Protein AF-A0A1F5WEH4-F1 (afdb_monomer_lite)

pLDDT: mean 87.59, std 12.24, range [42.44, 98.69]

Structure (mmCIF, N/CA/C/O backbone):
data_AF-A0A1F5WEH4-F1
#
_entry.id   AF-A0A1F5WEH4-F1
#
loop_
_atom_site.group_PDB
_atom_site.id
_atom_site.type_symbol
_atom_site.label_atom_id
_atom_site.label_alt_id
_atom_site.label_comp_id
_atom_site.label_asym_id
_atom_site.label_entity_id
_atom_site.label_seq_id
_atom_site.pdbx_PDB_ins_code
_atom_site.Cartn_x
_atom_site.Cartn_y
_atom_site.Cartn_z
_atom_site.occupancy
_atom_site.B_iso_or_equiv
_atom_site.auth_seq_id
_atom_site.auth_comp_id
_atom_site.auth_asym_id
_atom_site.auth_atom_id
_atom_site.pdbx_PDB_model_num
ATOM 1 N N . MET A 1 1 ? 17.016 9.545 -61.119 1.00 47.31 1 MET A N 1
ATOM 2 C CA . MET A 1 1 ? 16.262 8.275 -61.003 1.00 47.31 1 MET A CA 1
ATOM 3 C C . MET A 1 1 ? 16.023 7.878 -59.548 1.00 47.31 1 MET A C 1
ATOM 5 O O . MET A 1 1 ? 14.919 7.445 -59.261 1.00 47.31 1 MET A O 1
ATOM 9 N N . GLU A 1 2 ? 16.960 8.111 -58.619 1.00 42.44 2 GLU A N 1
ATOM 10 C CA . GLU A 1 2 ? 16.775 7.805 -57.181 1.00 42.44 2 GLU A CA 1
ATOM 11 C C . GLU A 1 2 ? 15.554 8.472 -56.521 1.00 42.44 2 GLU A C 1
ATOM 13 O O . GLU A 1 2 ? 14.867 7.829 -55.735 1.00 42.44 2 GLU A O 1
ATOM 18 N N . GLY A 1 3 ? 15.218 9.718 -56.876 1.00 43.09 3 GLY A N 1
ATOM 19 C CA . GLY A 1 3 ? 14.098 10.438 -56.247 1.00 43.09 3 GLY A CA 1
ATOM 20 C C . GLY A 1 3 ? 12.691 9.923 -56.596 1.00 43.09 3 GLY A C 1
ATOM 21 O O . GLY A 1 3 ? 11.757 10.145 -55.832 1.00 43.09 3 GLY A O 1
ATOM 22 N N . VAL A 1 4 ? 12.519 9.226 -57.726 1.00 51.59 4 VAL A N 1
ATOM 23 C CA . VAL A 1 4 ? 11.211 8.669 -58.137 1.00 51.59 4 VAL A CA 1
ATOM 24 C C . VAL A 1 4 ? 10.939 7.352 -57.418 1.00 51.59 4 VAL A C 1
ATOM 26 O O . VAL A 1 4 ? 9.823 7.120 -56.959 1.00 51.59 4 VAL A O 1
ATOM 29 N N . GLU A 1 5 ? 11.969 6.520 -57.267 1.00 52.56 5 GLU A N 1
ATOM 30 C CA . GLU A 1 5 ? 11.861 5.263 -56.527 1.00 52.56 5 GLU A CA 1
ATOM 31 C C . GLU A 1 5 ? 11.698 5.515 -55.024 1.00 52.56 5 GLU A C 1
ATOM 33 O O . GLU A 1 5 ? 10.868 4.884 -54.381 1.00 52.56 5 GLU A O 1
ATOM 38 N N . GLN A 1 6 ? 12.393 6.518 -54.477 1.00 49.28 6 GLN A N 1
ATOM 39 C CA . GLN A 1 6 ? 12.205 6.960 -53.090 1.00 49.28 6 GLN A CA 1
ATOM 40 C C . GLN A 1 6 ? 10.777 7.443 -52.817 1.00 49.28 6 GLN A C 1
ATOM 42 O O . GLN A 1 6 ? 10.195 7.079 -51.799 1.00 49.28 6 GLN A O 1
ATOM 47 N N . ARG A 1 7 ? 10.183 8.221 -53.733 1.00 51.38 7 ARG A N 1
ATOM 48 C CA . ARG A 1 7 ? 8.795 8.679 -53.585 1.00 51.38 7 ARG A CA 1
ATOM 49 C C . ARG A 1 7 ? 7.806 7.508 -53.635 1.00 51.38 7 ARG A C 1
ATOM 51 O O . ARG A 1 7 ? 6.922 7.448 -52.798 1.00 51.38 7 ARG A O 1
ATOM 58 N N . ARG A 1 8 ? 8.016 6.524 -54.516 1.00 62.41 8 ARG A N 1
ATOM 59 C CA . ARG A 1 8 ? 7.194 5.299 -54.569 1.00 62.41 8 ARG A CA 1
ATOM 60 C C . ARG A 1 8 ? 7.323 4.406 -53.335 1.00 62.41 8 ARG A C 1
ATOM 62 O O . ARG A 1 8 ? 6.352 3.747 -52.979 1.00 62.41 8 ARG A O 1
ATOM 69 N N . GLN A 1 9 ? 8.507 4.333 -52.727 1.00 55.38 9 GLN A N 1
ATOM 70 C CA . GLN A 1 9 ? 8.715 3.605 -51.471 1.00 55.38 9 GLN A CA 1
ATOM 71 C C . GLN A 1 9 ? 8.010 4.314 -50.305 1.00 55.38 9 GLN A C 1
ATOM 73 O O . GLN A 1 9 ? 7.350 3.652 -49.512 1.00 55.38 9 GLN A O 1
ATOM 78 N N . LEU A 1 10 ? 8.075 5.650 -50.251 1.00 51.72 10 LEU A N 1
ATOM 79 C CA . LEU A 1 10 ? 7.367 6.448 -49.249 1.00 51.72 10 LEU A CA 1
ATOM 80 C C . LEU A 1 10 ? 5.844 6.378 -49.418 1.00 51.72 10 LEU A C 1
ATOM 82 O O . LEU A 1 10 ? 5.145 6.234 -48.426 1.00 51.72 10 LEU A O 1
ATOM 86 N N . ASP A 1 11 ? 5.331 6.438 -50.648 1.00 59.91 11 ASP A N 1
ATOM 87 C CA . ASP A 1 11 ? 3.892 6.326 -50.916 1.00 59.91 11 ASP A CA 1
ATOM 88 C C . ASP A 1 11 ? 3.367 4.935 -50.515 1.00 59.91 11 ASP A C 1
ATOM 90 O O . ASP A 1 11 ? 2.343 4.846 -49.844 1.00 59.91 11 ASP A O 1
ATOM 94 N N . ARG A 1 12 ? 4.113 3.859 -50.823 1.00 63.25 12 ARG A N 1
ATOM 95 C CA . ARG A 1 12 ? 3.795 2.492 -50.367 1.00 63.25 12 ARG A CA 1
ATOM 96 C C . ARG A 1 12 ? 3.849 2.354 -48.849 1.00 63.25 12 ARG A C 1
ATOM 98 O O . ARG A 1 12 ? 2.959 1.743 -48.272 1.00 63.25 12 ARG A O 1
ATOM 105 N N . PHE A 1 13 ? 4.853 2.946 -48.201 1.00 57.50 13 PHE A N 1
ATOM 106 C CA . PHE A 1 13 ? 4.915 2.991 -46.744 1.00 57.50 13 PHE A CA 1
ATOM 107 C C . PHE A 1 13 ? 3.739 3.763 -46.159 1.00 57.50 13 PHE A C 1
ATOM 109 O O . PHE A 1 13 ? 3.135 3.268 -45.229 1.00 57.50 13 PHE A O 1
ATOM 116 N N . LEU A 1 14 ? 3.385 4.938 -46.686 1.00 57.16 14 LEU A N 1
ATOM 117 C CA . LEU A 1 14 ? 2.268 5.743 -46.184 1.00 57.16 14 LEU A CA 1
ATOM 118 C C . LEU A 1 14 ? 0.916 5.051 -46.404 1.00 57.16 14 LEU A C 1
ATOM 120 O O . LEU A 1 14 ? 0.014 5.198 -45.584 1.00 57.16 14 LEU A O 1
ATOM 124 N N . GLU A 1 15 ? 0.765 4.294 -47.488 1.00 65.50 15 GLU A N 1
ATOM 125 C CA . GLU A 1 15 ? -0.425 3.488 -47.760 1.00 65.50 15 GLU A CA 1
ATOM 126 C C . GLU A 1 15 ? -0.522 2.292 -46.803 1.00 65.50 15 GLU A C 1
ATOM 128 O O . GLU A 1 15 ? -1.535 2.155 -46.113 1.00 65.50 15 GLU A O 1
ATOM 133 N N . ALA A 1 16 ? 0.558 1.514 -46.660 1.00 58.88 16 ALA A N 1
ATOM 134 C CA . ALA A 1 16 ? 0.661 0.439 -45.673 1.00 58.88 16 ALA A CA 1
ATOM 135 C C . ALA A 1 16 ? 0.523 0.969 -44.235 1.00 58.88 16 ALA A C 1
ATOM 137 O O . ALA A 1 16 ? -0.136 0.349 -43.413 1.00 58.88 16 ALA A O 1
ATOM 138 N N . TRP A 1 17 ? 1.065 2.153 -43.943 1.00 56.59 17 TRP A N 1
ATOM 139 C CA . TRP A 1 17 ? 0.969 2.878 -42.674 1.00 56.59 17 TRP A CA 1
ATOM 140 C C . TRP A 1 17 ? -0.457 3.296 -42.377 1.00 56.59 17 TRP A C 1
ATOM 142 O O . TRP A 1 17 ? -0.918 3.095 -41.267 1.00 56.59 17 TRP A O 1
ATOM 152 N N . ASN A 1 18 ? -1.181 3.869 -43.337 1.00 62.28 18 ASN A N 1
ATOM 153 C CA . ASN A 1 18 ? -2.567 4.272 -43.120 1.00 62.28 18 ASN A CA 1
ATOM 154 C C . ASN A 1 18 ? -3.476 3.054 -42.933 1.00 62.28 18 ASN A C 1
ATOM 156 O O . ASN A 1 18 ? -4.394 3.109 -42.119 1.00 62.28 18 ASN A O 1
ATOM 160 N N . GLN A 1 19 ? -3.206 1.950 -43.633 1.00 60.94 19 GLN A N 1
ATOM 161 C CA . GLN A 1 19 ? -3.913 0.684 -43.433 1.00 60.94 19 GLN A CA 1
ATOM 162 C C . GLN A 1 19 ? -3.569 0.057 -42.074 1.00 60.94 19 GLN A C 1
ATOM 164 O O . GLN A 1 19 ? -4.474 -0.283 -41.313 1.00 60.94 19 GLN A O 1
ATOM 169 N N . ALA A 1 20 ? -2.283 -0.003 -41.722 1.00 54.38 20 ALA A N 1
ATOM 170 C CA . ALA A 1 20 ? -1.801 -0.503 -40.443 1.00 54.38 20 ALA A CA 1
ATOM 171 C C . ALA A 1 20 ? -2.306 0.355 -39.284 1.00 54.38 20 ALA A C 1
ATOM 173 O O . ALA A 1 20 ? -2.887 -0.198 -38.371 1.00 54.38 20 ALA A O 1
ATOM 174 N N . ASN A 1 21 ? -2.199 1.686 -39.318 1.00 54.94 21 ASN A N 1
ATOM 175 C CA . ASN A 1 21 ? -2.745 2.571 -38.282 1.00 54.94 21 ASN A CA 1
ATOM 176 C C . ASN A 1 21 ? -4.263 2.487 -38.170 1.00 54.94 21 ASN A C 1
ATOM 178 O O . ASN A 1 21 ? -4.797 2.582 -37.068 1.00 54.94 21 ASN A O 1
ATOM 182 N N . HIS A 1 22 ? -4.975 2.311 -39.286 1.00 57.47 22 HIS A N 1
ATOM 183 C CA . HIS A 1 22 ? -6.416 2.096 -39.233 1.00 57.47 22 HIS A CA 1
ATOM 184 C C . HIS A 1 22 ? -6.764 0.789 -38.498 1.00 57.47 22 HIS A C 1
ATOM 186 O O . HIS A 1 22 ? -7.754 0.754 -37.772 1.00 57.47 22 HIS A O 1
ATOM 192 N N . LEU A 1 23 ? -5.931 -0.249 -38.622 1.00 49.59 23 LEU A N 1
ATOM 193 C CA . LEU A 1 23 ? -6.097 -1.541 -37.945 1.00 49.59 23 LEU A CA 1
ATOM 194 C C . LEU A 1 23 ? -5.558 -1.549 -36.500 1.00 49.59 23 LEU A C 1
ATOM 196 O O . LEU A 1 23 ? -6.244 -2.018 -35.592 1.00 49.59 23 LEU A O 1
ATOM 200 N N . LEU A 1 24 ? -4.378 -0.968 -36.271 1.00 49.66 24 LEU A N 1
ATOM 201 C CA . LEU A 1 24 ? -3.699 -0.789 -34.980 1.00 49.66 24 LEU A CA 1
ATOM 202 C C . LEU A 1 24 ? -4.482 0.151 -34.057 1.00 49.66 24 LEU A C 1
ATOM 204 O O . LEU A 1 24 ? -4.491 -0.037 -32.845 1.00 49.66 24 LEU A O 1
ATOM 208 N N . GLY A 1 25 ? -5.197 1.127 -34.625 1.00 50.62 25 GLY A N 1
ATOM 209 C CA . GLY A 1 25 ? -6.127 1.984 -33.894 1.00 50.62 25 GLY A CA 1
ATOM 210 C C . GLY A 1 25 ? -7.436 1.298 -33.485 1.00 50.62 25 GLY A C 1
ATOM 211 O O . GLY A 1 25 ? -8.228 1.924 -32.782 1.00 50.62 25 GLY A O 1
ATOM 212 N N . LEU A 1 26 ? -7.698 0.055 -33.920 1.00 45.25 26 LEU A N 1
ATOM 213 C CA . LEU A 1 26 ? -8.990 -0.611 -33.716 1.00 45.25 26 LEU A CA 1
ATOM 214 C C . LEU A 1 26 ? -8.940 -1.912 -32.911 1.00 45.25 26 LEU A C 1
ATOM 216 O O . LEU A 1 26 ? -9.871 -2.109 -32.135 1.00 45.25 26 LEU A O 1
ATOM 220 N N . ASP A 1 27 ? -7.941 -2.788 -33.067 1.00 56.25 27 ASP A N 1
ATOM 221 C CA . ASP A 1 27 ? -7.772 -3.991 -32.225 1.00 56.25 27 ASP A CA 1
ATOM 222 C C . ASP A 1 27 ? -6.514 -4.782 -32.642 1.00 56.25 27 ASP A C 1
ATOM 224 O O . ASP A 1 27 ? -6.490 -5.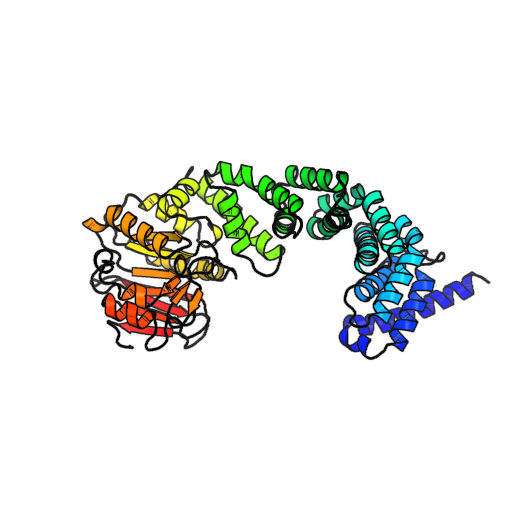358 -33.733 1.00 56.25 27 ASP A O 1
ATOM 228 N N . TYR A 1 28 ? -5.493 -4.897 -31.784 1.00 54.75 28 TYR A N 1
ATOM 229 C CA . TYR A 1 28 ? -4.309 -5.727 -32.072 1.00 54.75 28 TYR A CA 1
ATOM 230 C C . TYR A 1 28 ? -4.674 -7.204 -32.324 1.00 54.75 28 TYR A C 1
ATOM 232 O O . TYR A 1 28 ? -3.993 -7.880 -33.094 1.00 54.75 28 TYR A O 1
ATOM 240 N N . LYS A 1 29 ? -5.799 -7.697 -31.780 1.00 56.09 29 LYS A N 1
ATOM 241 C CA . LYS A 1 29 ? -6.273 -9.071 -32.022 1.00 56.09 29 LYS A CA 1
ATOM 242 C C . LYS A 1 29 ? -6.728 -9.319 -33.458 1.00 56.09 29 LYS A C 1
ATOM 244 O O . LYS A 1 29 ? -6.641 -10.448 -33.919 1.00 56.09 29 LYS A O 1
ATOM 249 N N . LYS A 1 30 ? -7.184 -8.294 -34.185 1.00 58.81 30 LYS A N 1
ATOM 250 C CA . LYS A 1 30 ? -7.604 -8.439 -35.594 1.00 58.81 30 LYS A CA 1
ATOM 251 C C . LYS A 1 30 ? -6.421 -8.540 -36.551 1.00 58.81 30 LYS A C 1
ATOM 253 O O . LYS A 1 30 ? -6.558 -9.085 -37.640 1.00 58.81 30 LYS A O 1
ATOM 258 N N . ILE A 1 31 ? -5.255 -8.048 -36.138 1.00 60.00 31 ILE A N 1
ATOM 259 C CA . ILE A 1 31 ? -4.015 -8.174 -36.907 1.00 60.00 31 ILE A CA 1
ATOM 260 C C . ILE A 1 31 ? -3.528 -9.633 -36.887 1.00 60.00 31 ILE A C 1
ATOM 262 O O . ILE A 1 31 ? -3.005 -10.097 -37.895 1.00 60.00 31 ILE A O 1
ATOM 266 N N . ASN A 1 32 ? -3.778 -10.388 -35.803 1.00 58.06 32 ASN A N 1
ATOM 267 C CA . ASN A 1 32 ? -3.500 -11.839 -35.721 1.00 58.06 32 ASN A CA 1
ATOM 268 C C . ASN A 1 32 ? -4.238 -12.659 -36.790 1.00 58.06 32 ASN A C 1
ATOM 270 O O . ASN A 1 32 ? -3.827 -13.769 -37.116 1.00 58.06 32 ASN A O 1
ATOM 274 N N . GLU A 1 33 ? -5.321 -12.121 -37.347 1.00 66.19 33 GLU A N 1
ATOM 275 C CA . GLU A 1 33 ? -6.118 -12.780 -38.381 1.00 66.19 33 GLU A CA 1
ATOM 276 C C . GLU A 1 33 ? -5.602 -12.472 -39.805 1.00 66.19 33 GLU A C 1
ATOM 278 O O . GLU A 1 33 ? -6.163 -12.979 -40.775 1.00 66.19 33 GLU A O 1
ATOM 283 N N . GLN A 1 34 ? -4.543 -11.655 -39.952 1.00 73.94 34 GLN A N 1
ATOM 284 C CA . GLN A 1 34 ? -4.029 -11.164 -41.243 1.00 73.94 34 GLN A CA 1
ATOM 285 C C . GLN A 1 34 ? -2.485 -11.221 -41.344 1.00 73.94 34 GLN A C 1
ATOM 287 O O . GLN A 1 34 ? -1.827 -10.184 -41.455 1.00 73.94 34 GLN A O 1
ATOM 292 N N . PRO A 1 35 ? -1.874 -12.420 -41.348 1.00 73.06 35 PRO A N 1
ATOM 293 C CA . PRO A 1 35 ? -0.414 -12.581 -41.361 1.00 73.06 35 PRO A CA 1
ATOM 294 C C . PRO A 1 35 ? 0.268 -12.015 -42.618 1.00 73.06 35 PRO A C 1
ATOM 296 O O . PRO A 1 35 ? 1.402 -11.549 -42.545 1.00 73.06 35 PRO A O 1
ATOM 299 N N . GLU A 1 36 ? -0.421 -12.011 -43.763 1.00 75.06 36 GLU A N 1
ATOM 300 C CA . GLU A 1 36 ? 0.098 -11.444 -45.017 1.00 75.06 36 GLU A CA 1
ATOM 301 C C . GLU A 1 36 ? 0.289 -9.926 -44.910 1.00 75.06 36 GLU A C 1
ATOM 303 O O . GLU A 1 36 ? 1.343 -9.408 -45.270 1.00 75.06 36 GLU A O 1
ATOM 308 N N . LEU A 1 37 ? -0.678 -9.225 -44.311 1.00 73.31 37 LEU A N 1
ATOM 309 C CA . LEU A 1 37 ? -0.584 -7.786 -44.083 1.00 73.31 37 LEU A CA 1
ATOM 310 C C . LEU A 1 37 ? 0.558 -7.442 -43.119 1.00 73.31 37 LEU A C 1
ATOM 312 O O . LEU A 1 37 ? 1.264 -6.457 -43.315 1.00 73.31 37 LEU A O 1
ATOM 316 N N . VAL A 1 38 ? 0.765 -8.255 -42.081 1.00 74.19 38 VAL A N 1
ATOM 317 C CA . VAL A 1 38 ? 1.884 -8.069 -41.146 1.00 74.19 38 VAL A CA 1
ATOM 318 C C . VAL A 1 38 ? 3.223 -8.198 -41.867 1.00 74.19 38 VAL A C 1
ATOM 320 O O . VAL A 1 38 ? 4.108 -7.371 -41.654 1.00 74.19 38 VAL A O 1
ATOM 323 N N . ALA A 1 39 ? 3.367 -9.190 -42.748 1.00 76.69 39 ALA A N 1
ATOM 324 C CA . ALA A 1 39 ? 4.571 -9.347 -43.557 1.00 76.69 39 ALA A CA 1
ATOM 325 C C . ALA A 1 39 ? 4.802 -8.135 -44.479 1.00 76.69 39 ALA A C 1
ATOM 327 O O . ALA A 1 39 ? 5.919 -7.619 -44.529 1.00 76.69 39 ALA A O 1
ATOM 328 N N . GLU A 1 40 ? 3.753 -7.626 -45.136 1.00 73.88 40 GLU A N 1
ATOM 329 C CA . GLU A 1 40 ? 3.830 -6.418 -45.972 1.00 73.88 40 GLU A CA 1
ATOM 330 C C . GLU A 1 40 ? 4.235 -5.173 -45.167 1.00 73.88 40 GLU A C 1
ATOM 332 O O . GLU A 1 40 ? 5.069 -4.381 -45.612 1.00 73.88 40 GLU A O 1
ATOM 337 N N . VAL A 1 41 ? 3.689 -5.007 -43.958 1.00 74.44 41 VAL A N 1
ATOM 338 C CA . VAL A 1 41 ? 4.034 -3.901 -43.054 1.00 74.44 41 VAL A CA 1
ATOM 339 C C . VAL A 1 41 ? 5.491 -3.994 -42.605 1.00 74.44 41 VAL A C 1
ATOM 341 O O . VAL A 1 41 ? 6.200 -2.989 -42.643 1.00 74.44 41 VAL A O 1
ATOM 344 N N . LEU A 1 42 ? 5.966 -5.182 -42.223 1.00 76.50 42 LEU A N 1
ATOM 345 C CA . LEU A 1 42 ? 7.359 -5.392 -41.824 1.00 76.50 42 LEU A CA 1
ATOM 346 C C . LEU A 1 42 ? 8.328 -5.135 -42.987 1.00 76.50 42 LEU A C 1
ATOM 348 O O . LEU A 1 42 ? 9.335 -4.453 -42.795 1.00 76.50 42 LEU A O 1
ATOM 352 N N . GLU A 1 43 ? 8.004 -5.589 -44.202 1.00 76.56 43 GLU A N 1
ATOM 353 C CA . GLU A 1 43 ? 8.794 -5.296 -45.404 1.00 76.56 43 GLU A CA 1
ATOM 354 C C . GLU A 1 43 ? 8.808 -3.787 -45.716 1.00 76.56 43 GLU A C 1
ATOM 356 O O . GLU A 1 43 ? 9.858 -3.207 -46.021 1.00 76.56 43 GLU A O 1
ATOM 361 N N . ALA A 1 44 ? 7.659 -3.111 -45.609 1.00 69.50 44 ALA A N 1
ATOM 362 C CA . ALA A 1 44 ? 7.561 -1.668 -45.812 1.00 69.50 44 ALA A CA 1
ATOM 363 C C . ALA A 1 44 ? 8.392 -0.894 -44.778 1.00 69.50 44 ALA A C 1
ATOM 365 O O . ALA A 1 44 ? 9.140 0.014 -45.146 1.00 69.50 44 ALA A O 1
ATOM 366 N N . ILE A 1 45 ? 8.316 -1.279 -43.503 1.00 73.56 45 ILE A N 1
ATOM 367 C CA . ILE A 1 45 ? 9.092 -0.670 -42.422 1.00 73.56 45 ILE A CA 1
ATOM 368 C C . ILE A 1 45 ? 10.589 -0.911 -42.613 1.00 73.56 45 ILE A C 1
ATOM 370 O O . ILE A 1 45 ? 11.369 0.027 -42.468 1.00 73.56 45 ILE A O 1
ATOM 374 N N . GLN A 1 46 ? 11.008 -2.121 -42.989 1.00 71.19 46 GLN A N 1
ATOM 375 C CA . GLN A 1 46 ? 12.417 -2.424 -43.244 1.00 71.19 46 GLN A CA 1
ATOM 376 C C . GLN A 1 46 ? 13.001 -1.515 -44.337 1.00 71.19 46 GLN A C 1
ATOM 378 O O . GLN A 1 46 ? 14.129 -1.032 -44.222 1.00 71.19 46 GLN A O 1
ATOM 383 N N . ASN A 1 47 ? 12.216 -1.230 -45.378 1.00 64.88 47 ASN A N 1
ATOM 384 C CA . ASN A 1 47 ? 12.595 -0.289 -46.431 1.00 64.88 47 ASN A CA 1
ATOM 385 C C . ASN A 1 47 ? 12.646 1.173 -45.953 1.00 64.88 47 ASN A C 1
ATOM 387 O O . ASN A 1 47 ? 13.357 1.981 -46.560 1.00 64.88 47 ASN A O 1
ATOM 391 N N . VAL A 1 48 ? 11.908 1.512 -44.892 1.00 62.66 48 VAL A N 1
ATOM 392 C CA . VAL A 1 48 ? 11.896 2.843 -44.278 1.00 62.66 48 VAL A CA 1
ATOM 393 C C . VAL A 1 48 ? 13.039 3.023 -43.286 1.00 62.66 48 VAL A C 1
ATOM 395 O O . VAL A 1 48 ? 13.813 3.949 -43.491 1.00 62.66 48 VAL A O 1
ATOM 398 N N . ILE A 1 49 ? 13.216 2.152 -42.284 1.00 65.38 49 ILE A N 1
ATOM 399 C CA . ILE A 1 49 ? 14.270 2.314 -41.256 1.00 65.38 49 ILE A CA 1
ATOM 400 C C . ILE A 1 49 ? 15.694 2.219 -41.840 1.00 65.38 49 ILE A C 1
ATOM 402 O O . ILE A 1 49 ? 16.632 2.786 -41.285 1.00 65.38 49 ILE A O 1
ATOM 406 N N . GLY A 1 50 ? 15.856 1.604 -43.016 1.00 62.12 50 GLY A N 1
ATOM 407 C CA . GLY A 1 50 ? 17.127 1.566 -43.738 1.00 62.12 50 GLY A CA 1
ATOM 408 C C . GLY A 1 50 ? 17.703 2.951 -44.128 1.00 62.12 50 GLY A C 1
ATOM 409 O O . GLY A 1 50 ? 17.177 4.001 -43.761 1.00 62.12 50 GLY A O 1
ATOM 410 N N . PRO A 1 51 ? 18.776 3.005 -44.946 1.00 52.25 51 PRO A N 1
ATOM 411 C CA . PRO A 1 51 ? 19.599 4.208 -45.198 1.00 52.25 51 PRO A CA 1
ATOM 412 C C . PRO A 1 51 ? 18.902 5.390 -45.916 1.00 52.25 51 PRO A C 1
ATOM 414 O O . PRO A 1 51 ? 19.567 6.290 -46.430 1.00 52.25 51 PRO A O 1
ATOM 417 N N . LYS A 1 52 ? 17.569 5.393 -46.018 1.00 51.31 52 LYS A N 1
ATOM 418 C CA . LYS A 1 52 ? 16.767 6.351 -46.788 1.00 51.31 52 LYS A CA 1
ATOM 419 C C . LYS A 1 52 ? 15.829 7.229 -45.952 1.00 51.31 52 LYS A C 1
ATOM 421 O O . LYS A 1 52 ? 15.136 8.061 -46.544 1.00 51.31 52 LYS A O 1
ATOM 426 N N . LEU A 1 53 ? 15.808 7.121 -44.623 1.00 56.06 53 LEU A N 1
ATOM 427 C CA . LEU A 1 53 ? 15.032 8.047 -43.791 1.00 56.06 53 LEU A CA 1
ATOM 428 C C . LEU A 1 53 ? 15.647 9.447 -43.764 1.00 56.06 53 LEU A C 1
ATOM 430 O O . LEU A 1 53 ? 16.826 9.628 -43.479 1.00 56.06 53 LEU A O 1
ATOM 434 N N . LYS A 1 54 ? 14.812 10.451 -44.051 1.00 52.94 54 LYS A N 1
ATOM 435 C CA . LYS A 1 54 ? 15.154 11.878 -43.924 1.00 52.94 54 LYS A CA 1
ATOM 436 C C . LYS A 1 54 ? 14.254 12.640 -42.947 1.00 52.94 54 LYS A C 1
ATOM 438 O O . LYS A 1 54 ? 14.486 13.826 -42.744 1.00 52.94 54 LYS A O 1
ATOM 443 N N . SER A 1 55 ? 13.217 12.011 -42.383 1.00 67.94 55 SER A N 1
ATOM 444 C CA . SER A 1 55 ? 12.273 12.684 -41.481 1.00 67.94 55 SER A CA 1
ATOM 445 C C . SER A 1 55 ? 12.064 11.906 -40.187 1.00 67.94 55 SER A C 1
ATOM 447 O O . SER A 1 55 ? 11.600 10.767 -40.226 1.00 67.94 55 SER A O 1
ATOM 449 N N . GLU A 1 56 ? 12.312 12.574 -39.061 1.00 69.44 56 GLU A N 1
ATOM 450 C CA . GLU A 1 56 ? 12.139 12.068 -37.690 1.00 69.44 56 GLU A CA 1
ATOM 451 C C . GLU A 1 56 ? 10.753 11.457 -37.447 1.00 69.44 56 GLU A C 1
ATOM 453 O O . GLU A 1 56 ? 10.630 10.433 -36.782 1.00 69.44 56 GLU A O 1
ATOM 458 N N . LYS A 1 57 ? 9.705 12.035 -38.049 1.00 71.56 57 LYS A N 1
ATOM 459 C CA . LYS A 1 57 ? 8.334 11.527 -37.933 1.00 71.56 57 LYS A CA 1
ATOM 460 C C . LYS A 1 57 ? 8.194 10.088 -38.441 1.00 71.56 57 LYS A C 1
ATOM 462 O O . LYS A 1 57 ? 7.691 9.243 -37.720 1.00 71.56 57 LYS A O 1
ATOM 467 N N . SER A 1 58 ? 8.660 9.800 -39.657 1.00 70.50 58 SER A N 1
ATOM 468 C CA . SER A 1 58 ? 8.549 8.458 -40.251 1.00 70.50 58 SER A CA 1
ATOM 469 C C . SER A 1 58 ? 9.409 7.418 -39.531 1.00 70.50 58 SER A C 1
ATOM 471 O O . SER A 1 58 ? 9.050 6.246 -39.510 1.00 70.50 58 SER A O 1
ATOM 473 N N . PHE A 1 59 ? 10.524 7.845 -38.933 1.00 77.38 59 PHE A N 1
ATOM 474 C CA . PHE A 1 59 ? 11.340 6.988 -38.076 1.00 77.38 59 PHE A CA 1
ATOM 475 C C . PHE A 1 59 ? 10.587 6.617 -36.791 1.00 77.38 59 PHE A C 1
ATOM 477 O O . PHE A 1 59 ? 10.484 5.442 -36.448 1.00 77.38 59 PHE A O 1
ATOM 484 N N . MET A 1 60 ? 9.989 7.610 -36.130 1.00 77.12 60 MET A N 1
ATOM 485 C CA . MET A 1 60 ? 9.179 7.401 -34.929 1.00 77.12 60 MET A CA 1
ATOM 486 C C . MET A 1 60 ? 7.978 6.505 -35.170 1.00 77.12 60 MET A C 1
ATOM 488 O O . MET A 1 60 ? 7.764 5.542 -34.440 1.00 77.12 60 MET A O 1
ATOM 492 N N . ASP A 1 61 ? 7.229 6.814 -36.221 1.00 75.94 61 ASP A N 1
ATOM 493 C CA . ASP A 1 61 ? 6.091 6.044 -36.696 1.00 75.94 61 ASP A CA 1
ATOM 494 C C . ASP A 1 61 ? 6.474 4.557 -36.854 1.00 75.94 61 ASP A C 1
ATOM 496 O O . ASP A 1 61 ? 5.807 3.669 -36.323 1.00 75.94 61 ASP A O 1
ATOM 500 N N . ALA A 1 62 ? 7.619 4.274 -37.483 1.00 78.75 62 ALA A N 1
ATOM 501 C CA . ALA A 1 62 ? 8.107 2.912 -37.661 1.00 78.75 62 ALA A CA 1
ATOM 502 C C . ALA A 1 62 ? 8.418 2.189 -36.333 1.00 78.75 62 ALA A C 1
ATOM 504 O O . ALA A 1 62 ? 8.017 1.035 -36.161 1.00 78.75 62 ALA A O 1
ATOM 505 N N . LEU A 1 63 ? 9.073 2.853 -35.373 1.00 84.75 63 LEU A N 1
ATOM 506 C CA . LEU A 1 63 ? 9.353 2.258 -34.058 1.00 84.75 63 LEU A CA 1
ATOM 507 C C . LEU A 1 63 ? 8.082 2.022 -33.232 1.00 84.75 63 LEU A C 1
ATOM 509 O O . LEU A 1 63 ? 7.973 0.990 -32.570 1.00 84.75 63 LEU A O 1
ATOM 513 N N . PHE A 1 64 ? 7.095 2.920 -33.318 1.00 81.75 64 PHE A N 1
ATOM 514 C CA . PHE A 1 64 ? 5.793 2.741 -32.668 1.00 81.75 64 PHE A CA 1
ATOM 515 C C . PHE A 1 64 ? 5.035 1.503 -33.157 1.00 81.75 64 PHE A C 1
ATOM 517 O O . PHE A 1 64 ? 4.184 1.005 -32.425 1.00 81.75 64 PHE A O 1
ATOM 524 N N . ILE A 1 65 ? 5.338 0.994 -34.355 1.00 78.62 65 ILE A N 1
ATOM 525 C CA . ILE A 1 65 ? 4.780 -0.266 -34.862 1.00 78.62 65 ILE A CA 1
ATOM 526 C C . ILE A 1 65 ? 5.659 -1.456 -34.481 1.00 78.62 65 ILE A C 1
ATOM 528 O O . ILE A 1 65 ? 5.150 -2.461 -33.986 1.00 78.62 65 ILE A O 1
ATOM 532 N N . LEU A 1 66 ? 6.971 -1.365 -34.716 1.00 84.19 66 LEU A N 1
ATOM 533 C CA . LEU A 1 66 ? 7.870 -2.500 -34.498 1.00 84.19 66 LEU A CA 1
ATOM 534 C C . LEU A 1 66 ? 7.931 -2.924 -33.036 1.00 84.19 66 LEU A C 1
ATOM 536 O O . LEU A 1 66 ? 7.933 -4.119 -32.758 1.00 84.19 66 LEU A O 1
ATOM 540 N N . ASN A 1 67 ? 7.963 -1.964 -32.111 1.00 86.88 67 ASN A N 1
ATOM 541 C CA . ASN A 1 67 ? 8.108 -2.270 -30.694 1.00 86.88 67 ASN A CA 1
ATOM 542 C C . ASN A 1 67 ? 6.933 -3.114 -30.159 1.00 86.88 67 ASN A C 1
ATOM 544 O O . ASN A 1 67 ? 7.195 -4.179 -29.600 1.00 86.88 67 ASN A O 1
ATOM 548 N N . PRO A 1 68 ? 5.655 -2.747 -30.387 1.00 81.12 68 PRO A N 1
ATOM 549 C CA . PRO A 1 68 ? 4.533 -3.609 -30.024 1.00 81.12 68 PRO A CA 1
ATOM 550 C C . PRO A 1 68 ? 4.525 -4.973 -30.723 1.00 81.12 68 PRO A C 1
ATOM 552 O O . PRO A 1 68 ? 4.172 -5.963 -30.085 1.00 81.12 68 PRO A O 1
ATOM 555 N N . LEU A 1 69 ? 4.911 -5.048 -32.006 1.00 80.81 69 LEU A N 1
ATOM 556 C CA . LEU A 1 69 ? 4.977 -6.324 -32.737 1.00 80.81 69 LEU A CA 1
ATOM 557 C C . LEU A 1 69 ? 6.051 -7.267 -32.177 1.00 80.81 69 LEU A C 1
ATOM 559 O O . LEU A 1 69 ? 5.867 -8.481 -32.206 1.00 80.81 69 LEU A O 1
ATOM 563 N N . ALA A 1 70 ? 7.151 -6.716 -31.663 1.00 84.00 70 ALA A N 1
ATOM 564 C CA . ALA A 1 70 ? 8.216 -7.487 -31.033 1.00 84.00 70 ALA A CA 1
ATOM 565 C C . ALA A 1 70 ? 7.872 -7.934 -29.598 1.00 84.00 70 ALA A C 1
ATOM 567 O O . ALA A 1 70 ? 8.409 -8.943 -29.153 1.00 84.00 70 ALA A O 1
ATOM 568 N N . GLU A 1 71 ? 6.995 -7.216 -28.884 1.00 80.19 71 GLU A N 1
ATOM 569 C CA . GLU A 1 71 ? 6.719 -7.434 -27.451 1.00 80.19 71 GLU A CA 1
ATOM 570 C C . GLU A 1 71 ? 5.390 -8.157 -27.157 1.00 80.19 71 GLU A C 1
ATOM 572 O O . GLU A 1 71 ? 5.354 -9.056 -26.318 1.00 80.19 71 GLU A O 1
ATOM 577 N N . TYR A 1 72 ? 4.291 -7.781 -27.823 1.00 65.94 72 TYR A N 1
ATOM 578 C CA . TYR A 1 72 ? 2.918 -8.132 -27.411 1.00 65.94 72 TYR A CA 1
ATOM 579 C C . TYR A 1 72 ? 2.187 -9.094 -28.359 1.00 65.94 72 TYR A C 1
ATOM 581 O O . TYR A 1 72 ? 0.970 -9.259 -28.248 1.00 65.94 72 TYR A O 1
ATOM 589 N N . TYR A 1 73 ? 2.883 -9.700 -29.322 1.00 65.19 73 TYR A N 1
ATOM 590 C CA . TYR A 1 73 ? 2.238 -10.441 -30.404 1.00 65.19 73 TYR A CA 1
ATOM 591 C C . TYR A 1 73 ? 2.277 -11.963 -30.187 1.00 65.19 73 TYR A C 1
ATOM 593 O O . TYR A 1 73 ? 3.341 -12.544 -30.020 1.00 65.19 73 TYR A O 1
ATOM 601 N N . ASP A 1 74 ? 1.118 -12.633 -30.240 1.00 67.19 74 ASP A N 1
ATOM 602 C CA . ASP A 1 74 ? 0.986 -14.074 -29.938 1.00 67.19 74 ASP A CA 1
ATOM 603 C C . ASP A 1 74 ? 1.654 -15.003 -30.977 1.00 67.19 74 ASP A C 1
ATOM 605 O O . ASP A 1 74 ? 1.792 -16.202 -30.731 1.00 67.19 74 ASP A O 1
ATOM 609 N N . SER A 1 75 ? 2.046 -14.482 -32.148 1.00 76.69 75 SER A N 1
ATOM 610 C CA . SER A 1 75 ? 2.753 -15.241 -33.191 1.00 76.69 75 SER A CA 1
ATOM 611 C C . SER A 1 75 ? 4.273 -15.137 -33.014 1.00 76.69 75 SER A C 1
ATOM 613 O O . SER A 1 75 ? 4.835 -14.064 -33.268 1.00 76.69 75 SER A O 1
ATOM 615 N N . PRO A 1 76 ? 4.969 -16.243 -32.679 1.00 80.44 76 PRO A N 1
ATOM 616 C CA . PRO A 1 76 ? 6.426 -16.255 -32.570 1.00 80.44 76 PRO A CA 1
ATOM 617 C C . PRO A 1 76 ? 7.125 -15.802 -33.857 1.00 80.44 76 PRO A C 1
ATOM 619 O O . PRO A 1 76 ? 8.132 -15.105 -33.790 1.00 80.44 76 PRO A O 1
ATOM 622 N N . ASP A 1 77 ? 6.573 -16.140 -35.026 1.00 81.19 77 ASP A N 1
ATOM 623 C CA . ASP A 1 77 ? 7.167 -15.786 -36.320 1.00 81.19 77 ASP A CA 1
ATOM 624 C C . ASP A 1 77 ? 7.148 -14.270 -36.558 1.00 81.19 77 ASP A C 1
ATOM 626 O O . ASP A 1 77 ? 8.119 -13.698 -37.054 1.00 81.19 77 ASP A O 1
ATOM 630 N N . THR A 1 78 ? 6.065 -13.597 -36.159 1.00 79.56 78 THR A N 1
ATOM 631 C CA . THR A 1 78 ? 5.948 -12.136 -36.254 1.00 79.56 78 THR A CA 1
ATOM 632 C C . THR A 1 78 ? 6.892 -11.442 -35.283 1.00 79.56 78 THR A C 1
ATOM 634 O O . THR A 1 78 ? 7.557 -10.487 -35.679 1.00 79.56 78 THR A O 1
ATOM 637 N N . MET A 1 79 ? 6.989 -11.933 -34.044 1.00 83.50 79 MET A N 1
ATOM 638 C CA . MET A 1 79 ? 7.936 -11.392 -33.065 1.00 83.50 79 MET A CA 1
ATOM 639 C C . MET A 1 79 ? 9.375 -11.518 -33.568 1.00 83.50 79 MET A C 1
ATOM 641 O O . MET A 1 79 ? 10.130 -10.551 -33.525 1.00 83.50 79 MET A O 1
ATOM 645 N N . VAL A 1 80 ? 9.750 -12.693 -34.087 1.00 85.75 80 VAL A N 1
ATOM 646 C CA . VAL A 1 80 ? 11.084 -12.936 -34.652 1.00 85.75 80 VAL A CA 1
ATOM 647 C C . VAL A 1 80 ? 11.346 -12.006 -35.834 1.00 85.75 80 VAL A C 1
ATOM 649 O O . VAL A 1 80 ? 12.408 -11.391 -35.895 1.00 85.75 80 VAL A O 1
ATOM 652 N N . ALA A 1 81 ? 10.383 -11.847 -36.744 1.00 85.38 81 ALA A N 1
ATOM 653 C CA . ALA A 1 81 ? 10.531 -10.959 -37.891 1.00 85.38 81 ALA A CA 1
ATOM 654 C C . ALA A 1 81 ? 10.649 -9.478 -37.479 1.00 85.38 81 ALA A C 1
ATOM 656 O O . ALA A 1 81 ? 11.487 -8.758 -38.017 1.00 85.38 81 ALA A O 1
ATOM 657 N N . ALA A 1 82 ? 9.864 -9.015 -36.502 1.00 86.31 82 ALA A N 1
ATOM 658 C CA . ALA A 1 82 ? 9.959 -7.650 -35.986 1.00 86.31 82 ALA A CA 1
ATOM 659 C C . ALA A 1 82 ? 11.310 -7.393 -35.295 1.00 86.31 82 ALA A C 1
ATOM 661 O O . ALA A 1 82 ? 11.961 -6.384 -35.570 1.00 86.31 82 ALA A O 1
ATOM 662 N N . THR A 1 83 ? 11.765 -8.328 -34.459 1.00 89.00 83 THR A N 1
ATOM 663 C CA . THR A 1 83 ? 13.084 -8.292 -33.808 1.00 89.00 83 THR A CA 1
ATOM 664 C C . THR A 1 83 ? 14.225 -8.276 -34.829 1.00 89.00 83 THR A C 1
ATOM 666 O O . THR A 1 83 ? 15.145 -7.472 -34.698 1.00 89.00 83 THR A O 1
ATOM 669 N N . ASP A 1 84 ? 14.139 -9.078 -35.893 1.00 88.62 84 ASP A N 1
ATOM 670 C CA . ASP A 1 84 ? 15.118 -9.086 -36.988 1.00 88.62 84 ASP A CA 1
ATOM 671 C C . ASP A 1 84 ? 15.162 -7.735 -37.730 1.00 88.62 84 ASP A C 1
ATOM 673 O O . ASP A 1 84 ? 16.242 -7.226 -38.045 1.00 88.62 84 ASP A O 1
ATOM 677 N N . VAL A 1 85 ? 14.007 -7.093 -37.956 1.00 87.50 85 VAL A N 1
ATOM 678 C CA . VAL A 1 85 ? 13.961 -5.739 -38.533 1.00 87.50 85 VAL A CA 1
ATOM 679 C C . VAL A 1 85 ? 14.616 -4.717 -37.599 1.00 87.50 85 VAL A C 1
ATOM 681 O O . VAL A 1 85 ? 15.393 -3.889 -38.078 1.00 87.50 85 VAL A O 1
ATOM 684 N N . LEU A 1 86 ? 14.356 -4.770 -36.288 1.00 90.44 86 LEU A N 1
ATOM 685 C CA . LEU A 1 86 ? 15.017 -3.895 -35.308 1.00 90.44 86 LEU A CA 1
ATOM 686 C C . LEU A 1 86 ? 16.540 -4.096 -35.320 1.00 90.44 86 LEU A C 1
ATOM 688 O O . LEU A 1 86 ? 17.295 -3.133 -35.444 1.00 90.44 86 LEU A O 1
ATOM 692 N N . SER A 1 87 ? 16.979 -5.352 -35.272 1.00 90.00 87 SER A N 1
ATOM 693 C CA . SER A 1 87 ? 18.383 -5.770 -35.262 1.00 90.00 87 SER A CA 1
ATOM 694 C C . SER A 1 87 ? 19.153 -5.260 -36.484 1.00 90.00 87 SER A C 1
ATOM 696 O O . SER A 1 87 ? 20.177 -4.584 -36.354 1.00 90.00 87 SER A O 1
ATOM 698 N N . LYS A 1 88 ? 18.613 -5.476 -37.691 1.00 88.25 88 LYS A N 1
ATOM 699 C CA . LYS A 1 88 ? 19.220 -5.020 -38.957 1.00 88.25 88 LYS A CA 1
ATOM 700 C C . LYS A 1 88 ? 19.377 -3.507 -39.059 1.00 88.25 88 LYS A C 1
ATOM 702 O O . LYS A 1 88 ? 20.193 -3.034 -39.850 1.00 88.25 88 LYS A O 1
ATOM 707 N N . ASN A 1 89 ? 18.590 -2.757 -38.297 1.00 87.31 89 ASN A N 1
ATOM 708 C CA . ASN A 1 89 ? 18.564 -1.304 -38.339 1.00 87.31 89 ASN A CA 1
ATOM 709 C C . ASN A 1 89 ? 19.153 -0.644 -37.084 1.00 87.31 89 ASN A C 1
ATOM 711 O O . ASN A 1 89 ? 19.075 0.578 -36.954 1.00 87.31 89 ASN A O 1
ATOM 715 N N . LEU A 1 90 ? 19.783 -1.411 -36.189 1.00 87.12 90 LEU A N 1
ATOM 716 C CA . LEU A 1 90 ? 20.256 -0.907 -34.900 1.00 87.12 90 LEU A CA 1
ATOM 717 C C . LEU A 1 90 ? 21.192 0.303 -35.029 1.00 87.12 90 LEU A C 1
ATOM 719 O O . LEU A 1 90 ? 21.016 1.283 -34.317 1.00 87.12 90 LEU A O 1
ATOM 723 N N . GLY A 1 91 ? 22.111 0.297 -36.000 1.00 85.75 91 GLY A N 1
ATOM 724 C CA . GLY A 1 91 ? 23.016 1.432 -36.220 1.00 85.75 91 GLY A CA 1
ATOM 725 C C . GLY A 1 91 ? 22.312 2.724 -36.661 1.00 85.75 91 GLY A C 1
ATOM 726 O O . GLY A 1 91 ? 22.813 3.813 -36.402 1.00 85.75 91 GLY A O 1
ATOM 727 N N . VAL A 1 92 ? 21.142 2.634 -37.307 1.00 84.81 92 VAL A N 1
ATOM 728 C CA . VAL A 1 92 ? 20.306 3.813 -37.606 1.00 84.81 92 VAL A CA 1
ATOM 729 C C . VAL A 1 92 ? 19.534 4.241 -36.361 1.00 84.81 92 VAL A C 1
ATOM 731 O O . VAL A 1 92 ? 19.384 5.437 -36.120 1.00 84.81 92 VAL A O 1
ATOM 734 N N . ILE A 1 93 ? 19.061 3.280 -35.564 1.00 88.12 93 ILE A N 1
ATOM 735 C CA . ILE A 1 93 ? 18.355 3.541 -34.305 1.00 88.12 93 ILE A CA 1
ATOM 736 C C . ILE A 1 93 ? 19.257 4.298 -33.325 1.00 88.12 93 ILE A C 1
ATOM 738 O O . ILE A 1 93 ? 18.842 5.310 -32.762 1.00 88.12 93 ILE A O 1
ATOM 742 N N . GLU A 1 94 ? 20.505 3.858 -33.192 1.00 89.56 94 GLU A N 1
ATOM 743 C CA . GLU A 1 94 ? 21.524 4.467 -32.336 1.00 89.56 94 GLU A CA 1
ATOM 744 C C . GLU A 1 94 ? 21.833 5.917 -32.743 1.00 89.56 94 GLU A C 1
ATOM 746 O O . GLU A 1 94 ? 21.849 6.805 -31.899 1.00 89.56 94 GLU A O 1
ATOM 751 N N . GLN A 1 95 ? 21.944 6.209 -34.046 1.00 88.12 95 GLN A N 1
ATOM 752 C CA . GLN A 1 95 ? 22.154 7.579 -34.552 1.00 88.12 95 GLN A CA 1
ATOM 753 C C . GLN A 1 95 ? 21.041 8.568 -34.174 1.00 88.12 95 GLN A C 1
ATOM 755 O O . GLN A 1 95 ? 21.235 9.781 -34.284 1.00 88.12 95 GLN A O 1
ATOM 760 N N . HIS A 1 96 ? 19.866 8.069 -33.786 1.00 86.81 96 HIS A N 1
ATOM 761 C CA . HIS A 1 96 ? 18.740 8.905 -33.390 1.00 86.81 96 HIS A CA 1
ATOM 762 C C . HIS A 1 96 ? 18.659 9.160 -31.879 1.00 86.81 96 HIS A C 1
ATOM 764 O O . HIS A 1 96 ? 17.871 10.017 -31.463 1.00 86.81 96 HIS A O 1
ATOM 770 N N . VAL A 1 97 ? 19.464 8.463 -31.071 1.00 88.38 97 VAL A N 1
ATOM 771 C CA . VAL A 1 97 ? 19.559 8.706 -29.628 1.00 88.38 97 VAL A CA 1
ATOM 772 C C . VAL A 1 97 ? 20.186 10.082 -29.377 1.00 88.38 97 VAL A C 1
ATOM 774 O O . VAL A 1 97 ? 21.105 10.505 -30.071 1.00 88.38 97 VAL A O 1
ATOM 777 N N . GLY A 1 98 ? 19.642 10.817 -28.407 1.00 82.94 98 GLY A N 1
ATOM 778 C CA . GLY A 1 98 ? 20.101 12.158 -28.031 1.00 82.94 98 GLY A CA 1
ATOM 779 C C . GLY A 1 98 ? 19.421 13.304 -28.791 1.00 82.94 98 GLY A C 1
ATOM 780 O O . GLY A 1 98 ? 19.619 14.465 -28.438 1.00 82.94 98 GLY A O 1
ATOM 781 N N . ASN A 1 99 ? 18.570 13.010 -29.783 1.00 74.12 99 ASN A N 1
ATOM 782 C CA . ASN A 1 99 ? 17.892 14.046 -30.572 1.00 74.12 99 ASN A CA 1
ATOM 783 C C . ASN A 1 99 ? 16.623 14.578 -29.891 1.00 74.12 99 ASN A C 1
ATOM 785 O O . ASN A 1 99 ? 16.460 15.783 -29.704 1.00 74.12 99 ASN A O 1
ATOM 789 N N . ILE A 1 100 ? 15.692 13.682 -29.543 1.00 80.50 100 ILE A N 1
ATOM 790 C CA . ILE A 1 100 ? 14.371 14.023 -28.994 1.00 80.50 100 ILE A CA 1
ATOM 791 C C . ILE A 1 100 ? 13.979 12.958 -27.969 1.00 80.50 100 ILE A C 1
ATOM 793 O O . ILE A 1 100 ? 14.089 11.765 -28.226 1.00 80.50 100 ILE A O 1
ATOM 797 N N . MET A 1 101 ? 13.451 13.378 -26.821 1.00 81.44 101 MET A N 1
ATOM 798 C CA . MET A 1 101 ? 13.130 12.482 -25.702 1.00 81.44 101 MET A CA 1
ATOM 799 C C . MET A 1 101 ? 12.157 11.345 -26.067 1.00 81.44 101 MET A C 1
ATOM 801 O O . MET A 1 101 ? 12.367 10.205 -25.662 1.00 81.44 101 MET A O 1
ATOM 805 N N . ASP A 1 102 ? 11.111 11.628 -26.850 1.00 81.81 102 ASP A N 1
ATOM 806 C CA . ASP A 1 102 ? 10.192 10.583 -27.325 1.00 81.81 102 ASP A CA 1
ATOM 807 C C . ASP A 1 102 ? 10.886 9.576 -28.245 1.00 81.81 102 ASP A C 1
ATOM 809 O O . ASP A 1 102 ? 10.578 8.386 -28.189 1.00 81.81 102 ASP A O 1
ATOM 813 N N . ILE A 1 103 ? 11.845 10.046 -29.048 1.00 85.00 103 ILE A N 1
ATOM 814 C CA . ILE A 1 103 ? 12.665 9.195 -29.909 1.00 85.00 103 ILE A CA 1
ATOM 815 C C . ILE A 1 103 ? 13.553 8.292 -29.059 1.00 85.00 103 ILE A C 1
ATOM 817 O O . ILE A 1 103 ? 13.528 7.079 -29.251 1.00 85.00 103 ILE A O 1
ATOM 821 N N . ASN A 1 104 ? 14.246 8.854 -28.065 1.00 90.75 104 ASN A N 1
ATOM 822 C CA . ASN A 1 104 ? 15.110 8.093 -27.162 1.00 90.75 104 ASN A CA 1
ATOM 823 C C . ASN A 1 104 ? 14.356 6.923 -26.526 1.00 90.75 104 ASN A C 1
ATOM 825 O O . ASN A 1 104 ? 14.812 5.786 -26.599 1.00 90.75 104 ASN A O 1
ATOM 829 N N . ARG A 1 105 ? 13.157 7.172 -25.983 1.00 92.81 105 ARG A N 1
ATOM 830 C CA . ARG A 1 105 ? 12.333 6.111 -25.390 1.00 92.81 105 ARG A CA 1
ATOM 831 C C . ARG A 1 105 ? 12.037 4.985 -26.383 1.00 92.81 105 ARG A C 1
ATOM 833 O O . ARG A 1 105 ? 12.098 3.818 -26.011 1.00 92.81 105 ARG A O 1
ATOM 840 N N . GLN A 1 106 ? 11.690 5.316 -27.627 1.00 91.56 106 GLN A N 1
ATOM 841 C CA . GLN A 1 106 ? 11.398 4.305 -28.647 1.00 91.56 106 GLN A CA 1
ATOM 842 C C . GLN A 1 106 ? 12.651 3.533 -29.078 1.00 91.56 106 GLN A C 1
ATOM 844 O O . GLN A 1 106 ? 12.568 2.320 -29.280 1.00 91.56 106 GLN A O 1
ATOM 849 N N . CYS A 1 107 ? 13.804 4.199 -29.168 1.00 93.25 107 CYS A N 1
ATOM 850 C CA . CYS A 1 107 ? 15.089 3.552 -29.432 1.00 93.25 107 CYS A CA 1
ATOM 851 C C . CYS A 1 107 ? 15.480 2.587 -28.301 1.00 93.25 107 CYS A C 1
ATOM 853 O O . CYS A 1 107 ? 15.884 1.455 -28.562 1.00 93.25 107 CYS A O 1
ATOM 855 N N . PHE A 1 108 ? 15.306 2.989 -27.041 1.00 96.31 108 PHE A N 1
ATOM 856 C CA . PHE A 1 108 ? 15.599 2.131 -25.889 1.00 96.31 108 PHE A CA 1
ATOM 857 C C . PHE A 1 108 ? 14.616 0.968 -25.764 1.00 96.31 108 PHE A C 1
ATOM 859 O O . PHE A 1 108 ? 15.020 -0.145 -25.433 1.00 96.31 108 PHE A O 1
ATOM 866 N N . LEU A 1 109 ? 13.345 1.175 -26.119 1.00 94.69 109 LEU A N 1
ATOM 867 C CA . LEU A 1 109 ? 12.369 0.091 -26.203 1.00 94.69 109 LEU A CA 1
ATOM 868 C C . LEU A 1 109 ? 12.743 -0.931 -27.287 1.00 94.69 109 LEU A C 1
ATOM 870 O O . LEU A 1 109 ? 12.644 -2.133 -27.044 1.00 94.69 109 LEU A O 1
ATOM 874 N N . ALA A 1 110 ? 13.262 -0.478 -28.431 1.00 93.69 110 ALA A N 1
ATOM 875 C CA . ALA A 1 110 ? 13.790 -1.372 -29.458 1.00 93.69 110 ALA A CA 1
ATOM 876 C C . ALA A 1 110 ? 14.950 -2.225 -28.925 1.00 93.69 110 ALA A C 1
ATOM 878 O O . ALA A 1 110 ? 14.929 -3.447 -29.070 1.00 93.69 110 ALA A O 1
ATOM 879 N N . ALA A 1 111 ? 15.920 -1.613 -28.242 1.00 95.81 111 ALA A N 1
ATOM 880 C CA . ALA A 1 111 ? 17.026 -2.341 -27.622 1.00 95.81 111 ALA A CA 1
ATOM 881 C C . ALA A 1 111 ? 16.550 -3.330 -26.539 1.00 95.81 111 ALA A C 1
ATOM 883 O O . ALA A 1 111 ? 17.002 -4.474 -26.494 1.00 95.81 111 ALA A O 1
ATOM 884 N N . ASN A 1 112 ? 15.573 -2.937 -25.720 1.00 94.94 112 ASN A N 1
ATOM 885 C CA . ASN A 1 112 ? 14.944 -3.801 -24.721 1.00 94.94 112 ASN A CA 1
ATOM 886 C C . ASN A 1 112 ? 14.249 -5.028 -25.343 1.00 94.94 112 ASN A C 1
ATOM 888 O O . ASN A 1 112 ? 14.309 -6.130 -24.784 1.00 94.94 112 ASN A O 1
ATOM 892 N N . ASN A 1 113 ? 13.622 -4.857 -26.509 1.00 93.25 113 ASN A N 1
ATOM 893 C CA . ASN A 1 113 ? 13.010 -5.948 -27.265 1.00 93.25 113 ASN A CA 1
ATOM 894 C C . ASN A 1 113 ? 14.062 -6.911 -27.827 1.00 93.25 113 ASN A C 1
ATOM 896 O O . ASN A 1 113 ? 13.901 -8.123 -27.684 1.00 93.25 113 ASN A O 1
ATOM 900 N N . LEU A 1 114 ? 15.182 -6.399 -28.355 1.00 93.94 114 LEU A N 1
ATOM 901 C CA . LEU A 1 114 ? 16.316 -7.238 -28.768 1.00 93.94 114 LEU A CA 1
ATOM 902 C C . LEU A 1 114 ? 16.859 -8.075 -27.599 1.00 93.94 114 LEU A C 1
ATOM 904 O O . LEU A 1 114 ? 17.093 -9.272 -27.752 1.00 93.94 114 LEU A O 1
ATOM 908 N N . ILE A 1 115 ? 16.992 -7.478 -26.410 1.00 93.25 115 ILE A N 1
ATOM 909 C CA . ILE A 1 115 ? 17.430 -8.182 -25.194 1.00 93.25 115 ILE A CA 1
ATOM 910 C C . ILE A 1 115 ? 16.441 -9.282 -24.782 1.00 93.25 115 ILE A C 1
ATOM 912 O O . ILE A 1 115 ? 16.838 -10.370 -24.354 1.00 93.25 115 ILE A O 1
ATOM 916 N N . SER A 1 116 ? 15.144 -9.001 -24.871 1.00 90.00 116 SER A N 1
ATOM 917 C CA . SER A 1 116 ? 14.109 -9.898 -24.352 1.00 90.00 116 SER A CA 1
ATOM 918 C C . SER A 1 116 ? 13.806 -11.057 -25.306 1.00 90.00 116 SER A C 1
ATOM 920 O O . SER A 1 116 ? 13.614 -12.184 -24.850 1.00 90.00 116 SER A O 1
ATOM 922 N N . PHE A 1 117 ? 13.813 -10.800 -26.617 1.00 89.44 117 PHE A N 1
ATOM 923 C CA . PHE A 1 117 ? 13.276 -11.719 -27.628 1.00 89.44 117 PHE A CA 1
ATOM 924 C C . PHE A 1 117 ? 14.268 -12.085 -28.741 1.00 89.44 117 PHE A C 1
ATOM 926 O O . PHE A 1 117 ? 13.981 -12.978 -29.536 1.00 89.44 117 PHE A O 1
ATOM 933 N N . GLY A 1 118 ? 15.430 -11.433 -28.799 1.00 88.69 118 GLY A N 1
ATOM 934 C CA . GLY A 1 118 ? 16.455 -11.700 -29.803 1.00 88.69 118 GLY A CA 1
ATOM 935 C C . GLY A 1 118 ? 17.307 -12.938 -29.531 1.00 88.69 118 GLY A C 1
ATOM 936 O O . GLY A 1 118 ? 17.321 -13.527 -28.446 1.00 88.69 118 GLY A O 1
ATOM 937 N N . SER A 1 119 ? 18.068 -13.320 -30.550 1.00 90.06 119 SER A N 1
ATOM 938 C CA . SER A 1 119 ? 19.201 -14.243 -30.467 1.00 90.06 119 SER A CA 1
ATOM 939 C C . SER A 1 119 ? 20.315 -13.688 -29.570 1.00 90.06 119 SER A C 1
ATOM 941 O O . SER A 1 119 ? 20.359 -12.498 -29.283 1.00 90.06 119 SER A O 1
ATOM 943 N N . ASN A 1 120 ? 21.278 -14.520 -29.159 1.00 90.94 120 ASN A N 1
ATOM 944 C CA . ASN A 1 120 ? 22.382 -14.065 -28.298 1.00 90.94 120 ASN A CA 1
ATOM 945 C C . ASN A 1 120 ? 23.148 -12.863 -28.880 1.00 90.94 120 ASN A C 1
ATOM 947 O O . ASN A 1 120 ? 23.537 -11.974 -28.136 1.00 90.94 120 ASN A O 1
ATOM 951 N N . VAL A 1 121 ? 23.330 -12.813 -30.203 1.00 91.31 121 VAL A N 1
ATOM 952 C CA . VAL A 1 121 ? 23.997 -11.682 -30.868 1.00 91.31 121 VAL A CA 1
ATOM 953 C C . VAL A 1 121 ? 23.162 -10.404 -30.748 1.00 91.31 121 VAL A C 1
ATOM 955 O O . VAL A 1 121 ? 23.700 -9.336 -30.482 1.00 91.31 121 VAL A O 1
ATOM 958 N N . GLU A 1 122 ? 21.845 -10.515 -30.906 1.00 92.62 122 GLU A N 1
ATOM 959 C CA . GLU A 1 122 ? 20.911 -9.389 -30.798 1.00 92.62 122 GLU A CA 1
ATOM 960 C C . GLU A 1 122 ? 20.778 -8.896 -29.362 1.00 92.62 122 GLU A C 1
ATOM 962 O O . GLU A 1 122 ? 20.704 -7.691 -29.136 1.00 92.62 122 GLU A O 1
ATOM 967 N N . LYS A 1 123 ? 20.821 -9.811 -28.390 1.00 92.88 123 LYS A N 1
ATOM 968 C CA . LYS A 1 123 ? 20.842 -9.466 -26.969 1.00 92.88 123 LYS A CA 1
ATOM 969 C C . LYS A 1 123 ? 22.064 -8.635 -26.611 1.00 92.88 123 LYS A C 1
ATOM 971 O O . LYS A 1 123 ? 21.904 -7.590 -25.990 1.00 92.88 123 LYS A O 1
ATOM 976 N N . GLU A 1 124 ? 23.252 -9.057 -27.043 1.00 92.06 124 GLU A N 1
ATOM 977 C CA . GLU A 1 124 ? 24.483 -8.288 -26.828 1.00 92.06 124 GLU A CA 1
ATOM 978 C C . GLU A 1 124 ? 24.437 -6.930 -27.534 1.00 92.06 124 GLU A C 1
ATOM 980 O O . GLU A 1 124 ? 24.871 -5.929 -26.974 1.00 92.06 124 GLU A O 1
ATOM 985 N N . ALA A 1 125 ? 23.857 -6.861 -28.735 1.00 93.12 125 ALA A N 1
ATOM 986 C CA . ALA A 1 125 ? 23.716 -5.603 -29.460 1.00 93.12 125 ALA A CA 1
ATOM 987 C C . ALA A 1 125 ? 22.745 -4.631 -28.759 1.00 93.12 125 ALA A C 1
ATOM 989 O O . ALA A 1 125 ? 23.057 -3.452 -28.590 1.00 93.12 125 ALA A O 1
ATOM 990 N N . GLY A 1 126 ? 21.590 -5.125 -28.298 1.00 94.81 126 GLY A N 1
ATOM 991 C CA . GLY A 1 126 ? 20.636 -4.340 -27.513 1.00 94.81 126 GLY A CA 1
ATOM 992 C C . GLY A 1 126 ? 21.223 -3.891 -26.174 1.00 94.81 126 GLY A C 1
ATOM 993 O O . GLY A 1 126 ? 21.081 -2.727 -25.804 1.00 94.81 126 GLY A O 1
ATOM 994 N N . LYS A 1 127 ? 21.943 -4.783 -25.481 1.00 94.50 127 LYS A N 1
ATOM 995 C CA . LYS A 1 127 ? 22.688 -4.462 -24.258 1.00 94.50 127 LYS A CA 1
ATOM 996 C C . LYS A 1 127 ? 23.687 -3.337 -24.511 1.00 94.50 127 LYS A C 1
ATOM 998 O O . LYS A 1 127 ? 23.637 -2.330 -23.816 1.00 94.50 127 LYS A O 1
ATOM 1003 N N . HIS A 1 128 ? 24.527 -3.478 -25.534 1.00 94.50 128 HIS A N 1
ATOM 1004 C CA . HIS A 1 128 ? 25.544 -2.490 -25.875 1.00 94.50 128 HIS A CA 1
ATOM 1005 C C . HIS A 1 128 ? 24.950 -1.101 -26.142 1.00 94.50 128 HIS A C 1
ATOM 1007 O O . HIS A 1 128 ? 25.497 -0.112 -25.658 1.00 94.50 128 HIS A O 1
ATOM 1013 N N . LEU A 1 129 ? 23.818 -1.018 -26.854 1.00 95.88 129 LEU A N 1
ATOM 1014 C CA . LEU A 1 129 ? 23.131 0.256 -27.086 1.00 95.88 129 LEU A CA 1
ATOM 1015 C C . LEU A 1 129 ? 22.687 0.893 -25.766 1.00 95.88 129 LEU A C 1
ATOM 1017 O O . LEU A 1 129 ? 22.961 2.068 -25.536 1.00 95.88 129 LEU A O 1
ATOM 1021 N N . LEU A 1 130 ? 22.018 0.132 -24.894 1.00 96.12 130 LEU A N 1
ATOM 1022 C CA . LEU A 1 130 ? 21.554 0.660 -23.610 1.00 96.12 130 LEU A CA 1
ATOM 1023 C C . LEU A 1 130 ? 22.720 1.089 -22.704 1.00 96.12 130 LEU A C 1
ATOM 1025 O O . LEU A 1 130 ? 22.638 2.142 -22.083 1.00 96.12 130 LEU A O 1
ATOM 1029 N N . GLU A 1 131 ? 23.805 0.311 -22.657 1.00 95.12 131 GLU A N 1
ATOM 1030 C CA . GLU A 1 131 ? 25.012 0.633 -21.881 1.00 95.12 131 GLU A CA 1
ATOM 1031 C C . GLU A 1 131 ? 25.728 1.883 -22.401 1.00 95.12 131 GLU A C 1
ATOM 1033 O O . GLU A 1 131 ? 26.192 2.702 -21.616 1.00 95.12 131 GLU A O 1
ATOM 1038 N N . THR A 1 132 ? 25.781 2.061 -23.722 1.00 95.62 132 THR A N 1
ATOM 1039 C CA . THR A 1 132 ? 26.406 3.237 -24.351 1.00 95.62 132 THR A CA 1
ATOM 1040 C C . THR A 1 132 ? 25.635 4.525 -24.057 1.00 95.62 132 THR A C 1
ATOM 1042 O O . THR A 1 132 ? 26.228 5.601 -24.036 1.00 95.62 132 THR A O 1
ATOM 1045 N N . HIS A 1 133 ? 24.330 4.413 -23.798 1.00 96.56 133 HIS A N 1
ATOM 1046 C CA . HIS A 1 133 ? 23.412 5.542 -23.658 1.00 96.56 133 HIS A CA 1
ATOM 1047 C C . HIS A 1 133 ? 22.772 5.660 -22.268 1.00 96.56 133 HIS A C 1
ATOM 1049 O O . HIS A 1 133 ? 21.651 6.157 -22.126 1.00 96.56 133 HIS A O 1
ATOM 1055 N N . ILE A 1 134 ? 23.477 5.213 -21.221 1.00 96.00 134 ILE A N 1
ATOM 1056 C CA . ILE A 1 134 ? 23.014 5.345 -19.829 1.00 96.00 134 ILE A CA 1
ATOM 1057 C C . ILE A 1 134 ? 22.719 6.811 -19.481 1.00 96.00 134 ILE A C 1
ATOM 1059 O O . ILE A 1 134 ? 21.700 7.097 -18.851 1.00 96.00 134 ILE A O 1
ATOM 1063 N N . ASP A 1 135 ? 23.556 7.750 -19.925 1.00 95.06 135 ASP A N 1
ATOM 1064 C CA . ASP A 1 135 ? 23.369 9.174 -19.636 1.00 95.06 135 ASP A CA 1
ATOM 1065 C C . ASP A 1 135 ? 22.096 9.744 -20.284 1.00 95.06 135 ASP A C 1
ATOM 1067 O O . ASP A 1 135 ? 21.365 10.494 -19.637 1.00 95.06 135 ASP A O 1
ATOM 1071 N N . GLU A 1 136 ? 21.755 9.357 -21.518 1.00 95.75 136 GLU A N 1
ATOM 1072 C CA . GLU A 1 136 ? 20.490 9.767 -22.140 1.00 95.75 136 GLU A CA 1
ATOM 1073 C C . GLU A 1 136 ? 19.263 9.114 -21.489 1.00 95.75 136 GLU A C 1
ATOM 1075 O O . GLU A 1 136 ? 18.176 9.703 -21.499 1.00 95.75 136 GLU A O 1
ATOM 1080 N N . ILE A 1 137 ? 19.411 7.912 -20.920 1.00 96.19 137 ILE A N 1
ATOM 1081 C CA . ILE A 1 137 ? 18.358 7.289 -20.110 1.00 96.19 137 ILE A CA 1
ATOM 1082 C C . ILE A 1 137 ? 18.125 8.127 -18.844 1.00 96.19 137 ILE A C 1
ATOM 1084 O O . ILE A 1 137 ? 16.976 8.460 -18.546 1.00 96.19 137 ILE A O 1
ATOM 1088 N N . ILE A 1 138 ? 19.193 8.529 -18.147 1.00 95.38 138 ILE A N 1
ATOM 1089 C CA . ILE A 1 138 ? 19.120 9.369 -16.941 1.00 95.38 138 ILE A CA 1
ATOM 1090 C C . ILE A 1 138 ? 18.560 10.763 -17.246 1.00 95.38 138 ILE A C 1
ATOM 1092 O O . ILE A 1 138 ? 17.651 11.199 -16.544 1.00 95.38 138 ILE A O 1
ATOM 1096 N N . ASP A 1 139 ? 18.982 11.428 -18.326 1.00 94.12 139 ASP A N 1
ATOM 1097 C CA . ASP A 1 139 ? 18.396 12.711 -18.761 1.00 94.12 139 ASP A CA 1
ATOM 1098 C C . ASP A 1 139 ? 16.882 12.576 -19.024 1.00 94.12 139 ASP A C 1
ATOM 1100 O O . ASP A 1 139 ? 16.088 13.442 -18.643 1.00 94.12 139 ASP A O 1
ATOM 1104 N N . GLY A 1 140 ? 16.442 11.449 -19.598 1.00 92.69 140 GLY A N 1
ATOM 1105 C CA . GLY A 1 140 ? 15.020 11.120 -19.724 1.00 92.69 140 GLY A CA 1
ATOM 1106 C C . GLY A 1 140 ? 14.307 11.020 -18.370 1.00 92.69 140 GLY A C 1
ATOM 1107 O O . GLY A 1 140 ? 13.176 11.500 -18.219 1.00 92.69 140 GLY A O 1
ATOM 1108 N N . MET A 1 141 ? 14.974 10.448 -17.364 1.00 94.19 141 MET A N 1
ATOM 1109 C CA . MET A 1 141 ? 14.450 10.368 -16.001 1.00 94.19 141 MET A CA 1
ATOM 1110 C C . MET A 1 141 ? 14.370 11.741 -15.317 1.00 94.19 141 MET A C 1
ATOM 1112 O O . MET A 1 141 ? 13.343 12.062 -14.712 1.00 94.19 141 MET A O 1
ATOM 1116 N N . GLU A 1 142 ? 15.402 12.575 -15.439 1.00 92.88 142 GLU A N 1
ATOM 1117 C CA . GLU A 1 142 ? 15.477 13.923 -14.847 1.00 92.88 142 GLU A CA 1
ATOM 1118 C C . GLU A 1 142 ? 14.431 14.886 -15.427 1.00 92.88 142 GLU A C 1
ATOM 1120 O O . GLU A 1 142 ? 13.925 15.772 -14.737 1.00 92.88 142 GLU A O 1
ATOM 1125 N N . ARG A 1 143 ? 14.003 14.666 -16.675 1.00 90.19 143 ARG A N 1
ATOM 1126 C CA . ARG A 1 143 ? 12.934 15.440 -17.335 1.00 90.19 143 ARG A CA 1
ATOM 1127 C C . ARG A 1 143 ? 11.513 15.045 -16.908 1.00 90.19 143 ARG A C 1
ATOM 1129 O O . ARG A 1 143 ? 10.542 15.413 -17.570 1.00 90.19 143 ARG A O 1
ATOM 1136 N N . GLY A 1 144 ? 11.369 14.308 -15.805 1.00 83.00 144 GLY A N 1
ATOM 1137 C CA . GLY A 1 144 ? 10.078 13.948 -15.211 1.00 83.00 144 GLY A CA 1
ATOM 1138 C C . GLY A 1 144 ? 9.395 12.736 -15.850 1.00 83.00 144 GLY A C 1
ATOM 1139 O O . GLY A 1 144 ? 8.212 12.500 -15.597 1.00 83.00 144 GLY A O 1
ATOM 1140 N N . ARG A 1 145 ? 10.115 11.957 -16.668 1.00 87.56 145 ARG A N 1
ATOM 1141 C CA . ARG A 1 145 ? 9.622 10.708 -17.285 1.00 87.56 145 ARG A CA 1
ATOM 1142 C C . ARG A 1 145 ? 10.308 9.468 -16.732 1.00 87.56 145 ARG A C 1
ATOM 1144 O O . ARG A 1 145 ? 10.356 8.436 -17.385 1.00 87.56 145 ARG A O 1
ATOM 1151 N N . SER A 1 146 ? 10.805 9.554 -15.509 1.00 91.00 146 SER A N 1
ATOM 1152 C CA . SER A 1 146 ? 11.576 8.508 -14.845 1.00 91.00 146 SER A CA 1
ATOM 1153 C C . SER A 1 146 ? 10.985 7.106 -14.928 1.00 91.00 146 SER A C 1
ATOM 1155 O O . SER A 1 146 ? 11.676 6.181 -15.342 1.00 91.00 146 SER A O 1
ATOM 1157 N N . TYR A 1 147 ? 9.686 6.968 -14.669 1.00 85.12 147 TYR A N 1
ATOM 1158 C CA . TYR A 1 147 ? 8.958 5.699 -14.766 1.00 85.12 147 TYR A CA 1
ATOM 1159 C C . TYR A 1 147 ? 9.004 5.039 -16.158 1.00 85.12 147 TYR A C 1
ATOM 1161 O O . TYR A 1 147 ? 8.778 3.840 -16.272 1.00 85.12 147 TYR A O 1
ATOM 1169 N N . GLU A 1 148 ? 9.275 5.801 -17.220 1.00 90.62 148 GLU A N 1
ATOM 1170 C CA . GLU A 1 148 ? 9.378 5.291 -18.591 1.00 90.62 148 GLU A CA 1
ATOM 1171 C C . GLU A 1 148 ? 10.794 4.849 -18.961 1.00 90.62 148 GLU A C 1
ATOM 1173 O O . GLU A 1 148 ? 10.954 4.102 -19.921 1.00 90.62 148 GLU A O 1
ATOM 1178 N N . PHE A 1 149 ? 11.802 5.329 -18.229 1.00 95.19 149 PHE A N 1
ATOM 1179 C CA . PHE A 1 149 ? 13.219 5.142 -18.543 1.00 95.19 149 PHE A CA 1
ATOM 1180 C C . PHE A 1 149 ? 13.928 4.206 -17.556 1.00 95.19 149 PHE A C 1
ATOM 1182 O O . PHE A 1 149 ? 14.786 3.427 -17.966 1.00 95.19 149 PHE A O 1
ATOM 1189 N N . ILE A 1 150 ? 13.518 4.194 -16.283 1.00 95.19 150 ILE A N 1
ATOM 1190 C CA . ILE A 1 150 ? 14.071 3.303 -15.255 1.00 95.19 150 ILE A CA 1
ATOM 1191 C C . ILE A 1 150 ? 14.017 1.797 -15.606 1.00 95.19 150 ILE A C 1
ATOM 1193 O O . ILE A 1 150 ? 14.973 1.101 -15.251 1.00 95.19 150 ILE A O 1
ATOM 1197 N N . PRO A 1 151 ? 13.018 1.267 -16.357 1.00 94.00 151 PRO A N 1
ATOM 1198 C CA . PRO A 1 151 ? 13.024 -0.147 -16.738 1.00 94.00 151 PRO A CA 1
ATOM 1199 C C . PRO A 1 151 ? 14.202 -0.522 -17.644 1.00 94.00 151 PRO A C 1
ATOM 1201 O O . PRO A 1 151 ? 14.644 -1.670 -17.636 1.00 94.00 151 PRO A O 1
ATOM 1204 N N . PHE A 1 152 ? 14.739 0.430 -18.416 1.00 95.38 152 PHE A N 1
ATOM 1205 C CA . PHE A 1 152 ? 15.903 0.175 -19.263 1.00 95.38 152 PHE A CA 1
ATOM 1206 C C . PHE A 1 152 ? 17.158 -0.049 -18.418 1.00 95.38 152 PHE A C 1
ATOM 1208 O O . PHE A 1 152 ? 17.910 -0.976 -18.698 1.00 95.38 152 PHE A O 1
ATOM 1215 N N . LEU A 1 153 ? 17.341 0.717 -17.337 1.00 94.75 153 LEU A N 1
ATOM 1216 C CA . LEU A 1 153 ? 18.462 0.521 -16.411 1.00 94.75 153 LEU A CA 1
ATOM 1217 C C . LEU A 1 153 ? 18.343 -0.808 -15.657 1.00 94.75 153 LEU A C 1
ATOM 1219 O O . LEU A 1 153 ? 19.321 -1.549 -15.572 1.00 94.75 153 LEU A O 1
ATOM 1223 N N . GLU A 1 154 ? 17.139 -1.168 -15.193 1.00 93.75 154 GLU A N 1
ATOM 1224 C CA . GLU A 1 154 ? 16.899 -2.495 -14.605 1.00 93.75 154 GLU A CA 1
ATOM 1225 C C . GLU A 1 154 ? 17.251 -3.609 -15.597 1.00 93.75 154 GLU A C 1
ATOM 1227 O O . GLU A 1 154 ? 17.882 -4.601 -15.222 1.00 93.75 154 GLU A O 1
ATOM 1232 N N . LYS A 1 155 ? 16.887 -3.451 -16.876 1.00 93.69 155 LYS A N 1
ATOM 1233 C CA . LYS A 1 155 ? 17.201 -4.454 -17.894 1.00 93.69 155 LYS A CA 1
ATOM 1234 C C . LYS A 1 155 ? 18.708 -4.648 -18.054 1.00 93.69 155 LYS A C 1
ATOM 1236 O O . LYS A 1 155 ? 19.152 -5.794 -18.077 1.00 93.69 155 LYS A O 1
ATOM 1241 N N . ILE A 1 156 ? 19.488 -3.567 -18.117 1.00 91.62 156 ILE A N 1
ATOM 1242 C CA . ILE A 1 156 ? 20.956 -3.647 -18.191 1.00 91.62 156 ILE A CA 1
ATOM 1243 C C . ILE A 1 156 ? 21.519 -4.361 -16.951 1.00 91.62 156 ILE A C 1
ATOM 1245 O O . ILE A 1 156 ? 22.385 -5.223 -17.070 1.00 91.62 156 ILE A O 1
ATOM 1249 N N . MET A 1 157 ? 21.006 -4.052 -15.759 1.00 90.75 157 MET A N 1
ATOM 1250 C CA . MET A 1 157 ? 21.477 -4.648 -14.502 1.00 90.75 157 MET A CA 1
ATOM 1251 C C . MET A 1 157 ? 21.127 -6.135 -14.359 1.00 90.75 157 MET A C 1
ATOM 1253 O O . MET A 1 157 ? 21.804 -6.856 -13.632 1.00 90.75 157 MET A O 1
ATOM 1257 N N . THR A 1 158 ? 20.066 -6.601 -15.022 1.00 90.38 158 THR A N 1
ATOM 1258 C CA . THR A 1 158 ? 19.523 -7.960 -14.843 1.00 90.38 158 THR A CA 1
ATOM 1259 C C . THR A 1 158 ? 19.834 -8.918 -15.988 1.00 90.38 158 THR A C 1
ATOM 1261 O O . THR A 1 158 ? 19.595 -10.118 -15.844 1.00 90.38 158 THR A O 1
ATOM 1264 N N . ILE A 1 159 ? 20.368 -8.428 -17.113 1.00 88.50 159 ILE A N 1
ATOM 1265 C CA . ILE A 1 159 ? 20.667 -9.265 -18.284 1.00 88.50 159 ILE A CA 1
ATOM 1266 C C . ILE A 1 159 ? 21.767 -10.300 -18.007 1.00 88.50 159 ILE A C 1
ATOM 1268 O O . ILE A 1 159 ? 21.667 -11.432 -18.480 1.00 88.50 159 ILE A O 1
ATOM 1272 N N . ASP A 1 160 ? 22.774 -9.929 -17.213 1.00 84.81 160 ASP A N 1
ATOM 1273 C CA . ASP A 1 160 ? 23.826 -10.813 -16.708 1.00 84.81 160 ASP A CA 1
ATOM 1274 C C . ASP A 1 160 ? 23.872 -10.714 -15.174 1.00 84.81 160 ASP A C 1
ATOM 1276 O O . ASP A 1 160 ? 24.583 -9.872 -14.624 1.00 84.81 160 ASP A O 1
ATOM 1280 N N . PRO A 1 161 ? 23.099 -11.551 -14.458 1.00 77.31 161 PRO A N 1
ATOM 1281 C CA . PRO A 1 161 ? 23.050 -11.510 -13.000 1.00 77.31 161 PRO A CA 1
ATOM 1282 C C . PRO A 1 161 ? 24.378 -11.850 -12.310 1.00 77.31 161 PRO A C 1
ATOM 1284 O O . PRO A 1 161 ? 24.516 -11.567 -11.120 1.00 77.31 161 PRO A O 1
ATOM 1287 N N . GLU A 1 162 ? 25.326 -12.494 -13.003 1.00 83.38 162 GLU A N 1
ATOM 1288 C CA . GLU A 1 162 ? 26.653 -12.788 -12.446 1.00 83.38 162 GLU A CA 1
ATOM 1289 C C . GLU A 1 162 ? 27.574 -11.562 -12.505 1.00 83.38 162 GLU A C 1
ATOM 1291 O O . GLU A 1 162 ? 28.451 -11.414 -11.652 1.00 83.38 162 GLU A O 1
ATOM 1296 N N . HIS A 1 163 ? 27.338 -10.665 -13.468 1.00 83.25 163 HIS A N 1
ATOM 1297 C CA . HIS A 1 163 ? 28.110 -9.443 -13.686 1.00 83.25 163 HIS A CA 1
ATOM 1298 C C . HIS A 1 163 ? 27.169 -8.262 -13.979 1.00 83.25 163 HIS A C 1
ATOM 1300 O O . HIS A 1 163 ? 27.112 -7.782 -15.118 1.00 83.25 163 HIS A O 1
ATOM 1306 N N . PRO A 1 164 ? 26.407 -7.788 -12.973 1.00 84.50 164 PRO A N 1
ATOM 1307 C CA . PRO A 1 164 ? 25.509 -6.659 -13.161 1.00 84.50 164 PRO A CA 1
ATOM 1308 C C . PRO A 1 164 ? 26.298 -5.409 -13.553 1.00 84.50 164 PRO A C 1
ATOM 1310 O O . PRO A 1 164 ? 27.430 -5.196 -13.114 1.00 84.50 164 PRO A O 1
ATOM 1313 N N . ASN A 1 165 ? 25.689 -4.562 -14.378 1.00 91.62 165 ASN A N 1
ATOM 1314 C CA . ASN A 1 165 ? 26.309 -3.312 -14.792 1.00 91.62 165 ASN A CA 1
ATOM 1315 C C . ASN A 1 165 ? 26.374 -2.324 -13.608 1.00 91.62 165 ASN A C 1
ATOM 1317 O O . ASN A 1 165 ? 25.360 -1.753 -13.201 1.00 91.62 165 ASN A O 1
ATOM 1321 N N . GLU A 1 166 ? 27.579 -2.142 -13.059 1.00 91.62 166 GLU A N 1
ATOM 1322 C CA . GLU A 1 166 ? 27.832 -1.283 -11.893 1.00 91.62 166 GLU A CA 1
ATOM 1323 C C . GLU A 1 166 ? 27.513 0.195 -12.165 1.00 91.62 166 GLU A C 1
ATOM 1325 O O . GLU A 1 166 ? 27.075 0.907 -11.263 1.00 91.62 166 GLU A O 1
ATOM 1330 N N . GLU A 1 167 ? 27.700 0.666 -13.400 1.00 94.25 167 GLU A N 1
ATOM 1331 C CA . GLU A 1 167 ? 27.425 2.056 -13.769 1.00 94.25 167 GLU A CA 1
ATOM 1332 C C . GLU A 1 167 ? 25.928 2.371 -13.689 1.00 94.25 167 GLU A C 1
ATOM 1334 O O . GLU A 1 167 ? 25.543 3.358 -13.061 1.00 94.25 167 GLU A O 1
ATOM 1339 N N . ALA A 1 168 ? 25.073 1.503 -14.239 1.00 94.06 168 ALA A N 1
ATOM 1340 C CA . ALA A 1 168 ? 23.621 1.647 -14.142 1.00 94.06 168 ALA A CA 1
ATOM 1341 C C . ALA A 1 168 ? 23.141 1.636 -12.677 1.00 94.06 168 ALA A C 1
ATOM 1343 O O . ALA A 1 168 ? 22.301 2.451 -12.288 1.00 94.06 168 ALA A O 1
ATOM 1344 N N . GLU A 1 169 ? 23.716 0.761 -11.846 1.00 93.38 169 GLU A N 1
ATOM 1345 C CA . GLU A 1 169 ? 23.440 0.700 -10.406 1.00 93.38 169 GLU A CA 1
ATOM 1346 C C . GLU A 1 169 ? 23.816 2.007 -9.686 1.00 93.38 169 GLU A C 1
ATOM 1348 O O . GLU A 1 169 ? 23.006 2.553 -8.927 1.00 93.38 169 GLU A O 1
ATOM 1353 N N . ILE A 1 170 ? 25.010 2.547 -9.951 1.00 94.75 170 ILE A N 1
ATOM 1354 C CA . ILE A 1 170 ? 25.459 3.828 -9.388 1.00 94.75 170 ILE A CA 1
ATOM 1355 C C . ILE A 1 170 ? 24.512 4.954 -9.809 1.00 94.75 170 ILE A C 1
ATOM 1357 O O . ILE A 1 170 ? 24.049 5.707 -8.952 1.00 94.75 170 ILE A O 1
ATOM 1361 N N . LYS A 1 171 ? 24.164 5.032 -11.096 1.00 95.56 171 LYS A N 1
ATOM 1362 C CA . LYS A 1 171 ? 23.322 6.101 -11.650 1.00 95.56 171 LYS A CA 1
ATOM 1363 C C . LYS A 1 171 ? 21.902 6.089 -11.080 1.00 95.56 171 LYS A C 1
ATOM 1365 O O . LYS A 1 171 ? 21.390 7.147 -10.722 1.00 95.56 171 LYS A O 1
ATOM 1370 N N . ILE A 1 172 ? 21.278 4.917 -10.908 1.00 94.88 172 ILE A N 1
ATOM 1371 C CA . ILE A 1 172 ? 19.966 4.813 -10.237 1.00 94.88 172 ILE A CA 1
ATOM 1372 C C . ILE A 1 172 ? 20.068 5.272 -8.780 1.00 94.88 172 ILE A C 1
ATOM 1374 O O . ILE A 1 172 ? 19.223 6.030 -8.302 1.00 94.88 172 ILE A O 1
ATOM 1378 N N . SER A 1 173 ? 21.100 4.823 -8.065 1.00 94.44 173 SER A N 1
ATOM 1379 C CA . SER A 1 173 ? 21.320 5.185 -6.663 1.00 94.44 173 SER A CA 1
ATOM 1380 C C . SER A 1 173 ? 21.522 6.697 -6.482 1.00 94.44 173 SER A C 1
ATOM 1382 O O . SER A 1 173 ? 20.925 7.301 -5.586 1.00 94.44 173 SER A O 1
ATOM 1384 N N . GLU A 1 174 ? 22.312 7.328 -7.355 1.00 95.00 174 GLU A N 1
ATOM 1385 C CA . GLU A 1 174 ? 22.517 8.780 -7.389 1.00 95.00 174 GLU A CA 1
ATOM 1386 C C . GLU A 1 174 ? 21.216 9.523 -7.707 1.00 95.00 174 GLU A C 1
ATOM 1388 O O . GLU A 1 174 ? 20.823 10.402 -6.937 1.00 95.00 174 GLU A O 1
ATOM 1393 N N . TYR A 1 175 ? 20.487 9.098 -8.743 1.00 95.56 175 TYR A N 1
ATOM 1394 C CA . TYR A 1 175 ? 19.197 9.678 -9.114 1.00 95.56 175 TYR A CA 1
ATOM 1395 C C . TYR A 1 175 ? 18.198 9.664 -7.948 1.00 95.56 175 TYR A C 1
ATOM 1397 O O . TYR A 1 175 ? 17.631 10.695 -7.585 1.00 95.56 175 TYR A O 1
ATOM 1405 N N . LEU A 1 176 ? 18.001 8.511 -7.298 1.00 94.62 176 LEU A N 1
ATOM 1406 C CA . LEU A 1 176 ? 17.058 8.389 -6.178 1.00 94.62 176 LEU A CA 1
ATOM 1407 C C . LEU A 1 176 ? 17.467 9.250 -4.977 1.00 94.62 176 LEU A C 1
ATOM 1409 O O . LEU A 1 176 ? 16.607 9.791 -4.277 1.00 94.62 176 LEU A O 1
ATOM 1413 N N . LYS A 1 177 ? 18.774 9.393 -4.738 1.00 93.44 177 LYS A N 1
ATOM 1414 C CA . LYS A 1 177 ? 19.314 10.250 -3.680 1.00 93.44 177 LYS A CA 1
ATOM 1415 C C . LYS A 1 177 ? 19.060 11.729 -3.966 1.00 93.44 177 LYS A C 1
ATOM 1417 O O . LYS A 1 177 ? 18.751 12.478 -3.039 1.00 93.44 177 LYS A O 1
ATOM 1422 N N . GLU A 1 178 ? 19.198 12.153 -5.216 1.00 94.31 178 GLU A N 1
ATOM 1423 C CA . GLU A 1 178 ? 18.932 13.529 -5.632 1.00 9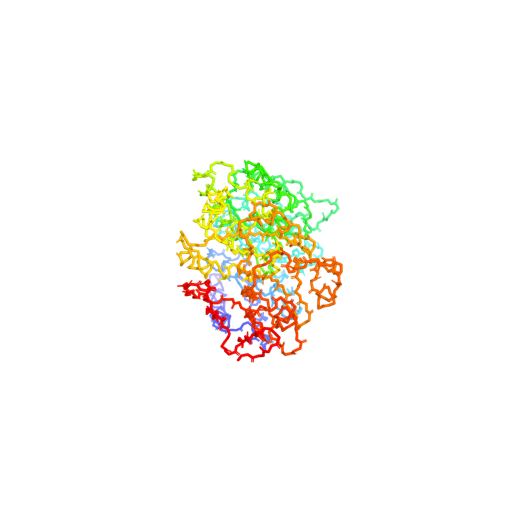4.31 178 GLU A CA 1
ATOM 1424 C C . GLU A 1 178 ? 17.434 13.822 -5.732 1.00 94.31 178 GLU A C 1
ATOM 1426 O O . GLU A 1 178 ? 17.018 14.973 -5.590 1.00 94.31 178 GLU A O 1
ATOM 1431 N N . HIS A 1 179 ? 16.607 12.802 -5.974 1.00 93.81 179 HIS A N 1
ATOM 1432 C CA . HIS A 1 179 ? 15.164 12.931 -6.186 1.00 93.81 179 HIS A CA 1
ATOM 1433 C C . HIS A 1 179 ? 14.352 12.069 -5.195 1.00 93.81 179 HIS A C 1
ATOM 1435 O O . HIS A 1 179 ? 13.511 11.262 -5.601 1.00 93.81 179 HIS A O 1
ATOM 1441 N N . PRO A 1 180 ? 14.477 12.287 -3.869 1.00 91.31 180 PRO A N 1
ATOM 1442 C CA . PRO A 1 180 ? 13.852 11.450 -2.830 1.00 91.31 180 PRO A CA 1
ATOM 1443 C C . PRO A 1 180 ? 12.315 11.579 -2.743 1.00 91.31 180 PRO A C 1
ATOM 1445 O O . PRO A 1 180 ? 11.677 11.054 -1.826 1.00 91.31 180 PRO A O 1
ATOM 1448 N N . ARG A 1 181 ? 11.706 12.344 -3.657 1.00 91.12 181 ARG A N 1
ATOM 1449 C CA . ARG A 1 181 ? 10.255 12.530 -3.806 1.00 91.12 181 ARG A CA 1
ATOM 1450 C C . ARG A 1 181 ? 9.719 11.987 -5.131 1.00 91.12 181 ARG A C 1
ATOM 1452 O O . ARG A 1 181 ? 8.514 12.077 -5.358 1.00 91.12 181 ARG A O 1
ATOM 1459 N N . ASP A 1 182 ? 10.565 11.404 -5.980 1.00 93.00 182 ASP A N 1
ATOM 1460 C CA . ASP A 1 182 ? 10.091 10.666 -7.146 1.00 93.00 182 ASP A CA 1
ATOM 1461 C C . ASP A 1 182 ? 9.577 9.280 -6.730 1.00 93.00 182 ASP A C 1
ATOM 1463 O O . ASP A 1 182 ? 10.241 8.247 -6.848 1.00 93.00 182 ASP A O 1
ATOM 1467 N N . PHE A 1 183 ? 8.349 9.267 -6.215 1.00 93.06 183 PHE A N 1
ATOM 1468 C CA . PHE A 1 183 ? 7.711 8.054 -5.719 1.00 93.06 183 PHE A CA 1
ATOM 1469 C C . PHE A 1 183 ? 7.433 7.021 -6.806 1.00 93.06 183 PHE A C 1
ATOM 1471 O O . PHE A 1 183 ? 7.261 5.855 -6.464 1.00 93.06 183 PHE A O 1
ATOM 1478 N N . ARG A 1 184 ? 7.414 7.403 -8.091 1.00 92.25 184 ARG A N 1
ATOM 1479 C CA . ARG A 1 184 ? 7.262 6.433 -9.183 1.00 92.25 184 ARG A CA 1
ATOM 1480 C C . ARG A 1 184 ? 8.526 5.603 -9.344 1.00 92.25 184 ARG A C 1
ATOM 1482 O O . ARG A 1 184 ? 8.430 4.382 -9.367 1.00 92.25 184 ARG A O 1
ATOM 1489 N N . SER A 1 185 ? 9.691 6.248 -9.369 1.00 93.88 185 SER A N 1
ATOM 1490 C CA . SER A 1 185 ? 10.978 5.544 -9.415 1.00 93.88 185 SER A CA 1
ATOM 1491 C C . SER A 1 185 ? 11.218 4.709 -8.162 1.00 93.88 185 SER A C 1
ATOM 1493 O O . SER A 1 185 ? 11.623 3.556 -8.257 1.00 93.88 185 SER A O 1
ATOM 1495 N N . ILE A 1 186 ? 10.903 5.249 -6.980 1.00 94.75 186 ILE A N 1
ATOM 1496 C CA . ILE A 1 186 ? 11.026 4.499 -5.722 1.00 94.75 186 ILE A CA 1
ATOM 1497 C C . ILE A 1 186 ? 10.106 3.270 -5.733 1.00 94.75 186 ILE A C 1
ATOM 1499 O O . ILE A 1 186 ? 10.548 2.175 -5.393 1.00 94.75 186 ILE A O 1
ATOM 1503 N N . ALA A 1 187 ? 8.842 3.428 -6.142 1.00 93.38 187 ALA A N 1
ATOM 1504 C CA . ALA A 1 187 ? 7.899 2.318 -6.240 1.00 93.38 187 ALA A CA 1
ATOM 1505 C C . ALA A 1 187 ? 8.358 1.250 -7.238 1.00 93.38 187 ALA A C 1
ATOM 1507 O O . ALA A 1 187 ? 8.281 0.064 -6.923 1.00 93.38 187 ALA A O 1
ATOM 1508 N N . PHE A 1 188 ? 8.881 1.668 -8.395 1.00 93.31 188 PHE A N 1
ATOM 1509 C CA . PHE A 1 188 ? 9.466 0.766 -9.383 1.00 93.31 188 PHE A CA 1
ATOM 1510 C C . PHE A 1 188 ? 10.595 -0.069 -8.772 1.00 93.31 188 PHE A C 1
ATOM 1512 O O . PHE A 1 188 ? 10.556 -1.297 -8.810 1.00 93.31 188 PHE A O 1
ATOM 1519 N N . CYS A 1 189 ? 11.542 0.584 -8.096 1.00 93.81 189 CYS A N 1
ATOM 1520 C CA . CYS A 1 189 ? 12.635 -0.097 -7.409 1.00 93.81 189 CYS A CA 1
ATOM 1521 C C . CYS A 1 189 ? 12.143 -1.101 -6.358 1.00 93.81 189 CYS A C 1
ATOM 1523 O O . CYS A 1 189 ? 12.621 -2.229 -6.320 1.00 93.81 189 CYS A O 1
ATOM 1525 N N . LEU A 1 190 ? 11.162 -0.725 -5.531 1.00 92.88 190 LEU A N 1
ATOM 1526 C CA . LEU A 1 190 ? 10.600 -1.597 -4.491 1.00 92.88 190 LEU A CA 1
ATOM 1527 C C . LEU A 1 190 ? 9.876 -2.830 -5.051 1.00 92.88 190 LEU A C 1
ATOM 1529 O O . LEU A 1 190 ? 9.854 -3.873 -4.397 1.00 92.88 190 LEU A O 1
ATOM 1533 N N . MET A 1 191 ? 9.279 -2.716 -6.240 1.00 90.25 191 MET A N 1
ATOM 1534 C CA . MET A 1 191 ? 8.569 -3.813 -6.907 1.00 90.25 191 MET A CA 1
ATOM 1535 C C . MET A 1 191 ? 9.470 -4.670 -7.803 1.00 90.25 191 MET A C 1
ATOM 1537 O O . MET A 1 191 ? 9.055 -5.755 -8.214 1.00 90.25 191 MET A O 1
ATOM 1541 N N . SER A 1 192 ? 10.706 -4.231 -8.054 1.00 90.69 192 SER A N 1
ATOM 1542 C CA . SER A 1 192 ? 11.685 -4.963 -8.855 1.00 90.69 192 SER A CA 1
ATOM 1543 C C . SER A 1 192 ? 11.904 -6.387 -8.340 1.00 90.69 192 SER A C 1
ATOM 1545 O O . SER A 1 192 ? 12.003 -6.656 -7.137 1.00 90.69 192 SER A O 1
ATOM 1547 N N . SER A 1 193 ? 12.062 -7.330 -9.270 1.00 87.75 193 SER A N 1
ATOM 1548 C CA . SER A 1 193 ? 12.489 -8.696 -8.943 1.00 87.75 193 SER A CA 1
ATOM 1549 C C . SER A 1 193 ? 13.979 -8.775 -8.566 1.00 87.75 193 SER A C 1
ATOM 1551 O O . SER A 1 193 ? 14.391 -9.712 -7.869 1.00 87.75 193 SER A O 1
ATOM 1553 N N . TYR A 1 194 ? 14.767 -7.753 -8.909 1.00 90.38 194 TYR A N 1
ATOM 1554 C CA . TYR A 1 194 ? 16.193 -7.657 -8.628 1.00 90.38 194 TYR A CA 1
ATOM 1555 C C . TYR A 1 194 ? 16.455 -7.063 -7.238 1.00 90.38 194 TYR A C 1
ATOM 1557 O O . TYR A 1 194 ? 16.066 -5.939 -6.921 1.00 90.38 194 TYR A O 1
ATOM 1565 N N . LYS A 1 195 ? 17.114 -7.840 -6.366 1.00 91.00 195 LYS A N 1
ATOM 1566 C CA . LYS A 1 195 ? 17.288 -7.474 -4.950 1.00 91.00 195 LYS A CA 1
ATOM 1567 C C . LYS A 1 195 ? 18.027 -6.139 -4.751 1.00 91.00 195 LYS A C 1
ATOM 1569 O O . LYS A 1 195 ? 17.512 -5.343 -3.972 1.00 91.00 195 LYS A O 1
ATOM 1574 N N . PRO A 1 196 ? 19.162 -5.858 -5.417 1.00 91.44 196 PRO A N 1
ATOM 1575 C CA . PRO A 1 196 ? 19.854 -4.580 -5.238 1.00 91.44 196 PRO A CA 1
ATOM 1576 C C . PRO A 1 196 ? 18.970 -3.372 -5.551 1.00 91.44 196 PRO A C 1
ATOM 1578 O O . PRO A 1 196 ? 19.009 -2.383 -4.827 1.00 91.44 196 PRO A O 1
ATOM 1581 N N . MET A 1 197 ? 18.098 -3.474 -6.557 1.00 92.38 197 MET A N 1
ATOM 1582 C CA . MET A 1 197 ? 17.167 -2.397 -6.892 1.00 92.38 197 MET A CA 1
ATOM 1583 C C . MET A 1 197 ? 16.119 -2.183 -5.791 1.00 92.38 197 MET A C 1
ATOM 1585 O O . MET A 1 197 ? 15.879 -1.044 -5.387 1.00 92.38 197 MET A O 1
ATOM 1589 N N . ARG A 1 198 ? 15.570 -3.267 -5.221 1.00 92.19 198 ARG A N 1
ATOM 1590 C CA . ARG A 1 198 ? 14.699 -3.168 -4.035 1.00 92.19 198 ARG A CA 1
ATOM 1591 C C . ARG A 1 198 ? 15.407 -2.503 -2.863 1.00 92.19 198 ARG A C 1
ATOM 1593 O O . ARG A 1 198 ? 14.847 -1.586 -2.269 1.00 92.19 198 ARG A O 1
ATOM 1600 N N . ASP A 1 199 ? 16.644 -2.909 -2.581 1.00 92.56 199 ASP A N 1
ATOM 1601 C CA . ASP A 1 199 ? 17.444 -2.348 -1.489 1.00 92.56 199 ASP A CA 1
ATOM 1602 C C . ASP A 1 199 ? 17.682 -0.834 -1.683 1.00 92.56 199 ASP A C 1
ATOM 1604 O O . ASP A 1 199 ? 17.643 -0.076 -0.713 1.00 92.56 199 ASP A O 1
ATOM 1608 N N . MET A 1 200 ? 17.880 -0.361 -2.922 1.00 93.31 200 MET A N 1
ATOM 1609 C CA . MET A 1 200 ? 17.976 1.077 -3.224 1.00 93.31 200 MET A CA 1
ATOM 1610 C C . MET A 1 200 ? 16.666 1.813 -2.924 1.00 93.31 200 MET A C 1
ATOM 1612 O O . MET A 1 200 ? 16.686 2.867 -2.288 1.00 93.31 200 MET A O 1
ATOM 1616 N N . GLY A 1 201 ? 15.528 1.256 -3.352 1.00 93.25 201 GLY A N 1
ATOM 1617 C CA . GLY A 1 201 ? 14.206 1.817 -3.061 1.00 93.25 201 GLY A CA 1
ATOM 1618 C C . GLY A 1 201 ? 13.924 1.893 -1.557 1.00 93.25 201 GLY A C 1
ATOM 1619 O O . GLY A 1 201 ? 13.484 2.934 -1.064 1.00 93.25 201 GLY A O 1
ATOM 1620 N N . GLU A 1 202 ? 14.241 0.825 -0.818 1.00 93.31 202 GLU A N 1
ATOM 1621 C CA . GLU A 1 202 ? 14.126 0.770 0.643 1.00 93.31 202 GLU A CA 1
ATOM 1622 C C . GLU A 1 202 ? 14.992 1.852 1.295 1.00 93.31 202 GLU A C 1
ATOM 1624 O O . GLU A 1 202 ? 14.477 2.698 2.031 1.00 93.31 202 GLU A O 1
ATOM 1629 N N . LYS A 1 203 ? 16.284 1.898 0.955 1.00 92.56 203 LYS A N 1
ATOM 1630 C CA . LYS A 1 203 ? 17.260 2.842 1.517 1.00 92.56 203 LYS A CA 1
ATOM 1631 C C . LYS A 1 203 ? 16.895 4.308 1.280 1.00 92.56 203 LYS A C 1
ATOM 1633 O O . LYS A 1 203 ? 17.114 5.142 2.159 1.00 92.56 203 LYS A O 1
ATOM 1638 N N . THR A 1 204 ? 16.315 4.636 0.125 1.00 92.88 204 THR A N 1
ATOM 1639 C CA . THR A 1 204 ? 15.833 5.997 -0.168 1.00 92.88 204 THR A CA 1
ATOM 1640 C C . THR A 1 204 ? 14.733 6.431 0.800 1.00 92.88 204 THR A C 1
ATOM 1642 O O . THR A 1 204 ? 14.680 7.594 1.206 1.00 92.88 204 THR A O 1
ATOM 1645 N N . LEU A 1 205 ? 13.875 5.501 1.226 1.00 93.31 205 LEU A N 1
ATOM 1646 C CA . LEU A 1 205 ? 12.820 5.774 2.198 1.00 93.31 205 LEU A CA 1
ATOM 1647 C C . LEU A 1 205 ? 13.306 5.691 3.651 1.00 93.31 205 LEU A C 1
ATOM 1649 O O . LEU A 1 205 ? 12.725 6.348 4.516 1.00 93.31 205 LEU A O 1
ATOM 1653 N N . GLU A 1 206 ? 14.361 4.921 3.933 1.00 91.19 206 GLU A N 1
ATOM 1654 C CA . GLU A 1 206 ? 14.803 4.612 5.297 1.00 91.19 206 GLU A CA 1
ATOM 1655 C C . GLU A 1 206 ? 15.014 5.840 6.173 1.00 91.19 206 GLU A C 1
ATOM 1657 O O . GLU A 1 206 ? 14.441 5.923 7.262 1.00 91.19 206 GLU A O 1
ATOM 1662 N N . ASN A 1 207 ? 15.798 6.804 5.690 1.00 84.69 207 ASN A N 1
ATOM 1663 C CA . ASN A 1 207 ? 16.129 7.998 6.465 1.00 84.69 207 ASN A CA 1
ATOM 1664 C C . ASN A 1 207 ? 14.874 8.817 6.783 1.00 84.69 207 ASN A C 1
ATOM 1666 O O . ASN A 1 207 ? 14.656 9.190 7.934 1.00 84.69 207 ASN A O 1
ATOM 1670 N N . ARG A 1 208 ? 13.999 9.005 5.791 1.00 88.94 208 ARG A N 1
ATOM 1671 C CA . ARG A 1 208 ? 12.771 9.790 5.945 1.00 88.94 208 ARG A CA 1
ATOM 1672 C C . ARG A 1 208 ? 11.774 9.119 6.884 1.00 88.94 208 ARG A C 1
ATOM 1674 O O . ARG A 1 208 ? 11.142 9.784 7.690 1.00 88.94 208 ARG A O 1
ATOM 1681 N N . ILE A 1 209 ? 11.646 7.794 6.832 1.00 94.19 209 ILE A N 1
ATOM 1682 C CA . ILE A 1 209 ? 10.782 7.057 7.766 1.00 94.19 209 ILE A CA 1
ATOM 1683 C C . ILE A 1 209 ? 11.359 7.105 9.189 1.00 94.19 209 ILE A C 1
ATOM 1685 O O . ILE A 1 209 ? 10.615 7.266 10.162 1.00 94.19 209 ILE A O 1
ATOM 1689 N N . ALA A 1 210 ? 12.682 6.978 9.317 1.00 92.38 210 ALA A N 1
ATOM 1690 C CA . ALA A 1 210 ? 13.370 7.004 10.602 1.00 92.38 210 ALA A CA 1
ATOM 1691 C C . ALA A 1 210 ? 13.266 8.369 11.303 1.00 92.38 210 ALA A C 1
ATOM 1693 O O . ALA A 1 210 ? 13.170 8.398 12.532 1.00 92.38 210 ALA A O 1
ATOM 1694 N N . GLU A 1 211 ? 13.216 9.477 10.553 1.00 93.12 211 GLU A N 1
ATOM 1695 C CA . GLU A 1 211 ? 12.975 10.830 11.086 1.00 93.12 211 GLU A CA 1
ATOM 1696 C C . GLU A 1 211 ? 11.680 10.909 11.912 1.00 93.12 211 GLU A C 1
ATOM 1698 O O . GLU A 1 211 ? 11.647 11.569 12.951 1.00 93.12 211 GLU A O 1
ATOM 1703 N N . TYR A 1 212 ? 10.649 10.147 11.533 1.00 95.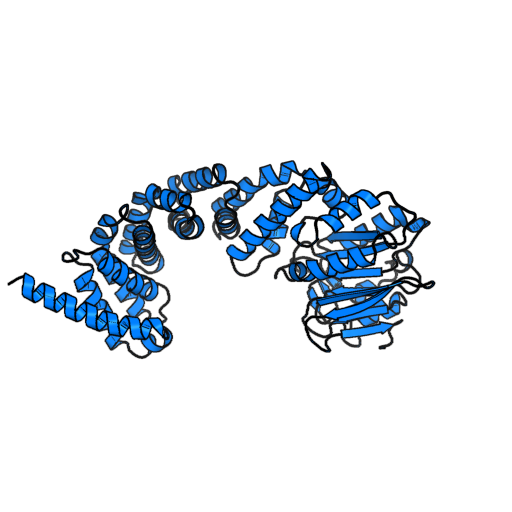81 212 TYR A N 1
ATOM 1704 C CA . TYR A 1 212 ? 9.372 10.068 12.254 1.00 95.81 212 TYR A CA 1
ATOM 1705 C C . TYR A 1 212 ? 9.363 9.042 13.399 1.00 95.81 212 TYR A C 1
ATOM 1707 O O . TYR A 1 212 ? 8.328 8.781 14.017 1.00 95.81 212 TYR A O 1
ATOM 1715 N N . GLY A 1 213 ? 10.505 8.414 13.698 1.00 95.25 213 GLY A N 1
ATOM 1716 C CA . GLY A 1 213 ? 10.628 7.385 14.733 1.00 95.25 213 GLY A CA 1
ATOM 1717 C C . GLY A 1 213 ? 9.876 6.088 14.415 1.00 95.25 213 GLY A C 1
ATOM 1718 O O . GLY A 1 213 ? 9.525 5.342 15.338 1.00 95.25 213 GLY A O 1
ATOM 1719 N N . LEU A 1 214 ? 9.614 5.829 13.133 1.00 96.75 214 LEU A N 1
ATOM 1720 C CA . LEU A 1 214 ? 8.978 4.615 12.632 1.00 96.75 214 LEU A CA 1
ATOM 1721 C C . LEU A 1 214 ? 10.034 3.580 12.203 1.00 96.75 214 LEU A C 1
ATOM 1723 O O . LEU A 1 214 ? 11.134 3.961 11.813 1.00 96.75 214 LEU A O 1
ATOM 1727 N N . PRO A 1 215 ? 9.734 2.269 12.269 1.00 95.19 215 PRO A N 1
ATOM 1728 C CA . PRO A 1 215 ? 10.640 1.210 11.816 1.00 95.19 215 PRO A CA 1
ATOM 1729 C C . PRO A 1 215 ? 10.666 1.108 10.277 1.00 95.19 215 PRO A C 1
ATOM 1731 O O . PRO A 1 215 ? 9.713 0.566 9.715 1.00 95.19 215 PRO A O 1
ATOM 1734 N N . PRO A 1 216 ? 11.744 1.521 9.582 1.00 92.38 216 PRO A N 1
ATOM 1735 C CA . PRO A 1 216 ? 11.716 1.666 8.126 1.00 92.38 216 PRO A CA 1
ATOM 1736 C C . PRO A 1 216 ? 11.305 0.413 7.360 1.00 92.38 216 PRO A C 1
ATOM 1738 O O . PRO A 1 216 ? 10.313 0.438 6.637 1.00 92.38 216 PRO A O 1
ATOM 1741 N N . THR A 1 217 ? 11.988 -0.707 7.607 1.00 90.94 217 THR A N 1
ATOM 1742 C CA . THR A 1 217 ? 11.715 -1.985 6.936 1.00 90.94 217 THR A CA 1
ATOM 1743 C C . THR A 1 217 ? 10.258 -2.416 7.103 1.00 90.94 217 THR A C 1
ATOM 1745 O O . THR A 1 217 ? 9.599 -2.762 6.134 1.00 90.94 217 THR A O 1
ATOM 1748 N N . LYS A 1 218 ? 9.703 -2.323 8.320 1.00 91.56 218 LYS A N 1
ATOM 1749 C CA . LYS A 1 218 ? 8.309 -2.726 8.576 1.00 91.56 218 LYS A CA 1
ATOM 1750 C C . LYS A 1 218 ? 7.295 -1.794 7.921 1.00 91.56 218 LYS A C 1
ATOM 1752 O O . LYS A 1 218 ? 6.217 -2.251 7.555 1.00 91.56 218 LYS A O 1
ATOM 1757 N N . SER A 1 219 ? 7.606 -0.502 7.836 1.00 92.94 219 SER A N 1
ATOM 1758 C CA . SER A 1 219 ? 6.752 0.472 7.157 1.00 92.94 219 SER A CA 1
ATOM 1759 C C . SER A 1 219 ? 6.700 0.178 5.661 1.00 92.94 219 SER A C 1
ATOM 1761 O O . SER A 1 219 ? 5.613 0.013 5.118 1.00 92.94 219 SER A O 1
ATOM 1763 N N . VAL A 1 220 ? 7.863 0.014 5.021 1.00 91.00 220 VAL A N 1
ATOM 1764 C CA . VAL A 1 220 ? 7.944 -0.308 3.590 1.00 91.00 220 VAL A CA 1
ATOM 1765 C C . VAL A 1 220 ? 7.274 -1.648 3.294 1.00 91.00 220 VAL A C 1
ATOM 1767 O O . VAL A 1 220 ? 6.436 -1.714 2.399 1.00 91.00 220 VAL A O 1
ATOM 1770 N N . GLU A 1 221 ? 7.548 -2.687 4.092 1.00 88.94 221 GLU A N 1
ATOM 1771 C CA . GLU A 1 221 ? 6.871 -3.984 3.975 1.00 88.94 221 GLU A CA 1
ATOM 1772 C C . GLU A 1 221 ? 5.345 -3.835 4.034 1.00 88.94 221 GLU A C 1
ATOM 1774 O O . GLU A 1 221 ? 4.650 -4.443 3.225 1.00 88.94 221 GLU A O 1
ATOM 1779 N N . ALA A 1 222 ? 4.807 -3.024 4.954 1.00 88.88 222 ALA A N 1
ATOM 1780 C CA . ALA A 1 222 ? 3.365 -2.806 5.080 1.00 88.88 222 ALA A CA 1
ATOM 1781 C C . ALA A 1 222 ? 2.761 -2.106 3.852 1.00 88.88 222 ALA A C 1
ATOM 1783 O O . ALA A 1 222 ? 1.678 -2.486 3.401 1.00 88.88 222 ALA A O 1
ATOM 1784 N N . TRP A 1 223 ? 3.455 -1.111 3.300 1.00 90.44 223 TRP A N 1
ATOM 1785 C CA . TRP A 1 223 ? 2.983 -0.341 2.148 1.00 90.44 223 TRP A CA 1
ATOM 1786 C C . TRP A 1 223 ? 3.069 -1.142 0.851 1.00 90.44 223 TRP A C 1
ATOM 1788 O O . TRP A 1 223 ? 2.094 -1.186 0.110 1.00 90.44 223 TRP A O 1
ATOM 1798 N N . VAL A 1 224 ? 4.176 -1.857 0.619 1.00 88.38 224 VAL A N 1
ATOM 1799 C CA . VAL A 1 224 ? 4.335 -2.784 -0.518 1.00 88.38 224 VAL A CA 1
ATOM 1800 C C . VAL A 1 224 ? 3.305 -3.908 -0.436 1.00 88.38 224 VAL A C 1
ATOM 1802 O O . VAL A 1 224 ? 2.658 -4.249 -1.421 1.00 88.38 224 VAL A O 1
ATOM 1805 N N . ALA A 1 225 ? 3.078 -4.446 0.761 1.00 85.44 225 ALA A N 1
ATOM 1806 C CA . ALA A 1 225 ? 2.060 -5.459 0.996 1.00 85.44 225 ALA A CA 1
ATOM 1807 C C . ALA A 1 225 ? 0.622 -4.945 0.816 1.00 85.44 225 ALA A C 1
ATOM 1809 O O . ALA A 1 225 ? -0.295 -5.766 0.852 1.00 85.44 225 ALA A O 1
ATOM 1810 N N . SER A 1 226 ? 0.428 -3.629 0.653 1.00 83.50 226 SER A N 1
ATOM 1811 C CA . SER A 1 226 ? -0.874 -2.996 0.427 1.00 83.50 226 SER A CA 1
ATOM 1812 C C . SER A 1 226 ? -1.222 -2.787 -1.057 1.00 83.50 226 SER A C 1
ATOM 1814 O O . SER A 1 226 ? -2.227 -2.161 -1.390 1.00 83.50 226 SER A O 1
ATOM 1816 N N . THR A 1 227 ? -0.398 -3.317 -1.966 1.00 80.88 227 THR A N 1
ATOM 1817 C CA . THR A 1 227 ? -0.524 -3.170 -3.421 1.00 80.88 227 THR A CA 1
ATOM 1818 C C . THR A 1 227 ? -0.348 -4.518 -4.114 1.00 80.88 227 THR A C 1
ATOM 1820 O O . THR A 1 227 ? 0.406 -5.383 -3.669 1.00 80.88 227 THR A O 1
ATOM 1823 N N . LYS A 1 228 ? -1.116 -4.727 -5.191 1.00 63.72 228 LYS A N 1
ATOM 1824 C CA . LYS A 1 228 ? -1.225 -6.026 -5.869 1.00 63.72 228 LYS A CA 1
ATOM 1825 C C . LYS A 1 228 ? -0.947 -5.990 -7.365 1.00 63.72 228 LYS A C 1
ATOM 1827 O O . LYS A 1 228 ? -0.884 -7.066 -7.954 1.00 63.72 228 LYS A O 1
ATOM 1832 N N . LYS A 1 229 ? -0.912 -4.812 -8.002 1.00 61.31 229 LYS A N 1
ATOM 1833 C CA . LYS A 1 229 ? -1.075 -4.754 -9.463 1.00 61.31 229 LYS A CA 1
ATOM 1834 C C . LYS A 1 229 ? -0.120 -3.830 -10.205 1.00 61.31 229 LYS A C 1
ATOM 1836 O O . LYS A 1 229 ? 0.325 -4.261 -11.260 1.00 61.31 229 LYS A O 1
ATOM 1841 N N . PHE A 1 230 ? 0.220 -2.644 -9.694 1.00 70.44 230 PHE A N 1
ATOM 1842 C CA . PHE A 1 230 ? 1.046 -1.695 -10.453 1.00 70.44 230 PHE A CA 1
ATOM 1843 C C . PHE A 1 230 ? 1.922 -0.806 -9.560 1.00 70.44 230 PHE A C 1
ATOM 1845 O O . PHE A 1 230 ? 1.512 -0.394 -8.474 1.00 70.44 230 PHE A O 1
ATOM 1852 N N . GLU A 1 231 ? 3.099 -0.434 -10.064 1.00 74.38 231 GLU A N 1
ATOM 1853 C CA . GLU A 1 231 ? 4.028 0.520 -9.445 1.00 74.38 231 GLU A CA 1
ATOM 1854 C C . GLU A 1 231 ? 3.364 1.881 -9.229 1.00 74.38 231 GLU A C 1
ATOM 1856 O O . GLU A 1 231 ? 3.634 2.559 -8.240 1.00 74.38 231 GLU A O 1
ATOM 1861 N N . ALA A 1 232 ? 2.448 2.270 -10.121 1.00 76.25 232 ALA A N 1
ATOM 1862 C CA . ALA A 1 232 ? 1.671 3.498 -9.991 1.00 76.25 232 ALA A CA 1
ATOM 1863 C C . ALA A 1 232 ? 0.813 3.513 -8.713 1.00 76.25 232 ALA A C 1
ATOM 1865 O O . ALA A 1 232 ? 0.758 4.541 -8.037 1.00 76.25 232 ALA A O 1
ATOM 1866 N N . ASP A 1 233 ? 0.212 2.376 -8.345 1.00 84.44 233 ASP A N 1
ATOM 1867 C CA . ASP A 1 233 ? -0.591 2.261 -7.123 1.00 84.44 233 ASP A CA 1
ATOM 1868 C C . ASP A 1 233 ? 0.302 2.424 -5.886 1.00 84.44 233 ASP A C 1
ATOM 1870 O O . ASP A 1 233 ? -0.022 3.187 -4.973 1.00 84.44 233 ASP A O 1
ATOM 1874 N N . LEU A 1 234 ? 1.470 1.765 -5.879 1.00 89.00 234 LEU A N 1
ATOM 1875 C CA . LEU A 1 234 ? 2.448 1.910 -4.800 1.00 89.00 234 LEU A CA 1
ATOM 1876 C C . LEU A 1 234 ? 2.965 3.351 -4.705 1.00 89.00 234 LEU A C 1
ATOM 1878 O O . LEU A 1 234 ? 3.038 3.898 -3.608 1.00 89.00 234 LEU A O 1
ATOM 1882 N N . ALA A 1 235 ? 3.275 3.997 -5.829 1.00 89.25 235 ALA A N 1
ATOM 1883 C CA . ALA A 1 235 ? 3.730 5.384 -5.855 1.00 89.25 235 ALA A CA 1
ATOM 1884 C C . ALA A 1 235 ? 2.694 6.333 -5.231 1.00 89.25 235 ALA A C 1
ATOM 1886 O O . ALA A 1 235 ? 3.053 7.212 -4.444 1.00 89.25 235 ALA A O 1
ATOM 1887 N N . THR A 1 236 ? 1.406 6.132 -5.530 1.00 89.94 236 THR A N 1
ATOM 1888 C CA . THR A 1 236 ? 0.306 6.881 -4.910 1.00 89.94 236 THR A CA 1
ATOM 1889 C C . THR A 1 236 ? 0.204 6.609 -3.408 1.00 89.94 236 THR A C 1
ATOM 1891 O O . THR A 1 236 ? 0.056 7.556 -2.635 1.00 89.94 236 THR A O 1
ATOM 1894 N N . ILE A 1 237 ? 0.333 5.352 -2.972 1.00 90.31 237 ILE A N 1
ATOM 1895 C CA . ILE A 1 237 ? 0.346 4.989 -1.545 1.00 90.31 237 ILE A CA 1
ATOM 1896 C C . ILE A 1 237 ? 1.513 5.672 -0.819 1.00 90.31 237 ILE A C 1
ATOM 1898 O O . ILE A 1 237 ? 1.302 6.265 0.240 1.00 90.31 237 ILE A O 1
ATOM 1902 N N . LEU A 1 238 ? 2.723 5.630 -1.386 1.00 92.38 238 LEU A N 1
ATOM 1903 C CA . LEU A 1 238 ? 3.918 6.259 -0.817 1.00 92.38 238 LEU A CA 1
ATOM 1904 C C . LEU A 1 238 ? 3.753 7.776 -0.700 1.00 92.38 238 LEU A C 1
ATOM 1906 O O . LEU A 1 238 ? 3.991 8.332 0.374 1.00 92.38 238 LEU A O 1
ATOM 1910 N N . TYR A 1 239 ? 3.305 8.431 -1.778 1.00 93.69 239 TYR A N 1
ATOM 1911 C CA . TYR A 1 239 ? 3.044 9.869 -1.789 1.00 93.69 239 TYR A CA 1
ATOM 1912 C C . TYR A 1 239 ? 2.043 10.256 -0.699 1.00 93.69 239 TYR A C 1
ATOM 1914 O O . TYR A 1 239 ? 2.356 11.095 0.145 1.00 93.69 239 TYR A O 1
ATOM 1922 N N . ASN A 1 240 ? 0.871 9.614 -0.676 1.00 93.44 240 ASN A N 1
ATOM 1923 C CA . ASN A 1 240 ? -0.182 9.965 0.270 1.00 93.44 240 ASN A CA 1
ATOM 1924 C C . ASN A 1 240 ? 0.232 9.668 1.715 1.00 93.44 240 ASN A C 1
ATOM 1926 O O . ASN A 1 240 ? -0.004 10.484 2.599 1.00 93.44 240 ASN A O 1
ATOM 1930 N N . THR A 1 241 ? 0.899 8.538 1.963 1.00 94.00 241 THR A N 1
ATOM 1931 C CA . THR A 1 241 ? 1.340 8.171 3.315 1.00 94.00 241 THR A CA 1
ATOM 1932 C C . THR A 1 241 ? 2.352 9.166 3.862 1.00 94.00 241 THR A C 1
ATOM 1934 O O . THR A 1 241 ? 2.215 9.613 5.000 1.00 94.00 241 THR A O 1
ATOM 1937 N N . LEU A 1 242 ? 3.349 9.552 3.059 1.00 94.19 242 LEU A N 1
ATOM 1938 C CA . LEU A 1 242 ? 4.344 10.539 3.475 1.00 94.19 242 LEU A CA 1
ATOM 1939 C C . LEU A 1 242 ? 3.747 11.942 3.593 1.00 94.19 242 LEU A C 1
ATOM 1941 O O . LEU A 1 242 ? 4.106 12.662 4.518 1.00 94.19 242 LEU A O 1
ATOM 1945 N N . PHE A 1 243 ? 2.807 12.312 2.722 1.00 95.06 243 PHE A N 1
ATOM 1946 C CA . PHE A 1 243 ? 2.077 13.575 2.832 1.00 95.06 243 PHE A CA 1
ATOM 1947 C C . PHE A 1 243 ? 1.263 13.646 4.133 1.00 95.06 243 PHE A C 1
ATOM 1949 O O . PHE A 1 243 ? 1.338 14.635 4.862 1.00 95.06 243 PHE A O 1
ATOM 1956 N N . THR A 1 244 ? 0.533 12.580 4.476 1.00 96.06 244 THR A N 1
ATOM 1957 C CA . THR A 1 244 ? -0.197 12.495 5.747 1.00 96.06 244 THR A CA 1
ATOM 1958 C C . THR A 1 244 ? 0.752 12.532 6.941 1.00 96.06 244 THR A C 1
ATOM 1960 O O . THR A 1 244 ? 0.471 13.249 7.897 1.00 96.06 244 THR A O 1
ATOM 1963 N N . LEU A 1 245 ? 1.873 11.802 6.889 1.00 96.19 245 LEU A N 1
ATOM 1964 C CA . LEU A 1 245 ? 2.898 11.809 7.938 1.00 96.19 245 LEU A CA 1
ATOM 1965 C C . LEU A 1 245 ? 3.460 13.210 8.185 1.00 96.19 245 LEU A C 1
ATOM 1967 O O . LEU A 1 245 ? 3.488 13.650 9.332 1.00 96.19 245 LEU A O 1
ATOM 1971 N N . GLU A 1 246 ? 3.858 13.915 7.124 1.00 95.56 246 GLU A N 1
ATOM 1972 C CA . GLU A 1 246 ? 4.338 15.297 7.207 1.00 95.56 246 GLU A CA 1
ATOM 1973 C C . GLU A 1 246 ? 3.286 16.205 7.854 1.00 95.56 246 GLU A C 1
ATOM 1975 O O . GLU A 1 246 ? 3.599 16.920 8.805 1.00 95.56 246 GLU A O 1
ATOM 1980 N N . GLY A 1 247 ? 2.030 16.119 7.404 1.00 97.50 247 GLY A N 1
ATOM 1981 C CA . GLY A 1 247 ? 0.949 16.957 7.920 1.00 97.50 247 GLY A CA 1
ATOM 1982 C C . GLY A 1 247 ? 0.634 16.719 9.401 1.00 97.50 247 GLY A C 1
ATOM 1983 O O . GLY A 1 247 ? 0.445 17.676 10.155 1.00 97.50 247 GLY A O 1
ATOM 1984 N N . ILE A 1 248 ? 0.597 15.461 9.857 1.00 98.25 248 ILE A N 1
ATOM 1985 C CA . ILE A 1 248 ? 0.337 15.182 11.278 1.00 98.25 248 ILE A CA 1
ATOM 1986 C C . ILE A 1 248 ? 1.530 15.563 12.160 1.00 98.25 248 ILE A C 1
ATOM 1988 O O . ILE A 1 248 ? 1.321 16.064 13.263 1.00 98.25 248 ILE A O 1
ATOM 1992 N N . GLU A 1 249 ? 2.763 15.366 11.689 1.00 98.12 249 GLU A N 1
ATOM 1993 C CA . GLU A 1 249 ? 3.980 15.718 12.429 1.00 98.12 249 GLU A CA 1
ATOM 1994 C C . GLU A 1 249 ? 4.163 17.233 12.546 1.00 98.12 249 GLU A C 1
ATOM 1996 O O . GLU A 1 249 ? 4.553 17.716 13.609 1.00 98.12 249 GLU A O 1
ATOM 2001 N N . GLU A 1 250 ? 3.794 17.999 11.515 1.00 97.88 250 GLU A N 1
ATOM 2002 C CA . GLU A 1 250 ? 3.726 19.462 11.595 1.00 97.88 250 GLU A CA 1
ATOM 2003 C C . GLU A 1 250 ? 2.702 19.916 12.649 1.00 97.88 250 GLU A C 1
ATOM 2005 O O . GLU A 1 250 ? 2.980 20.804 13.458 1.00 97.88 250 GLU A O 1
ATOM 2010 N N . ALA A 1 251 ? 1.529 19.277 12.692 1.00 98.19 251 ALA A N 1
ATOM 2011 C CA . ALA A 1 251 ? 0.479 19.621 13.647 1.00 98.19 251 ALA A CA 1
ATOM 2012 C C . ALA A 1 251 ? 0.812 19.206 15.093 1.00 98.19 251 ALA A C 1
ATOM 2014 O O . ALA A 1 251 ? 0.445 19.911 16.043 1.00 98.19 251 ALA A O 1
ATOM 2015 N N . ARG A 1 252 ? 1.451 18.045 15.282 1.00 98.38 252 ARG A N 1
ATOM 2016 C CA . ARG A 1 252 ? 1.796 17.442 16.580 1.00 98.38 252 ARG A CA 1
ATOM 2017 C C . ARG A 1 252 ? 3.142 16.701 16.480 1.00 98.38 252 ARG A C 1
ATOM 2019 O O . ARG A 1 252 ? 3.152 15.501 16.215 1.00 98.38 252 ARG A O 1
ATOM 2026 N N . PRO A 1 253 ? 4.277 17.361 16.763 1.00 98.12 253 PRO A N 1
ATOM 2027 C CA . PRO A 1 253 ? 5.586 16.716 16.671 1.00 98.12 253 PRO A CA 1
ATOM 2028 C C . PRO A 1 253 ? 5.705 15.447 17.534 1.00 98.12 253 PRO A C 1
ATOM 2030 O O . PRO A 1 253 ? 5.407 15.453 18.732 1.00 98.12 253 PRO A O 1
ATOM 2033 N N . GLY A 1 254 ? 6.168 14.353 16.930 1.00 98.12 254 GLY A N 1
ATOM 2034 C CA . GLY A 1 254 ? 6.315 13.028 17.538 1.00 98.12 254 GLY A CA 1
ATOM 2035 C C . GLY A 1 254 ? 5.049 12.163 17.527 1.00 98.12 254 GLY A C 1
ATOM 2036 O O . GLY A 1 254 ? 5.051 11.074 18.123 1.00 98.12 254 GLY A O 1
ATOM 2037 N N . ILE A 1 255 ? 3.969 12.616 16.884 1.00 98.62 255 ILE A N 1
ATOM 2038 C CA . ILE A 1 255 ? 2.703 11.883 16.799 1.00 98.62 255 ILE A CA 1
ATOM 2039 C C . ILE A 1 255 ? 2.838 10.551 16.058 1.00 98.62 255 ILE A C 1
ATOM 2041 O O . ILE A 1 255 ? 2.251 9.565 16.503 1.00 98.62 255 ILE A O 1
ATOM 2045 N N . ALA A 1 256 ? 3.630 10.460 14.988 1.00 98.50 256 ALA A N 1
ATOM 2046 C CA . ALA A 1 256 ? 3.766 9.235 14.205 1.00 98.50 256 ALA A CA 1
ATOM 2047 C C . ALA A 1 256 ? 4.397 8.125 15.053 1.00 98.50 256 ALA A C 1
ATOM 2049 O O . ALA A 1 256 ? 3.829 7.037 15.204 1.00 98.50 256 ALA A O 1
ATOM 2050 N N . ARG A 1 257 ? 5.517 8.432 15.724 1.00 98.50 257 ARG A N 1
ATOM 2051 C CA . ARG A 1 257 ? 6.154 7.524 16.688 1.00 98.50 257 ARG A CA 1
ATOM 2052 C C . ARG A 1 257 ? 5.190 7.108 17.794 1.00 98.50 257 ARG A C 1
ATOM 2054 O O . ARG A 1 257 ? 5.184 5.940 18.205 1.00 98.50 257 ARG A O 1
ATOM 2061 N N . PHE A 1 258 ? 4.405 8.052 18.311 1.00 98.69 258 PHE A N 1
ATOM 2062 C CA . PHE A 1 258 ? 3.415 7.768 19.342 1.00 98.69 258 PHE A CA 1
ATOM 2063 C C . PHE A 1 258 ? 2.351 6.794 18.835 1.00 98.69 258 PHE A C 1
ATOM 2065 O O . PHE A 1 258 ? 2.131 5.765 19.476 1.00 98.69 258 PHE A O 1
ATOM 2072 N N . LEU A 1 259 ? 1.731 7.073 17.688 1.00 98.56 259 LEU A N 1
ATOM 2073 C CA . LEU A 1 259 ? 0.677 6.251 17.099 1.00 98.56 259 LEU A CA 1
ATOM 2074 C C . LEU A 1 259 ? 1.184 4.842 16.781 1.00 98.56 259 LEU A C 1
ATOM 2076 O O . LEU A 1 259 ? 0.537 3.862 17.150 1.00 98.56 259 LEU A O 1
ATOM 2080 N N . TYR A 1 260 ? 2.398 4.710 16.250 1.00 97.94 260 TYR A N 1
ATOM 2081 C CA . TYR A 1 260 ? 3.031 3.407 16.072 1.00 97.94 260 TYR A CA 1
ATOM 2082 C C . TYR A 1 260 ? 3.268 2.681 17.409 1.00 97.94 260 TYR A C 1
ATOM 2084 O O . TYR A 1 260 ? 2.855 1.538 17.599 1.00 97.94 260 TYR A O 1
ATOM 2092 N N . THR A 1 261 ? 3.880 3.337 18.395 1.00 97.00 261 THR A N 1
ATOM 2093 C CA . THR A 1 261 ? 4.217 2.697 19.683 1.00 97.00 261 THR A CA 1
ATOM 2094 C C . THR A 1 261 ? 2.966 2.336 20.492 1.00 97.00 261 THR A C 1
ATOM 2096 O O . THR A 1 261 ? 2.925 1.358 21.255 1.00 97.00 261 THR A O 1
ATOM 2099 N N . LYS A 1 262 ? 1.921 3.158 20.386 1.00 97.31 262 LYS A N 1
ATOM 2100 C CA . LYS A 1 262 ? 0.688 2.996 21.147 1.00 97.31 262 LYS A CA 1
ATOM 2101 C C . LYS A 1 262 ? -0.293 2.054 20.463 1.00 97.31 262 LYS A C 1
ATOM 2103 O O . LYS A 1 262 ? -0.869 1.221 21.164 1.00 97.31 262 LYS A O 1
ATOM 2108 N N . PHE A 1 263 ? -0.383 2.109 19.145 1.00 97.88 263 PHE A N 1
ATOM 2109 C CA . PHE A 1 263 ? -1.454 1.478 18.386 1.00 97.88 263 PHE A CA 1
ATOM 2110 C C . PHE A 1 263 ? -0.977 0.615 17.215 1.00 97.88 263 PHE A C 1
ATOM 2112 O O . PHE A 1 263 ? -1.784 -0.086 16.618 1.00 97.88 263 PHE A O 1
ATOM 2119 N N . GLY A 1 264 ? 0.320 0.606 16.912 1.00 96.44 264 GLY A N 1
ATOM 2120 C CA . GLY A 1 264 ? 0.900 -0.226 15.858 1.00 96.44 264 GLY A CA 1
ATOM 2121 C C . GLY A 1 264 ? 0.701 0.303 14.440 1.00 96.44 264 GLY A C 1
ATOM 2122 O O . GLY A 1 264 ? 1.071 -0.422 13.514 1.00 96.44 264 GLY A O 1
ATOM 2123 N N . ILE A 1 265 ? 0.153 1.519 14.299 1.00 97.00 265 ILE A N 1
ATOM 2124 C CA . ILE A 1 265 ? -0.183 2.164 13.022 1.00 97.00 265 ILE A CA 1
ATOM 2125 C C . ILE A 1 265 ? 1.091 2.411 12.212 1.00 97.00 265 ILE A C 1
ATOM 2127 O O . ILE A 1 265 ? 2.026 3.040 12.712 1.00 97.00 265 ILE A O 1
ATOM 2131 N N . LEU A 1 266 ? 1.112 1.901 10.981 1.00 94.81 266 LEU A N 1
ATOM 2132 C CA . LEU A 1 266 ? 2.139 2.177 9.970 1.00 94.81 266 LEU A CA 1
ATOM 2133 C C . LEU A 1 266 ? 1.540 2.734 8.677 1.00 94.81 266 LEU A C 1
ATOM 2135 O O . LEU A 1 266 ? 2.246 3.414 7.934 1.00 94.81 266 LEU A O 1
ATOM 2139 N N . ASP A 1 267 ? 0.264 2.465 8.402 1.00 92.88 267 ASP A N 1
ATOM 2140 C CA . ASP A 1 267 ? -0.408 2.944 7.197 1.00 92.88 267 ASP A CA 1
ATOM 2141 C C . ASP A 1 267 ? -1.262 4.184 7.488 1.00 92.88 267 ASP A C 1
ATOM 2143 O O . ASP A 1 267 ? -2.468 4.129 7.736 1.00 92.88 267 ASP A O 1
ATOM 2147 N N . PHE A 1 268 ? -0.601 5.340 7.495 1.00 95.00 268 PHE A N 1
ATOM 2148 C CA . PHE A 1 268 ? -1.229 6.612 7.846 1.00 95.00 268 PHE A CA 1
ATOM 2149 C C . PHE A 1 268 ? -2.242 7.083 6.795 1.00 95.00 268 PHE A C 1
ATOM 2151 O O . PHE A 1 268 ? -3.177 7.798 7.143 1.00 95.00 268 PHE A O 1
ATOM 2158 N N . ASN A 1 269 ? -2.117 6.633 5.542 1.00 92.75 269 ASN A N 1
ATOM 2159 C CA . ASN A 1 269 ? -3.023 7.008 4.458 1.00 92.75 269 ASN A CA 1
ATOM 2160 C C . ASN A 1 269 ? -4.422 6.366 4.583 1.00 92.75 269 ASN A C 1
ATOM 2162 O O . ASN A 1 269 ? -5.371 6.814 3.951 1.00 92.75 269 ASN A O 1
ATOM 2166 N N . ARG A 1 270 ? -4.613 5.336 5.416 1.00 93.50 270 ARG A N 1
ATOM 2167 C CA . ARG A 1 270 ? -5.947 4.724 5.612 1.00 93.50 270 ARG A CA 1
ATOM 2168 C C . ARG A 1 270 ? -6.912 5.578 6.427 1.00 93.50 270 ARG A C 1
ATOM 2170 O O . ARG A 1 270 ? -8.111 5.305 6.448 1.00 93.50 270 ARG A O 1
ATOM 2177 N N . TYR A 1 271 ? -6.400 6.593 7.110 1.00 96.44 271 TYR A N 1
ATOM 2178 C CA . TYR A 1 271 ? -7.158 7.402 8.055 1.00 96.44 271 TYR A CA 1
ATOM 2179 C C . TYR A 1 271 ? -7.005 8.876 7.698 1.00 96.44 271 TYR A C 1
ATOM 2181 O O . TYR A 1 271 ? -6.008 9.275 7.099 1.00 96.44 271 TYR A O 1
ATOM 2189 N N . SER A 1 272 ? -7.992 9.698 8.052 1.00 96.12 272 SER A N 1
ATOM 2190 C CA . SER A 1 272 ? -7.843 11.139 7.854 1.00 96.12 272 SER A CA 1
ATOM 2191 C C . SER A 1 272 ? -6.853 11.716 8.883 1.00 96.12 272 SER A C 1
ATOM 2193 O O . SER A 1 272 ? -6.816 11.233 10.026 1.00 96.12 272 SER A O 1
ATOM 2195 N N . PRO A 1 273 ? -6.062 12.748 8.528 1.00 97.62 273 PRO A N 1
ATOM 2196 C CA . PRO A 1 273 ? -5.145 13.402 9.463 1.00 97.62 273 PRO A CA 1
ATOM 2197 C C . PRO A 1 273 ? -5.835 13.858 10.755 1.00 97.62 273 PRO A C 1
ATOM 2199 O O . PRO A 1 273 ? -5.298 13.684 11.847 1.00 97.62 273 PRO A O 1
ATOM 2202 N N . GLU A 1 274 ? -7.061 14.375 10.653 1.00 97.50 274 GLU A N 1
ATOM 2203 C CA . GLU A 1 274 ? -7.842 14.886 11.784 1.00 97.50 274 GLU A CA 1
ATOM 2204 C C . GLU A 1 274 ? -8.190 13.774 12.772 1.00 97.50 274 GLU A C 1
ATOM 2206 O O . GLU A 1 274 ? -8.100 13.974 13.981 1.00 97.50 274 GLU A O 1
ATOM 2211 N N . LEU A 1 275 ? -8.557 12.588 12.277 1.00 97.94 275 LEU A N 1
ATOM 2212 C CA . LEU A 1 275 ? -8.850 11.427 13.114 1.00 97.94 275 LEU A CA 1
ATOM 2213 C C . LEU A 1 275 ? -7.592 10.939 13.854 1.00 97.94 275 LEU A C 1
ATOM 2215 O O . LEU A 1 275 ? -7.661 10.628 15.045 1.00 97.94 275 LEU A O 1
ATOM 2219 N N . LEU A 1 276 ? -6.435 10.932 13.188 1.00 98.56 276 LEU A N 1
ATOM 2220 C CA . LEU A 1 276 ? -5.155 10.554 13.798 1.00 98.56 276 LEU A CA 1
ATOM 2221 C C . LEU A 1 276 ? -4.706 11.555 14.874 1.00 98.56 276 LEU A C 1
ATOM 2223 O O . LEU A 1 276 ? -4.343 11.148 15.981 1.00 98.56 276 LEU A O 1
ATOM 2227 N N . ILE A 1 277 ? -4.785 12.856 14.575 1.00 98.56 277 ILE A N 1
ATOM 2228 C CA . ILE A 1 277 ? -4.481 13.943 15.520 1.00 98.56 277 ILE A CA 1
ATOM 2229 C C . ILE A 1 277 ? -5.427 13.885 16.717 1.00 98.56 277 ILE A C 1
ATOM 2231 O O . ILE A 1 277 ? -4.983 13.939 17.862 1.00 98.56 277 ILE A O 1
ATOM 2235 N N . ARG A 1 278 ? -6.724 13.689 16.474 1.00 97.88 278 ARG A N 1
ATOM 2236 C CA . ARG A 1 278 ? -7.726 13.559 17.531 1.00 97.88 278 ARG A CA 1
ATOM 2237 C C . ARG A 1 278 ? -7.434 12.379 18.455 1.00 97.88 278 ARG A C 1
ATOM 2239 O O . ARG A 1 278 ? -7.477 12.536 19.670 1.00 97.88 278 ARG A O 1
ATOM 2246 N N . GLN A 1 279 ? -7.101 11.209 17.910 1.00 98.19 279 GLN A N 1
ATOM 2247 C CA . GLN A 1 279 ? -6.731 10.045 18.720 1.00 98.19 279 GLN A CA 1
ATOM 2248 C C . GLN A 1 279 ? -5.506 10.312 19.606 1.00 98.19 279 GLN A C 1
ATOM 2250 O O . GLN A 1 279 ? -5.449 9.814 20.734 1.00 98.19 279 GLN A O 1
ATOM 2255 N N . TYR A 1 280 ? -4.529 11.066 19.100 1.00 98.56 280 TYR A N 1
ATOM 2256 C CA . TYR A 1 280 ? -3.364 11.492 19.872 1.00 98.56 280 TYR A CA 1
ATOM 2257 C C . TYR A 1 280 ? -3.758 12.450 21.003 1.00 98.56 280 TYR A C 1
ATOM 2259 O O . TYR A 1 280 ? -3.469 12.163 22.166 1.00 98.56 280 TYR A O 1
ATOM 2267 N N . ASP A 1 281 ? -4.474 13.528 20.677 1.00 98.06 281 ASP A N 1
ATOM 2268 C CA . ASP A 1 281 ? -4.877 14.570 21.630 1.00 98.06 281 ASP A CA 1
ATOM 2269 C C . ASP A 1 281 ? -5.797 14.014 22.734 1.00 98.06 281 ASP A C 1
ATOM 2271 O O . ASP A 1 281 ? -5.688 14.383 23.904 1.00 98.06 281 ASP A O 1
ATOM 2275 N N . GLU A 1 282 ? -6.679 13.073 22.391 1.00 97.19 282 GLU A N 1
ATOM 2276 C CA . GLU A 1 282 ? -7.626 12.461 23.325 1.00 97.19 282 GLU A CA 1
ATOM 2277 C C . GLU A 1 282 ? -7.055 11.256 24.089 1.00 97.19 282 GLU A C 1
ATOM 2279 O O . GLU A 1 282 ? -7.777 10.661 24.890 1.00 97.19 282 GLU A O 1
ATOM 2284 N N . TYR A 1 283 ? -5.800 10.844 23.871 1.00 97.62 283 TYR A N 1
ATOM 2285 C CA . TYR A 1 283 ? -5.287 9.582 24.424 1.00 97.62 283 TYR A CA 1
ATOM 2286 C C . TYR A 1 283 ? -5.407 9.486 25.955 1.00 97.62 283 TYR A C 1
ATOM 2288 O O . TYR A 1 283 ? -5.740 8.422 26.483 1.00 97.62 283 TYR A O 1
ATOM 2296 N N . GLU A 1 284 ? -5.156 10.579 26.675 1.00 96.94 284 GLU A N 1
ATOM 2297 C CA . GLU A 1 284 ? -5.265 10.605 28.141 1.00 96.94 284 GLU A CA 1
ATOM 2298 C C . GLU A 1 284 ? -6.684 10.905 28.644 1.00 96.94 284 GLU A C 1
ATOM 2300 O O . GLU A 1 284 ? -6.933 10.810 29.846 1.00 96.94 284 GLU A O 1
ATOM 2305 N N . ASN A 1 285 ? -7.631 11.218 27.754 1.00 95.38 285 ASN A N 1
ATOM 2306 C CA . ASN A 1 285 ? -9.023 11.414 28.135 1.00 95.38 285 ASN A CA 1
ATOM 2307 C C . ASN A 1 285 ? -9.672 10.059 28.455 1.00 95.38 285 ASN A C 1
ATOM 2309 O O . ASN A 1 285 ? -9.814 9.200 27.581 1.00 95.38 285 ASN A O 1
ATOM 2313 N N . LYS A 1 286 ? -10.045 9.878 29.724 1.00 96.06 286 LYS A N 1
ATOM 2314 C CA . LYS A 1 286 ? -10.696 8.670 30.251 1.00 96.06 286 LYS A CA 1
ATOM 2315 C C . LYS A 1 286 ? -12.179 8.868 30.557 1.00 96.06 286 LYS A C 1
ATOM 2317 O O . LYS A 1 286 ? -12.804 7.911 30.991 1.00 96.06 286 LYS A O 1
ATOM 2322 N N . GLU A 1 287 ? -12.703 10.072 30.342 1.00 95.88 287 GLU A N 1
ATOM 2323 C CA . GLU A 1 287 ? -14.095 10.439 30.636 1.00 95.88 287 GLU A CA 1
ATOM 2324 C C . GLU A 1 287 ? -15.040 10.126 29.472 1.00 95.88 287 GLU A C 1
ATOM 2326 O O . GLU A 1 287 ? -16.254 10.101 29.647 1.00 95.88 287 GLU A O 1
ATOM 2331 N N . LEU A 1 288 ? -14.497 9.942 28.263 1.00 95.62 288 LEU A N 1
ATOM 2332 C CA . LEU A 1 288 ? -15.295 9.578 27.100 1.00 95.62 288 LEU A CA 1
ATOM 2333 C C . LEU A 1 288 ? -15.429 8.053 27.001 1.00 95.62 288 LEU A C 1
ATOM 2335 O O . LEU A 1 288 ? -14.406 7.354 27.062 1.00 95.62 288 LEU A O 1
ATOM 2339 N N . PRO A 1 289 ? -16.642 7.529 26.737 1.00 96.38 289 PRO A N 1
ATOM 2340 C CA . PRO A 1 289 ? -16.783 6.168 26.246 1.00 96.38 289 PRO A CA 1
ATOM 2341 C C . PRO A 1 289 ? -16.054 6.032 24.907 1.00 96.38 289 PRO A C 1
ATOM 2343 O O . PRO A 1 289 ? -15.788 7.020 24.212 1.00 96.38 289 PRO A O 1
ATOM 2346 N N . TYR A 1 290 ? -15.675 4.809 24.539 1.00 98.00 290 TYR A N 1
ATOM 2347 C CA . TYR A 1 290 ? -14.823 4.615 23.372 1.00 98.00 290 TYR A CA 1
ATOM 2348 C C . TYR A 1 290 ? -15.149 3.363 22.577 1.00 98.00 290 TYR A C 1
ATOM 2350 O O . TYR A 1 290 ? -15.584 2.338 23.104 1.00 98.00 290 TYR A O 1
ATOM 2358 N N . GLY A 1 291 ? -14.858 3.453 21.283 1.00 98.12 291 GLY A N 1
ATOM 2359 C CA . GLY A 1 291 ? -14.820 2.313 20.388 1.00 98.12 291 GLY A CA 1
ATOM 2360 C C . GLY A 1 291 ? -13.428 2.051 19.836 1.00 98.12 291 GLY A C 1
ATOM 2361 O O . GLY A 1 291 ? -12.513 2.878 19.930 1.00 98.12 291 GLY A O 1
ATOM 2362 N N . VAL A 1 292 ? -13.268 0.867 19.254 1.00 98.38 292 VAL A N 1
ATOM 2363 C CA . VAL A 1 292 ? -11.997 0.394 18.701 1.00 98.38 292 VAL A CA 1
ATOM 2364 C C . VAL A 1 292 ? -12.132 0.126 17.214 1.00 98.38 292 VAL A C 1
ATOM 2366 O O . VAL A 1 292 ? -13.065 -0.534 16.784 1.00 98.38 292 VAL A O 1
ATOM 2369 N N . ILE A 1 293 ? -11.167 0.579 16.425 1.00 98.25 293 ILE A N 1
ATOM 2370 C CA . ILE A 1 293 ? -11.028 0.171 15.026 1.00 98.25 293 ILE A CA 1
ATOM 2371 C C . ILE A 1 293 ? -9.758 -0.664 14.941 1.00 98.25 293 ILE A C 1
ATOM 2373 O O . ILE A 1 293 ? -8.696 -0.213 15.362 1.00 98.25 293 ILE A O 1
ATOM 2377 N N . PHE A 1 294 ? -9.856 -1.890 14.440 1.00 97.25 294 PHE A N 1
ATOM 2378 C CA . PHE A 1 294 ? -8.703 -2.761 14.254 1.00 97.25 294 PHE A CA 1
ATOM 2379 C C . PHE A 1 294 ? -8.601 -3.198 12.803 1.00 97.25 294 PHE A C 1
ATOM 2381 O O . PHE A 1 294 ? -9.449 -3.956 12.333 1.00 97.25 294 PHE A O 1
ATOM 2388 N N . TYR A 1 295 ? -7.549 -2.752 12.120 1.00 95.50 295 TYR A N 1
ATOM 2389 C CA . TYR A 1 295 ? -7.251 -3.132 10.741 1.00 95.50 295 TYR A CA 1
ATOM 2390 C C . TYR A 1 295 ? -5.970 -3.966 10.648 1.00 95.50 295 TYR A C 1
ATOM 2392 O O . TYR A 1 295 ? -5.067 -3.844 11.484 1.00 95.50 295 TYR A O 1
ATOM 2400 N N . PRO A 1 296 ? -5.870 -4.851 9.643 1.00 92.50 296 PRO A N 1
ATOM 2401 C CA . PRO A 1 296 ? -4.648 -5.594 9.414 1.00 92.50 296 PRO A CA 1
ATOM 2402 C C . PRO A 1 296 ? -3.581 -4.646 8.875 1.00 92.50 296 PRO A C 1
ATOM 2404 O O . PRO A 1 296 ? -3.869 -3.816 8.024 1.00 92.50 296 PRO A O 1
ATOM 2407 N N . ARG A 1 297 ? -2.331 -4.772 9.316 1.00 88.75 297 ARG A N 1
ATOM 2408 C CA . ARG A 1 297 ? -1.244 -3.927 8.800 1.00 88.75 297 ARG A CA 1
ATOM 2409 C C . ARG A 1 297 ? -1.018 -4.144 7.303 1.00 88.75 297 ARG A C 1
ATOM 2411 O O . ARG A 1 297 ? -0.890 -3.188 6.552 1.00 88.75 297 ARG A O 1
ATOM 2418 N N . ALA A 1 298 ? -0.994 -5.401 6.878 1.00 80.44 298 ALA A N 1
ATOM 2419 C CA . ALA A 1 298 ? -0.879 -5.754 5.472 1.00 80.44 298 ALA A CA 1
ATOM 2420 C C . ALA A 1 298 ? -2.275 -5.963 4.869 1.00 80.44 298 ALA A C 1
ATOM 2422 O O . ALA A 1 298 ? -3.104 -6.646 5.474 1.00 80.44 298 ALA A O 1
ATOM 2423 N N . ASP A 1 299 ? -2.513 -5.351 3.713 1.00 81.75 299 ASP A N 1
ATOM 2424 C CA . ASP A 1 299 ? -3.801 -5.324 3.020 1.00 81.75 299 ASP A CA 1
ATOM 2425 C C . ASP A 1 299 ? -3.589 -5.634 1.544 1.00 81.75 299 ASP A C 1
ATOM 2427 O O . ASP A 1 299 ? -3.478 -4.737 0.720 1.00 81.75 299 ASP A O 1
ATOM 2431 N N . HIS A 1 300 ? -3.493 -6.914 1.201 1.00 74.44 300 HIS A N 1
ATOM 2432 C CA . HIS A 1 300 ? -2.970 -7.342 -0.095 1.00 74.44 300 HIS A CA 1
ATOM 2433 C C . HIS A 1 300 ? -3.597 -6.678 -1.335 1.00 74.44 300 HIS A C 1
ATOM 2435 O O . HIS A 1 300 ? -3.033 -6.805 -2.412 1.00 74.44 300 HIS A O 1
ATOM 2441 N N . ASN A 1 301 ? -4.790 -6.085 -1.258 1.00 74.56 301 ASN A N 1
ATOM 2442 C CA . ASN A 1 301 ? -5.475 -5.421 -2.370 1.00 74.56 301 ASN A CA 1
ATOM 2443 C C . ASN A 1 301 ? -5.756 -3.931 -2.125 1.00 74.56 301 ASN A C 1
ATOM 2445 O O . ASN A 1 301 ? -6.458 -3.333 -2.940 1.00 74.56 301 ASN A O 1
ATOM 2449 N N . GLY A 1 302 ? -5.260 -3.348 -1.034 1.00 81.56 302 GLY A N 1
ATOM 2450 C CA . GLY A 1 302 ? -5.537 -1.959 -0.673 1.00 81.56 302 GLY A CA 1
ATOM 2451 C C . GLY A 1 302 ? -7.025 -1.690 -0.412 1.00 81.56 302 GLY A C 1
ATOM 2452 O O . GLY A 1 302 ? -7.486 -0.557 -0.578 1.00 81.56 302 GLY A O 1
ATOM 2453 N N . ALA A 1 303 ? -7.808 -2.717 -0.056 1.00 83.44 303 ALA A N 1
ATOM 2454 C CA . ALA A 1 303 ? -9.247 -2.596 0.158 1.00 83.44 303 ALA A CA 1
ATOM 2455 C C . ALA A 1 303 ? -9.596 -1.559 1.233 1.00 83.44 303 ALA A C 1
ATOM 2457 O O . ALA A 1 303 ? -10.617 -0.879 1.119 1.00 83.44 303 ALA A O 1
ATOM 2458 N N . PHE A 1 304 ? -8.757 -1.399 2.259 1.00 87.62 304 PHE A N 1
ATOM 2459 C CA . PHE A 1 304 ? -9.068 -0.522 3.382 1.00 87.62 304 PHE A CA 1
ATOM 2460 C C . PHE A 1 304 ? -8.865 0.966 3.076 1.00 87.62 304 PHE A C 1
ATOM 2462 O O . PHE A 1 304 ? -9.464 1.786 3.773 1.00 87.62 304 PHE A O 1
ATOM 2469 N N . TYR A 1 305 ? -8.135 1.340 2.014 1.00 88.12 305 TYR A N 1
ATOM 2470 C CA . TYR A 1 305 ? -8.042 2.746 1.584 1.00 88.12 305 TYR A CA 1
ATOM 2471 C C . TYR A 1 305 ? -9.408 3.320 1.184 1.00 88.12 305 TYR A C 1
ATOM 2473 O O . TYR A 1 305 ? -9.671 4.500 1.395 1.00 88.12 305 TYR A O 1
ATOM 2481 N N . GLN A 1 306 ? -10.318 2.480 0.679 1.00 86.81 306 GLN A N 1
ATOM 2482 C CA . GLN A 1 306 ? -11.668 2.896 0.280 1.00 86.81 306 GLN A CA 1
ATOM 2483 C C . GLN A 1 306 ? -12.551 3.294 1.473 1.00 86.81 306 GLN A C 1
ATOM 2485 O O . GLN A 1 306 ? -13.529 4.016 1.298 1.00 86.81 306 GLN A O 1
ATOM 2490 N N . ASN A 1 307 ? -12.204 2.861 2.690 1.00 91.12 307 ASN A N 1
ATOM 2491 C CA . ASN A 1 307 ? -12.992 3.145 3.891 1.00 91.12 307 ASN A CA 1
ATOM 2492 C C . ASN A 1 307 ? -12.641 4.497 4.530 1.00 91.12 307 ASN A C 1
ATOM 2494 O O . ASN A 1 307 ? -13.333 4.914 5.459 1.00 91.12 307 ASN A O 1
ATOM 2498 N N . GLN A 1 308 ? -11.586 5.183 4.068 1.00 93.94 308 GLN A N 1
ATOM 2499 C CA . GLN A 1 308 ? -11.082 6.411 4.694 1.00 93.94 308 GLN A CA 1
ATOM 2500 C C . GLN A 1 308 ? -12.190 7.461 4.875 1.00 93.94 308 GLN A C 1
ATOM 2502 O O . GLN A 1 308 ? -12.321 8.034 5.958 1.00 93.94 308 GLN A O 1
ATOM 2507 N N . GLN A 1 309 ? -13.026 7.668 3.850 1.00 94.88 309 GLN A N 1
ATOM 2508 C CA . GLN A 1 309 ? -14.142 8.613 3.916 1.00 94.88 309 GLN A CA 1
ATOM 2509 C C . GLN A 1 309 ? -15.166 8.211 4.985 1.00 94.88 309 GLN A C 1
ATOM 2511 O O . GLN A 1 309 ? -15.486 9.020 5.852 1.00 94.88 309 GLN A O 1
ATOM 2516 N N . ALA A 1 310 ? -15.627 6.956 4.980 1.00 96.31 310 ALA A N 1
ATOM 2517 C CA . ALA A 1 310 ? -16.604 6.469 5.954 1.00 96.31 310 ALA A CA 1
ATOM 2518 C C . ALA A 1 310 ? -16.079 6.566 7.398 1.00 96.31 310 ALA A C 1
ATOM 2520 O O . ALA A 1 310 ? -16.828 6.906 8.313 1.00 96.31 310 ALA A O 1
ATOM 2521 N N . LEU A 1 311 ? -14.781 6.317 7.614 1.00 97.00 311 LEU A N 1
ATOM 2522 C CA . LEU A 1 311 ? -14.147 6.479 8.924 1.00 97.00 311 LEU A CA 1
ATOM 2523 C C . LEU A 1 311 ? -13.996 7.950 9.335 1.00 97.00 311 LEU A C 1
ATOM 2525 O O . LEU A 1 311 ? -14.147 8.272 10.515 1.00 97.00 311 LEU A O 1
ATOM 2529 N N . SER A 1 312 ? -13.715 8.845 8.386 1.00 96.56 312 SER A N 1
ATOM 2530 C CA . SER A 1 312 ? -13.658 10.288 8.643 1.00 96.56 312 SER A CA 1
ATOM 2531 C C . SER A 1 312 ? -15.035 10.831 9.037 1.00 96.56 312 SER A C 1
ATOM 2533 O O . SER A 1 312 ? -15.167 11.492 10.068 1.00 96.56 312 SER A O 1
ATOM 2535 N N . GLU A 1 313 ? -16.080 10.465 8.291 1.00 97.50 313 GLU A N 1
ATOM 2536 C CA . GLU A 1 313 ? -17.470 10.825 8.593 1.00 97.50 313 GLU A CA 1
ATOM 2537 C C . GLU A 1 313 ? -17.919 10.259 9.946 1.00 97.50 313 GLU A C 1
ATOM 2539 O O . GLU A 1 313 ? -18.556 10.963 10.731 1.00 97.50 313 GLU A O 1
ATOM 2544 N N . LEU A 1 314 ? -17.553 9.013 10.265 1.00 97.69 314 LEU A N 1
ATOM 2545 C CA . LEU A 1 314 ? -17.803 8.424 11.581 1.00 97.69 314 LEU A CA 1
ATOM 2546 C C . LEU A 1 314 ? -17.122 9.226 12.701 1.00 97.69 314 LEU A C 1
ATOM 2548 O O . LEU A 1 314 ? -17.741 9.515 13.724 1.00 97.69 314 LEU A O 1
ATOM 2552 N N . SER A 1 315 ? -15.853 9.605 12.518 1.00 97.19 315 SER A N 1
ATOM 2553 C CA . SER A 1 315 ? -15.119 10.417 13.495 1.00 97.19 315 SER A CA 1
ATOM 2554 C C . SER A 1 315 ? -15.828 11.736 13.786 1.00 97.19 315 SER A C 1
ATOM 2556 O O . SER A 1 315 ? -15.971 12.106 14.952 1.00 97.19 315 SER A O 1
ATOM 2558 N N . GLN A 1 316 ? -16.312 12.417 12.745 1.00 97.00 316 GLN A N 1
ATOM 2559 C CA . GLN A 1 316 ? -17.044 13.676 12.883 1.00 97.00 316 GLN A CA 1
ATOM 2560 C C . GLN A 1 316 ? -18.359 13.486 13.648 1.00 97.00 316 GLN A C 1
ATOM 2562 O O . GLN A 1 316 ? -18.636 14.241 14.578 1.00 97.00 316 GLN A O 1
ATOM 2567 N N . GLN A 1 317 ? -19.135 12.448 13.322 1.00 97.38 317 GLN A N 1
ATOM 2568 C CA . GLN A 1 317 ? -20.398 12.151 14.009 1.00 97.38 317 GLN A CA 1
ATOM 2569 C C . GLN A 1 317 ? -20.205 11.860 15.507 1.00 97.38 317 GLN A C 1
ATOM 2571 O O . GLN A 1 317 ? -21.026 12.253 16.334 1.00 97.38 317 GLN A O 1
ATOM 2576 N N . LEU A 1 318 ? -19.093 11.214 15.871 1.00 96.81 318 LEU A N 1
ATOM 2577 C CA . LEU A 1 318 ? -18.769 10.853 17.254 1.00 96.81 318 LEU A CA 1
ATOM 2578 C C . LEU A 1 318 ? -17.990 11.936 18.019 1.00 96.81 318 LEU A C 1
ATOM 2580 O O . LEU A 1 318 ? -17.595 11.720 19.171 1.00 96.81 318 LEU A O 1
ATOM 2584 N N . GLN A 1 319 ? -17.717 13.087 17.401 1.00 95.06 319 GLN A N 1
ATOM 2585 C CA . GLN A 1 319 ? -16.860 14.114 17.984 1.00 95.06 319 GLN A CA 1
ATOM 2586 C C . GLN A 1 319 ? -17.390 14.630 19.326 1.00 95.06 319 GLN A C 1
ATOM 2588 O O . GLN A 1 319 ? -18.545 15.023 19.453 1.00 95.06 319 GLN A O 1
ATOM 2593 N N . GLY A 1 320 ? -16.522 14.611 20.345 1.00 93.69 320 GLY A N 1
ATOM 2594 C CA . GLY A 1 320 ? -16.838 15.064 21.704 1.00 93.69 320 GLY A CA 1
ATOM 2595 C C . GLY A 1 320 ? -17.764 14.143 22.507 1.00 93.69 320 GLY A C 1
ATOM 2596 O O . GLY A 1 320 ? -18.012 14.432 23.672 1.00 93.69 320 GLY A O 1
ATOM 2597 N N . GLN A 1 321 ? -18.252 13.048 21.915 1.00 96.25 321 GLN A N 1
ATOM 2598 C CA . GLN A 1 321 ? -19.194 12.117 22.549 1.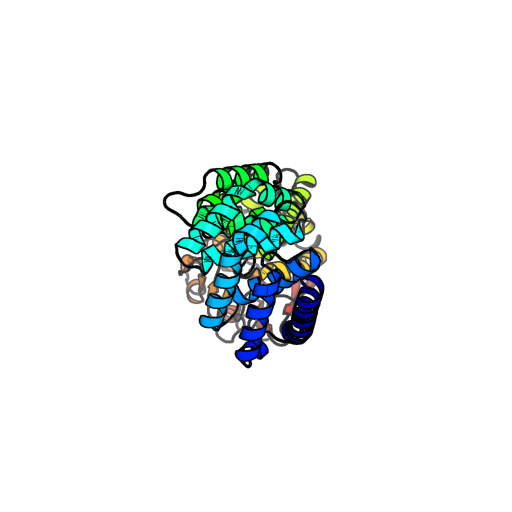00 96.25 321 GLN A CA 1
ATOM 2599 C C . GLN A 1 321 ? -18.571 10.738 22.768 1.00 96.25 321 GLN A C 1
ATOM 2601 O O . GLN A 1 321 ? -18.701 10.170 23.846 1.00 96.25 321 GLN A O 1
ATOM 2606 N N . PHE A 1 322 ? -17.843 10.231 21.769 1.00 97.50 322 PHE A N 1
ATOM 2607 C CA . PHE A 1 322 ? -17.087 8.985 21.867 1.00 97.50 322 PHE A CA 1
ATOM 2608 C C . PHE A 1 322 ? -15.661 9.180 21.368 1.00 97.50 322 PHE A C 1
ATOM 2610 O O . PHE A 1 322 ? -15.412 9.819 20.342 1.00 97.50 322 PHE A O 1
ATOM 2617 N N . ALA A 1 323 ? -14.721 8.569 22.074 1.00 97.56 323 ALA A N 1
ATOM 2618 C CA . ALA A 1 323 ? -13.354 8.401 21.624 1.00 97.56 323 ALA A CA 1
ATOM 2619 C C . ALA A 1 323 ? -13.259 7.251 20.602 1.00 97.56 323 ALA A C 1
ATOM 2621 O O . ALA A 1 323 ? -13.847 6.185 20.783 1.00 97.56 323 ALA A O 1
ATOM 2622 N N . ILE A 1 324 ? -12.458 7.431 19.550 1.00 98.19 324 ILE A N 1
ATOM 2623 C CA . ILE A 1 324 ? -12.103 6.353 18.612 1.00 98.19 324 ILE A CA 1
ATOM 2624 C C . ILE A 1 324 ? -10.649 5.947 18.861 1.00 98.19 324 ILE A C 1
ATOM 2626 O O . ILE A 1 324 ? -9.772 6.803 19.007 1.00 98.19 324 ILE A O 1
ATOM 2630 N N . ARG A 1 325 ? -10.394 4.636 18.956 1.00 98.31 325 ARG A N 1
ATOM 2631 C CA . ARG A 1 325 ? -9.054 4.056 19.126 1.00 98.31 325 ARG A CA 1
ATOM 2632 C C . ARG A 1 325 ? -8.757 3.072 18.000 1.00 98.31 325 ARG A C 1
ATOM 2634 O O . ARG A 1 325 ? -9.138 1.908 18.048 1.00 98.31 325 ARG A O 1
ATOM 2641 N N . ILE A 1 326 ? -8.062 3.564 16.991 1.00 98.25 326 ILE A N 1
ATOM 2642 C CA . ILE A 1 326 ? -7.555 2.824 15.844 1.00 98.25 326 ILE A CA 1
ATOM 2643 C C . ILE A 1 326 ? -6.272 2.117 16.245 1.00 98.25 326 ILE A C 1
ATOM 2645 O O . ILE A 1 326 ? -5.394 2.739 16.845 1.00 98.25 326 ILE A O 1
ATOM 2649 N N . GLY A 1 327 ? -6.142 0.847 15.882 1.00 97.75 327 GLY A N 1
ATOM 2650 C CA . GLY A 1 327 ? -4.882 0.127 15.923 1.00 97.75 327 GLY A CA 1
ATOM 2651 C C . GLY A 1 327 ? -4.714 -0.830 14.755 1.00 97.75 327 GLY A C 1
ATOM 2652 O O . GLY A 1 327 ? -5.680 -1.264 14.130 1.00 97.75 327 GLY A O 1
ATOM 2653 N N . GLU A 1 328 ? -3.458 -1.169 14.491 1.00 96.69 328 GLU A N 1
ATOM 2654 C CA . GLU A 1 328 ? -3.067 -2.075 13.418 1.00 96.69 328 GLU A CA 1
ATOM 2655 C C . GLU A 1 328 ? -2.260 -3.249 13.959 1.00 96.69 328 GLU A C 1
ATOM 2657 O O . GLU A 1 328 ? -1.447 -3.121 14.882 1.00 96.69 328 GLU A O 1
ATOM 2662 N N . GLY A 1 329 ? -2.458 -4.417 13.356 1.00 94.50 329 GLY A N 1
ATOM 2663 C CA . GLY A 1 329 ? -1.717 -5.621 13.709 1.00 94.50 329 GLY A CA 1
ATOM 2664 C C . GLY A 1 329 ? -1.691 -6.640 12.584 1.00 94.50 329 GLY A C 1
ATOM 2665 O O . GLY A 1 329 ? -2.362 -6.492 11.571 1.00 94.50 329 GLY A O 1
ATOM 2666 N N . GLU A 1 330 ? -0.891 -7.685 12.749 1.00 91.62 330 GLU A N 1
ATOM 2667 C CA . GLU A 1 330 ? -0.789 -8.749 11.746 1.00 91.62 330 GLU A CA 1
ATOM 2668 C C . GLU A 1 330 ? -1.457 -10.032 12.221 1.00 91.62 330 GLU A C 1
ATOM 2670 O O . GLU A 1 330 ? -1.712 -10.899 11.410 1.00 91.62 330 GLU A O 1
ATOM 2675 N N . SER A 1 331 ? -1.729 -10.199 13.515 1.00 92.50 331 SER A N 1
ATOM 2676 C CA . SER A 1 331 ? -2.148 -11.489 14.068 1.00 92.50 331 SER A CA 1
ATOM 2677 C C . SER A 1 331 ? -3.287 -11.384 15.076 1.00 92.50 331 SER A C 1
ATOM 2679 O O . SER A 1 331 ? -3.481 -10.339 15.703 1.00 92.50 331 SER A O 1
ATOM 2681 N N . LYS A 1 332 ? -3.967 -12.512 15.343 1.00 91.06 332 LYS A N 1
ATOM 2682 C CA . LYS A 1 332 ? -4.977 -12.598 16.417 1.00 91.06 332 LYS A CA 1
ATOM 2683 C C . LYS A 1 332 ? -4.406 -12.256 17.802 1.00 91.06 332 LYS A C 1
ATOM 2685 O O . LYS A 1 332 ? -5.120 -11.819 18.698 1.00 91.06 332 LYS A O 1
ATOM 2690 N N . LEU A 1 333 ? -3.091 -12.388 17.985 1.00 91.19 333 LEU A N 1
ATOM 2691 C CA . LEU A 1 333 ? -2.418 -11.964 19.214 1.00 91.19 333 LEU A CA 1
ATOM 2692 C C . LEU A 1 333 ? -2.266 -10.442 19.314 1.00 91.19 333 LEU A C 1
ATOM 2694 O O . LEU A 1 333 ? -2.231 -9.914 20.425 1.00 91.19 333 LEU A O 1
ATOM 2698 N N . ASP A 1 334 ? -2.163 -9.733 18.192 1.00 93.69 334 ASP A N 1
ATOM 2699 C CA . ASP A 1 334 ? -1.982 -8.280 18.192 1.00 93.69 334 ASP A CA 1
ATOM 2700 C C . ASP A 1 334 ? -3.273 -7.561 18.574 1.00 93.69 334 ASP A C 1
ATOM 2702 O O . ASP A 1 334 ? -3.226 -6.666 19.418 1.00 93.69 334 ASP A O 1
ATOM 2706 N N . ILE A 1 335 ? -4.426 -8.027 18.080 1.00 91.75 335 ILE A N 1
ATOM 2707 C CA . ILE A 1 335 ? -5.725 -7.520 18.541 1.00 91.75 335 ILE A CA 1
ATOM 2708 C C . ILE A 1 335 ? -5.904 -7.769 20.044 1.00 91.75 335 ILE A C 1
ATOM 2710 O O . ILE A 1 335 ? -6.224 -6.843 20.783 1.00 91.75 335 ILE A O 1
ATOM 2714 N N . VAL A 1 336 ? -5.576 -8.962 20.556 1.00 91.38 336 VAL A N 1
ATOM 2715 C CA . VAL A 1 336 ? -5.649 -9.241 22.004 1.00 91.38 336 VAL A CA 1
ATOM 2716 C C . VAL A 1 336 ? -4.725 -8.317 22.807 1.00 91.38 336 VAL A C 1
ATOM 2718 O O . VAL A 1 336 ? -5.106 -7.828 23.873 1.00 91.38 336 VAL A O 1
ATOM 2721 N N . ARG A 1 337 ? -3.508 -8.040 22.319 1.00 93.25 337 ARG A N 1
ATOM 2722 C CA . ARG A 1 337 ? -2.585 -7.092 22.969 1.00 93.25 337 ARG A CA 1
ATOM 2723 C C . ARG A 1 337 ? -3.142 -5.672 22.977 1.00 93.25 337 ARG A C 1
ATOM 2725 O O . ARG A 1 337 ? -3.032 -5.008 24.010 1.00 93.25 337 ARG A O 1
ATOM 2732 N N . LEU A 1 338 ? -3.740 -5.226 21.872 1.00 95.31 338 LEU A N 1
ATOM 2733 C CA . LEU A 1 338 ? -4.392 -3.923 21.782 1.00 95.31 338 LEU A CA 1
ATOM 2734 C C . LEU A 1 338 ? -5.547 -3.830 22.784 1.00 95.31 338 LEU A C 1
ATOM 2736 O O . LEU A 1 338 ? -5.532 -2.943 23.634 1.00 95.31 338 LEU A O 1
ATOM 2740 N N . LEU A 1 339 ? -6.477 -4.789 22.773 1.00 94.50 339 LEU A N 1
ATOM 2741 C CA . LEU A 1 339 ? -7.617 -4.829 23.696 1.00 94.50 339 LEU A CA 1
ATOM 2742 C C . LEU A 1 339 ? -7.162 -4.808 25.162 1.00 94.50 339 LEU A C 1
ATOM 2744 O O . LEU A 1 339 ? -7.657 -4.017 25.963 1.00 94.50 339 LEU A O 1
ATOM 2748 N N . ARG A 1 340 ? -6.143 -5.602 25.522 1.00 93.94 340 ARG A N 1
ATOM 2749 C CA . ARG A 1 340 ? -5.562 -5.590 26.876 1.00 93.94 340 ARG A CA 1
ATOM 2750 C C . ARG A 1 340 ? -4.974 -4.234 27.256 1.00 93.94 340 ARG A C 1
ATOM 2752 O O . ARG A 1 340 ? -5.109 -3.815 28.405 1.00 93.94 340 ARG A O 1
ATOM 2759 N N . LYS A 1 341 ? -4.294 -3.568 26.323 1.00 95.50 341 LYS A N 1
ATOM 2760 C CA . LYS A 1 341 ? -3.695 -2.248 26.542 1.00 95.50 341 LYS A CA 1
ATOM 2761 C C . LYS A 1 341 ? -4.767 -1.184 26.757 1.00 95.50 341 LYS A C 1
ATOM 2763 O O . LYS A 1 341 ? -4.654 -0.416 27.707 1.00 95.50 341 LYS A O 1
ATOM 2768 N N . LEU A 1 342 ? -5.809 -1.184 25.929 1.00 96.69 342 LEU A N 1
ATOM 2769 C CA . LEU A 1 342 ? -6.933 -0.255 26.039 1.00 96.69 342 LEU A CA 1
ATOM 2770 C C . LEU A 1 342 ? -7.726 -0.491 27.323 1.00 96.69 342 LEU A C 1
ATOM 2772 O O . LEU A 1 342 ? -7.968 0.450 28.068 1.00 96.69 342 LEU A O 1
ATOM 2776 N N . ASN A 1 343 ? -8.005 -1.746 27.675 1.00 95.56 343 ASN A N 1
ATOM 2777 C CA . ASN A 1 343 ? -8.660 -2.071 28.939 1.00 95.56 343 ASN A CA 1
ATOM 2778 C C . ASN A 1 343 ? -7.817 -1.667 30.160 1.00 95.56 343 ASN A C 1
ATOM 2780 O O . ASN A 1 343 ? -8.364 -1.251 31.173 1.00 95.56 343 ASN A O 1
ATOM 2784 N N . LYS A 1 344 ? -6.483 -1.729 30.081 1.00 95.31 344 LYS A N 1
ATOM 2785 C CA . LYS A 1 344 ? -5.623 -1.189 31.145 1.00 95.31 344 LYS A CA 1
ATOM 2786 C C . LYS A 1 344 ? -5.696 0.344 31.234 1.00 95.31 344 LYS A C 1
ATOM 2788 O O . LYS A 1 344 ? -5.591 0.880 32.332 1.00 95.31 344 LYS A O 1
ATOM 2793 N N . GLN A 1 345 ? -5.824 1.037 30.102 1.00 96.75 345 GLN A N 1
ATOM 2794 C CA . GLN A 1 345 ? -5.833 2.502 30.038 1.00 96.75 345 GLN A CA 1
ATOM 2795 C C . GLN A 1 345 ? -7.195 3.104 30.427 1.00 96.75 345 GLN A C 1
ATOM 2797 O O . GLN A 1 345 ? -7.226 4.065 31.198 1.00 96.75 345 GLN A O 1
ATOM 2802 N N . TYR A 1 346 ? -8.290 2.531 29.919 1.00 97.12 346 TYR A N 1
ATOM 2803 C CA . TYR A 1 346 ? -9.654 3.077 29.992 1.00 97.12 346 TYR A CA 1
ATOM 2804 C C . TYR A 1 346 ? -10.644 2.165 30.731 1.00 97.12 346 TYR A C 1
ATOM 2806 O O . TYR A 1 346 ? -11.627 2.651 31.277 1.00 97.12 346 TYR A O 1
ATOM 2814 N N . GLY A 1 347 ? -10.359 0.859 30.814 1.00 95.56 347 GLY A N 1
ATOM 2815 C CA . GLY A 1 347 ? -11.289 -0.202 31.235 1.00 95.56 347 GLY A CA 1
ATOM 2816 C C . GLY A 1 347 ? -11.841 -0.134 32.659 1.00 95.56 347 GLY A C 1
ATOM 2817 O O . GLY A 1 347 ? -12.664 -0.981 33.007 1.00 95.56 347 GLY A O 1
ATOM 2818 N N . ASN A 1 348 ? -11.372 0.809 33.481 1.00 94.50 348 ASN A N 1
ATOM 2819 C CA . ASN A 1 348 ? -11.935 1.096 34.803 1.00 94.50 348 ASN A CA 1
ATOM 2820 C C . ASN A 1 348 ? -13.095 2.101 34.740 1.00 94.50 348 ASN A C 1
ATOM 2822 O O . ASN A 1 348 ? -13.954 2.056 35.611 1.00 94.50 348 ASN A O 1
ATOM 2826 N N . ALA A 1 349 ? -13.087 3.005 33.756 1.00 95.94 349 ALA A N 1
ATOM 2827 C CA . ALA A 1 349 ? -14.123 4.018 33.557 1.00 95.94 349 ALA A CA 1
ATOM 2828 C C . ALA A 1 349 ? -15.126 3.565 32.489 1.00 95.94 349 ALA A C 1
ATOM 2830 O O . ALA A 1 349 ? -16.325 3.545 32.739 1.00 95.94 349 ALA A O 1
ATOM 2831 N N . HIS A 1 350 ? -14.618 3.113 31.341 1.00 96.25 350 HIS A N 1
ATOM 2832 C CA . HIS A 1 350 ? -15.429 2.671 30.210 1.00 96.25 350 HIS A CA 1
ATOM 2833 C C . HIS A 1 350 ? -14.898 1.354 29.657 1.00 96.25 350 HIS A C 1
ATOM 2835 O O . HIS A 1 350 ? -13.682 1.143 29.587 1.00 96.25 350 HIS A O 1
ATOM 2841 N N . LYS A 1 351 ? -15.796 0.461 29.242 1.00 96.50 351 LYS A N 1
ATOM 2842 C CA . LYS A 1 351 ? -15.421 -0.683 28.403 1.00 96.50 351 LYS A CA 1
ATOM 2843 C C . LYS A 1 351 ? -15.601 -0.297 26.931 1.00 96.50 351 LYS A C 1
ATOM 2845 O O . LYS A 1 351 ? -15.947 0.834 26.619 1.00 96.50 351 LYS A O 1
ATOM 2850 N N . ILE A 1 352 ? -15.265 -1.201 26.016 1.00 97.38 352 ILE A N 1
ATOM 2851 C CA . ILE A 1 352 ? -15.403 -0.940 24.580 1.00 97.38 352 ILE A CA 1
ATOM 2852 C C . ILE A 1 352 ? -16.890 -0.986 24.212 1.00 97.38 352 ILE A C 1
ATOM 2854 O O . ILE A 1 352 ? -17.489 -2.062 24.264 1.00 97.38 352 ILE A O 1
ATOM 2858 N N . SER A 1 353 ? -17.458 0.154 23.816 1.00 97.25 353 SER A N 1
ATOM 2859 C CA . SER A 1 353 ? -18.869 0.275 23.414 1.00 97.25 353 SER A CA 1
ATOM 2860 C C . SER A 1 353 ? -19.115 -0.281 22.010 1.00 97.25 353 SER A C 1
ATOM 2862 O O . SER A 1 353 ? -20.146 -0.891 21.728 1.00 97.25 353 SER A O 1
ATOM 2864 N N . PHE A 1 354 ? -18.147 -0.100 21.107 1.00 98.19 354 PHE A N 1
ATOM 2865 C CA . PHE A 1 354 ? -18.225 -0.625 19.747 1.00 98.19 354 PHE A CA 1
ATOM 2866 C C . PHE A 1 354 ? -16.859 -1.011 19.180 1.00 98.19 354 PHE A C 1
ATOM 2868 O O . PHE A 1 354 ? -15.826 -0.483 19.597 1.00 98.19 354 PHE A O 1
ATOM 2875 N N . ALA A 1 355 ? -16.842 -1.913 18.200 1.00 98.06 355 ALA A N 1
ATOM 2876 C CA . ALA A 1 355 ? -15.631 -2.239 17.460 1.00 98.06 355 ALA A CA 1
ATOM 2877 C C . ALA A 1 355 ? -15.863 -2.361 15.952 1.00 98.06 355 ALA A C 1
ATOM 2879 O O . ALA A 1 355 ? -16.850 -2.939 15.515 1.00 98.06 355 ALA A O 1
ATOM 2880 N N . ILE A 1 356 ? -14.915 -1.869 15.159 1.00 98.06 356 ILE A N 1
ATOM 2881 C CA . ILE A 1 356 ? -14.846 -2.075 13.712 1.00 98.06 356 ILE A CA 1
ATOM 2882 C C . ILE A 1 356 ? -13.632 -2.954 13.434 1.00 98.06 356 ILE A C 1
ATOM 2884 O O . ILE A 1 356 ? -12.507 -2.565 13.744 1.00 98.06 356 ILE A O 1
ATOM 2888 N N . ILE A 1 357 ? -13.842 -4.145 12.879 1.00 96.62 357 ILE A N 1
ATOM 2889 C CA . ILE A 1 357 ? -12.774 -5.132 12.676 1.00 96.62 357 ILE A CA 1
ATOM 2890 C C . ILE A 1 357 ? -12.624 -5.402 11.184 1.00 96.62 357 ILE A C 1
ATOM 2892 O O . ILE A 1 357 ? -13.546 -5.910 10.548 1.00 96.62 357 ILE A O 1
ATOM 2896 N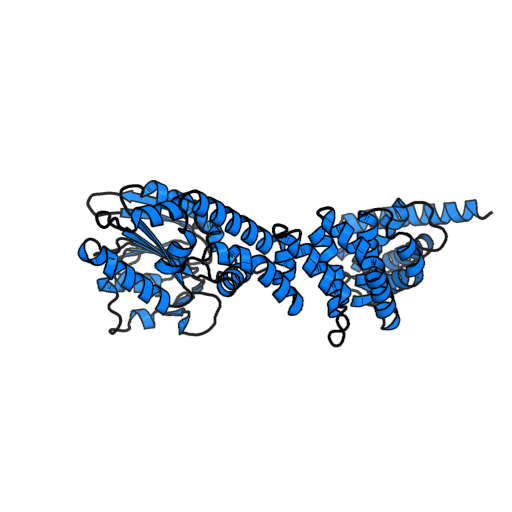 N . GLY A 1 358 ? -11.460 -5.060 10.635 1.00 94.38 358 GLY A N 1
ATOM 2897 C CA . GLY A 1 358 ? -11.092 -5.332 9.250 1.00 94.38 358 GLY A CA 1
ATOM 2898 C C . GLY A 1 358 ? -10.219 -6.571 9.100 1.00 94.38 358 GLY A C 1
ATOM 2899 O O . GLY A 1 358 ? -9.437 -6.906 9.989 1.00 94.38 358 GLY A O 1
ATOM 2900 N N . GLY A 1 359 ? -10.336 -7.238 7.957 1.00 92.50 359 GLY A N 1
ATOM 2901 C CA . GLY A 1 359 ? -9.495 -8.375 7.580 1.00 92.50 359 GLY A CA 1
ATOM 2902 C C . GLY A 1 359 ? -10.053 -9.118 6.371 1.00 92.50 359 GLY A C 1
ATOM 2903 O O . GLY A 1 359 ? -11.209 -8.916 5.997 1.00 92.50 359 GLY A O 1
ATOM 2904 N N . HIS A 1 360 ? -9.273 -10.008 5.763 1.00 89.88 360 HIS A N 1
ATOM 2905 C CA . HIS A 1 360 ? -9.802 -10.859 4.693 1.00 89.88 360 HIS A CA 1
ATOM 2906 C C . HIS A 1 360 ? -10.686 -11.936 5.303 1.00 89.88 360 HIS A C 1
ATOM 2908 O O . HIS A 1 360 ? -10.233 -12.730 6.124 1.00 89.88 360 HIS A O 1
ATOM 2914 N N . GLY A 1 361 ? -11.961 -11.915 4.945 1.00 89.69 361 GLY A N 1
ATOM 2915 C CA . GLY A 1 361 ? -12.954 -12.764 5.575 1.00 89.69 361 GLY A CA 1
ATOM 2916 C C . GLY A 1 361 ? -13.226 -14.026 4.781 1.00 89.69 361 GLY A C 1
ATOM 2917 O O . GLY A 1 361 ? -13.176 -14.048 3.551 1.00 89.69 361 GLY A O 1
ATOM 2918 N N . THR A 1 362 ? -13.546 -15.076 5.517 1.00 91.19 362 THR A N 1
ATOM 2919 C CA . THR A 1 362 ? -14.322 -16.208 5.025 1.00 91.19 362 THR A CA 1
ATOM 2920 C C . THR A 1 362 ? -15.579 -16.317 5.884 1.00 91.19 362 THR A C 1
ATOM 2922 O O . THR A 1 362 ? -15.779 -15.537 6.818 1.00 91.19 362 THR A O 1
ATOM 2925 N N . LYS A 1 363 ? -16.418 -17.321 5.613 1.00 93.81 363 LYS A N 1
ATOM 2926 C CA . LYS A 1 363 ? -17.555 -17.634 6.483 1.00 93.81 363 LYS A CA 1
ATOM 2927 C C . LYS A 1 363 ? -17.138 -17.803 7.952 1.00 93.81 363 LYS A C 1
ATOM 2929 O O . LYS A 1 363 ? -17.824 -17.303 8.843 1.00 93.81 363 LYS A O 1
ATOM 2934 N N . ASP A 1 364 ? -16.018 -18.484 8.187 1.00 94.94 364 ASP A N 1
ATOM 2935 C CA . ASP A 1 364 ? -15.652 -19.015 9.504 1.00 94.94 364 ASP A CA 1
ATOM 2936 C C . ASP A 1 364 ? -14.379 -18.376 10.085 1.00 94.94 364 ASP A C 1
ATOM 2938 O O . ASP A 1 364 ? -13.932 -18.747 11.173 1.00 94.94 364 ASP A O 1
ATOM 2942 N N . SER A 1 365 ? -13.777 -17.412 9.381 1.00 94.56 365 SER A N 1
ATOM 2943 C CA . SER A 1 365 ? -12.553 -16.758 9.839 1.00 94.56 365 SER A CA 1
ATOM 2944 C C . SER A 1 365 ? -12.378 -15.324 9.350 1.00 94.56 365 SER A C 1
ATOM 2946 O O . SER A 1 365 ? -12.927 -14.918 8.327 1.00 94.56 365 SER A O 1
ATOM 2948 N N . ILE A 1 366 ? -11.559 -14.570 10.083 1.00 94.19 366 ILE A N 1
ATOM 2949 C CA . ILE A 1 366 ? -11.017 -13.274 9.665 1.00 94.19 366 ILE A CA 1
ATOM 2950 C C . ILE A 1 366 ? -9.494 -13.388 9.657 1.00 94.19 366 ILE A C 1
ATOM 2952 O O . ILE A 1 366 ? -8.874 -13.603 10.701 1.00 94.19 366 ILE A O 1
ATOM 2956 N N . GLN A 1 367 ? -8.881 -13.242 8.488 1.00 91.56 367 GLN A N 1
ATOM 2957 C CA . GLN A 1 367 ? -7.436 -13.192 8.329 1.00 91.56 367 GLN A CA 1
ATOM 2958 C C . GLN A 1 367 ? -6.913 -11.770 8.533 1.00 91.56 367 GLN A C 1
ATOM 2960 O O . GLN A 1 367 ? -7.359 -10.812 7.899 1.00 91.56 367 GLN A O 1
ATOM 2965 N N . PHE A 1 368 ? -5.907 -11.670 9.392 1.00 89.50 368 PHE A N 1
ATOM 2966 C CA . PHE A 1 368 ? -5.102 -10.487 9.618 1.00 89.50 368 PHE A CA 1
ATOM 2967 C C . PHE A 1 368 ? -3.751 -10.629 8.903 1.00 89.50 368 PHE A C 1
ATOM 2969 O O . PHE A 1 368 ? -3.089 -11.662 8.979 1.00 89.50 368 PHE A O 1
ATOM 2976 N N . GLY A 1 369 ? -3.329 -9.571 8.213 1.00 79.62 369 GLY A N 1
ATOM 2977 C CA . GLY A 1 369 ? -2.065 -9.525 7.483 1.00 79.62 369 GLY A CA 1
ATOM 2978 C C . GLY A 1 369 ? -1.980 -10.480 6.280 1.00 79.62 369 GLY A C 1
ATOM 2979 O O . GLY A 1 369 ? -2.946 -11.136 5.902 1.00 79.62 369 GLY A O 1
ATOM 2980 N N . ASN A 1 370 ? -0.782 -10.575 5.691 1.00 75.81 370 ASN A N 1
ATOM 2981 C CA . ASN A 1 370 ? -0.546 -11.307 4.434 1.00 75.81 370 ASN A CA 1
ATOM 2982 C C . ASN A 1 370 ? 0.138 -12.672 4.625 1.00 75.81 370 ASN A C 1
ATOM 2984 O O . ASN A 1 370 ? 0.467 -13.349 3.653 1.00 75.81 370 ASN A O 1
ATOM 2988 N N . LYS A 1 371 ? 0.387 -13.090 5.872 1.00 79.94 371 LYS A N 1
ATOM 2989 C CA . LYS A 1 371 ? 1.037 -14.373 6.171 1.00 79.94 371 LYS A CA 1
ATOM 2990 C C . LYS A 1 371 ? -0.005 -15.478 6.310 1.00 79.94 371 LYS A C 1
ATOM 2992 O O . LYS A 1 371 ? -1.074 -15.275 6.882 1.00 79.94 371 LYS A O 1
ATOM 2997 N N . ALA A 1 372 ? 0.328 -16.656 5.791 1.00 78.62 372 ALA A N 1
ATOM 2998 C CA . ALA A 1 372 ? -0.470 -17.858 5.983 1.00 78.62 372 ALA A CA 1
ATOM 2999 C C . ALA A 1 372 ? -0.259 -18.445 7.390 1.00 78.62 372 ALA A C 1
ATOM 3001 O O . ALA A 1 372 ? 0.788 -18.256 8.015 1.00 78.62 372 ALA A O 1
ATOM 3002 N N . GLY A 1 373 ? -1.247 -19.206 7.860 1.00 84.81 373 GLY A N 1
ATOM 3003 C CA . GLY A 1 373 ? -1.187 -19.963 9.109 1.00 84.81 373 GLY A CA 1
ATOM 3004 C C . GLY A 1 373 ? -2.109 -19.432 10.207 1.00 84.81 373 GLY A C 1
ATOM 3005 O O . GLY A 1 373 ? -2.454 -18.254 10.244 1.00 84.81 373 GLY A O 1
ATOM 3006 N N . ASP A 1 374 ? -2.458 -20.326 11.133 1.00 88.06 374 ASP A N 1
ATOM 3007 C CA . ASP A 1 374 ? -3.456 -20.116 12.195 1.00 88.06 374 ASP A CA 1
ATOM 3008 C C . ASP A 1 374 ? -3.204 -18.863 13.052 1.00 88.06 374 ASP A C 1
ATOM 3010 O O . ASP A 1 374 ? -4.122 -18.144 13.429 1.00 88.06 374 ASP A O 1
ATOM 3014 N N . ARG A 1 375 ? -1.939 -18.521 13.316 1.00 90.44 375 ARG A N 1
ATOM 3015 C CA . ARG A 1 375 ? -1.586 -17.316 14.086 1.00 90.44 375 ARG A CA 1
ATOM 3016 C C . ARG A 1 375 ? -2.154 -16.024 13.478 1.00 90.44 375 ARG A C 1
ATOM 3018 O O . ARG A 1 375 ? -2.373 -15.051 14.203 1.00 90.44 375 ARG A O 1
ATOM 3025 N N . TYR A 1 376 ? -2.327 -15.994 12.167 1.00 92.25 376 TYR A N 1
ATOM 3026 C CA . TYR A 1 376 ? -2.736 -14.822 11.402 1.00 92.25 376 TYR A CA 1
ATOM 3027 C C . TYR A 1 376 ? -4.240 -14.819 11.120 1.00 92.25 376 TYR A C 1
ATOM 3029 O O . TYR A 1 376 ? -4.729 -13.920 10.455 1.00 92.25 376 TYR A O 1
ATOM 3037 N N . GLN A 1 377 ? -4.991 -15.794 11.633 1.00 92.50 377 GLN A N 1
ATOM 3038 C CA . GLN A 1 377 ? -6.425 -15.919 11.400 1.00 92.50 377 GLN A CA 1
ATOM 3039 C C . GLN A 1 377 ? -7.160 -16.053 12.729 1.00 92.50 377 GLN A C 1
ATOM 3041 O O . GLN A 1 377 ? -6.728 -16.776 13.622 1.00 92.50 377 GLN A O 1
ATOM 3046 N N . LEU A 1 378 ? -8.255 -15.316 12.871 1.00 93.00 378 LEU A N 1
ATOM 3047 C CA . LEU A 1 378 ? -9.224 -15.519 13.936 1.00 93.00 378 LEU A CA 1
ATOM 3048 C C . LEU A 1 378 ? -10.293 -16.473 13.421 1.00 93.00 378 LEU A C 1
ATOM 3050 O O . LEU A 1 378 ? -11.059 -16.093 12.538 1.00 93.00 378 LEU A O 1
ATOM 3054 N N . HIS A 1 379 ? -10.340 -17.676 13.976 1.00 94.19 379 HIS A N 1
ATOM 3055 C CA . HIS A 1 379 ? -11.336 -18.686 13.639 1.00 94.19 379 HIS A CA 1
ATOM 3056 C C . HIS A 1 379 ? -12.486 -18.711 14.656 1.00 94.19 379 HIS A C 1
ATOM 3058 O O . HIS A 1 379 ? -12.344 -18.242 15.789 1.00 94.19 379 HIS A O 1
ATOM 3064 N N . ILE A 1 380 ? -13.625 -19.299 14.282 1.00 93.25 380 ILE A N 1
ATOM 3065 C CA . ILE A 1 380 ? -14.745 -19.557 15.204 1.00 93.25 380 ILE A CA 1
ATOM 3066 C C . ILE A 1 380 ? -14.284 -20.343 16.442 1.00 93.25 380 ILE A C 1
ATOM 3068 O O . ILE A 1 380 ? -14.685 -20.028 17.563 1.00 93.25 380 ILE A O 1
ATOM 3072 N N . GLU A 1 381 ? -13.393 -21.320 16.281 1.00 91.19 381 GLU A N 1
ATOM 3073 C CA . GLU A 1 381 ? -12.890 -22.151 17.379 1.00 91.19 381 GLU A CA 1
ATOM 3074 C C . GLU A 1 381 ? -12.102 -21.326 18.409 1.00 91.19 381 GLU A C 1
ATOM 3076 O O . GLU A 1 381 ? -12.211 -21.563 19.615 1.00 91.19 381 GLU A O 1
ATOM 3081 N N . ASP A 1 382 ? -11.378 -20.291 17.964 1.00 90.19 382 ASP A N 1
ATOM 3082 C CA . ASP A 1 382 ? -10.708 -19.348 18.868 1.00 90.19 382 ASP A CA 1
ATOM 3083 C C . ASP A 1 382 ? -11.730 -18.587 19.726 1.00 90.19 382 ASP A C 1
ATOM 3085 O O . ASP A 1 382 ? -11.462 -18.222 20.879 1.00 90.19 382 ASP A O 1
ATOM 3089 N N . LEU A 1 383 ? -12.925 -18.338 19.179 1.00 86.75 383 LEU A N 1
ATOM 3090 C CA . LEU A 1 383 ? -14.018 -17.677 19.882 1.00 86.75 383 LEU A CA 1
ATOM 3091 C C . LEU A 1 383 ? -14.650 -18.566 20.956 1.00 86.75 383 LEU A C 1
ATOM 3093 O O . LEU A 1 383 ? -15.099 -18.052 21.983 1.00 86.75 383 LEU A O 1
ATOM 3097 N N . GLN A 1 384 ? -14.572 -19.879 20.793 1.00 84.25 384 GLN A N 1
ATOM 3098 C CA . GLN A 1 384 ? -15.107 -20.854 21.738 1.00 84.25 384 GLN A CA 1
ATOM 3099 C C . GLN A 1 384 ? -14.113 -21.249 22.836 1.00 84.25 384 GLN A C 1
ATOM 3101 O O . GLN A 1 384 ? -14.520 -21.854 23.827 1.00 84.25 384 GLN A O 1
ATOM 3106 N N . ASP A 1 385 ? -12.831 -20.879 22.712 1.00 83.62 385 ASP A N 1
ATOM 3107 C CA . ASP A 1 385 ? -11.823 -21.192 23.727 1.00 83.62 385 ASP A CA 1
ATOM 3108 C C . ASP A 1 385 ? -12.158 -20.519 25.080 1.00 83.62 385 ASP A C 1
ATOM 3110 O O . ASP A 1 385 ? -12.104 -19.281 25.187 1.00 83.62 385 ASP A O 1
ATOM 3114 N N . PRO A 1 386 ? -12.452 -21.307 26.138 1.00 75.19 386 PRO A N 1
ATOM 3115 C CA . PRO A 1 386 ? -12.848 -20.790 27.448 1.00 75.19 386 PRO A CA 1
ATOM 3116 C C . PRO A 1 386 ? -11.714 -20.052 28.172 1.00 75.19 386 PRO A C 1
ATOM 3118 O O . PRO A 1 386 ? -11.957 -19.354 29.155 1.00 75.19 386 PRO A O 1
ATOM 3121 N N . ARG A 1 387 ? -10.464 -20.181 27.709 1.00 76.31 387 ARG A N 1
ATOM 3122 C CA . ARG A 1 387 ? -9.300 -19.494 28.291 1.00 76.31 387 ARG A CA 1
ATOM 3123 C C . ARG A 1 387 ? -9.224 -18.022 27.890 1.00 76.31 387 ARG A C 1
ATOM 3125 O O . ARG A 1 387 ? -8.470 -17.264 28.501 1.00 76.31 387 ARG A O 1
ATOM 3132 N N . VAL A 1 388 ? -9.974 -17.598 26.872 1.00 70.88 388 VAL A N 1
ATOM 3133 C CA . VAL A 1 388 ? -9.949 -16.218 26.376 1.00 70.88 388 VAL A CA 1
ATOM 3134 C C . VAL A 1 388 ? -11.124 -15.445 26.977 1.00 70.88 388 VAL A C 1
ATOM 3136 O O . VAL A 1 388 ? -12.260 -15.582 26.530 1.00 70.88 388 VAL A O 1
ATOM 3139 N N . ASN A 1 389 ? -10.857 -14.601 27.980 1.00 72.44 389 ASN A N 1
ATOM 3140 C CA . ASN A 1 389 ? -11.880 -13.760 28.617 1.00 72.44 389 ASN A CA 1
ATOM 3141 C C . ASN A 1 389 ? -12.218 -12.526 27.758 1.00 72.44 389 ASN A C 1
ATOM 3143 O O . ASN A 1 389 ? -11.762 -11.412 28.021 1.00 72.44 389 ASN A O 1
ATOM 3147 N N . LYS A 1 390 ? -13.009 -12.753 26.709 1.00 72.56 390 LYS A N 1
ATOM 3148 C CA . LYS A 1 390 ? -13.389 -11.752 25.698 1.00 72.56 390 LYS A CA 1
ATOM 3149 C C . LYS A 1 390 ? -14.361 -10.704 26.243 1.00 72.56 390 LYS A C 1
ATOM 3151 O O . LYS A 1 390 ? -14.224 -9.528 25.931 1.00 72.56 390 LYS A O 1
ATOM 3156 N N . GLN A 1 391 ? -15.296 -11.128 27.092 1.00 74.69 391 GLN A N 1
ATOM 3157 C CA . GLN A 1 391 ? -16.363 -10.283 27.641 1.00 74.69 391 GLN A CA 1
ATOM 3158 C C . GLN A 1 391 ? -15.821 -9.182 28.560 1.00 74.69 391 GLN A C 1
ATOM 3160 O O . GLN A 1 391 ? -16.382 -8.099 28.618 1.00 74.69 391 GLN A O 1
ATOM 3165 N N . SER A 1 392 ? -14.676 -9.408 29.216 1.00 85.25 392 SER A N 1
ATOM 3166 C CA . SER A 1 392 ? -14.076 -8.415 30.121 1.00 85.25 392 SER A CA 1
ATOM 3167 C C . SER A 1 392 ? -13.634 -7.097 29.464 1.00 85.25 392 SER A C 1
ATOM 3169 O O . SER A 1 392 ? -13.323 -6.138 30.179 1.00 85.25 392 SER A O 1
ATOM 3171 N N . TYR A 1 393 ? -13.570 -7.050 28.129 1.00 93.25 393 TYR A N 1
ATOM 3172 C CA . TYR A 1 393 ? -13.115 -5.885 27.369 1.00 93.25 393 TYR A CA 1
ATOM 3173 C C . TYR A 1 393 ? -14.249 -4.989 26.868 1.00 93.25 393 TYR A C 1
ATOM 3175 O O . TYR A 1 393 ? -13.999 -3.812 26.615 1.00 93.25 393 TYR A O 1
ATOM 3183 N N . PHE A 1 394 ? -15.460 -5.521 26.727 1.00 95.44 394 PHE A N 1
ATOM 3184 C CA . PHE A 1 394 ? -16.586 -4.831 26.099 1.00 95.44 394 PHE A CA 1
ATOM 3185 C C . PHE A 1 394 ? -17.631 -4.408 27.129 1.00 95.44 394 PHE A C 1
ATOM 3187 O O . PHE A 1 394 ? -17.678 -4.955 28.232 1.00 95.44 394 PHE A O 1
ATOM 3194 N N . GLU A 1 395 ? -18.422 -3.395 26.781 1.00 94.62 395 GLU A N 1
ATOM 3195 C CA . GLU A 1 395 ? -19.644 -3.069 27.522 1.00 94.62 395 GLU A CA 1
ATOM 3196 C C . GLU A 1 395 ? -20.677 -4.187 27.343 1.00 94.62 395 GLU A C 1
ATOM 3198 O O . GLU A 1 395 ? -20.480 -5.117 26.555 1.00 94.62 395 GLU A O 1
ATOM 3203 N N . GLU A 1 396 ? -21.770 -4.130 28.099 1.00 92.00 396 GLU A N 1
ATOM 3204 C CA . GLU A 1 396 ? -22.901 -5.012 27.830 1.00 92.00 396 GLU A CA 1
ATOM 3205 C C . GLU A 1 396 ? -23.491 -4.662 26.459 1.00 92.00 396 GLU A C 1
ATOM 3207 O O . GLU A 1 396 ? -23.680 -3.493 26.139 1.00 92.00 396 GLU A O 1
ATOM 3212 N N . HIS A 1 397 ? -23.766 -5.682 25.645 1.00 92.81 397 HIS A N 1
ATOM 3213 C CA . HIS A 1 397 ? -24.377 -5.534 24.320 1.00 92.81 397 HIS A CA 1
ATOM 3214 C C . HIS A 1 397 ? -23.640 -4.573 23.361 1.00 92.81 397 HIS A C 1
ATOM 3216 O O . HIS A 1 397 ? -24.269 -3.686 22.780 1.00 92.81 397 HIS A O 1
ATOM 3222 N N . PRO A 1 398 ? -22.324 -4.746 23.129 1.00 96.00 398 PRO A N 1
ATOM 3223 C CA . PRO A 1 398 ? -21.576 -3.840 22.263 1.00 96.00 398 PRO A CA 1
ATOM 3224 C C . PRO A 1 398 ? -22.031 -3.980 20.801 1.00 96.00 398 PRO A C 1
ATOM 3226 O O . PRO A 1 398 ? -22.591 -5.008 20.407 1.00 96.00 398 PRO A O 1
ATOM 3229 N N . THR A 1 399 ? -21.715 -2.990 19.962 1.00 97.94 399 THR A N 1
ATOM 3230 C CA . THR A 1 399 ? -21.884 -3.119 18.503 1.00 97.94 399 THR A CA 1
ATOM 3231 C C . THR A 1 399 ? -20.563 -3.459 17.818 1.00 97.94 399 THR A C 1
ATOM 3233 O O . THR A 1 399 ? -19.556 -2.782 18.003 1.00 97.94 399 THR A O 1
ATOM 3236 N N . LEU A 1 400 ? -20.547 -4.506 17.000 1.00 97.94 400 LEU A N 1
ATOM 3237 C CA . LEU A 1 400 ? -19.403 -4.916 16.191 1.00 97.94 400 LEU A CA 1
ATOM 3238 C C . LEU A 1 400 ? -19.739 -4.758 14.706 1.00 97.94 400 LEU A C 1
ATOM 3240 O O . LEU A 1 400 ? -20.720 -5.312 14.222 1.00 97.94 400 LEU A O 1
ATOM 3244 N N . ILE A 1 401 ? -18.894 -4.050 13.967 1.00 98.19 401 ILE A N 1
ATOM 3245 C CA . ILE A 1 401 ? -18.994 -3.886 12.516 1.00 98.19 401 ILE A CA 1
ATOM 3246 C C . ILE A 1 401 ? -17.828 -4.639 11.876 1.00 98.19 401 ILE A C 1
ATOM 3248 O O . ILE A 1 401 ? -16.663 -4.367 12.173 1.00 98.19 401 ILE A O 1
ATOM 3252 N N . LEU A 1 402 ? -18.121 -5.592 10.993 1.00 96.81 402 LEU A N 1
ATOM 3253 C CA . LEU A 1 402 ? -17.094 -6.360 10.293 1.00 96.81 402 LEU A CA 1
ATOM 3254 C C . LEU A 1 402 ? -16.833 -5.755 8.912 1.00 96.81 402 LEU A C 1
ATOM 3256 O O . LEU A 1 402 ? -17.727 -5.670 8.069 1.00 96.81 402 LEU A O 1
ATOM 3260 N N . VAL A 1 403 ? -15.583 -5.356 8.679 1.00 93.81 403 VAL A N 1
ATOM 3261 C CA . VAL A 1 403 ? -15.039 -4.934 7.378 1.00 93.81 403 VAL A CA 1
ATOM 3262 C C . VAL A 1 403 ? -14.276 -6.110 6.793 1.00 93.81 403 VAL A C 1
ATOM 3264 O O . VAL A 1 403 ? -13.050 -6.116 6.681 1.00 93.81 403 VAL A O 1
ATOM 3267 N N . SER A 1 404 ? -15.016 -7.187 6.563 1.00 90.94 404 SER A N 1
ATOM 3268 C CA . SER A 1 404 ? -14.439 -8.476 6.232 1.00 90.94 404 SER A CA 1
ATOM 3269 C C . SER A 1 404 ? -15.438 -9.297 5.436 1.00 90.94 404 SER A C 1
ATOM 3271 O O . SER A 1 404 ? -16.523 -9.612 5.930 1.00 90.94 404 SER A O 1
ATOM 3273 N N . CYS A 1 405 ? -15.082 -9.589 4.187 1.00 88.88 405 CYS A N 1
ATOM 3274 C CA . CYS A 1 405 ? -15.933 -10.266 3.217 1.00 88.88 405 CYS A CA 1
ATOM 3275 C C . CYS A 1 405 ? -16.542 -11.557 3.772 1.00 88.88 405 CYS A C 1
ATOM 3277 O O . CYS A 1 405 ? -15.865 -12.325 4.447 1.00 88.88 405 CYS A O 1
ATOM 3279 N N . SER A 1 406 ? -17.806 -11.834 3.450 1.00 91.19 406 SER A N 1
ATOM 3280 C CA . SER A 1 406 ? -18.437 -13.126 3.762 1.00 91.19 406 SER A CA 1
ATOM 3281 C C . SER A 1 406 ? -18.465 -13.514 5.255 1.00 91.19 406 SER A C 1
ATOM 3283 O O . SER A 1 406 ? -18.650 -14.678 5.584 1.00 91.19 406 SER A O 1
ATOM 3285 N N . THR A 1 407 ? -18.345 -12.572 6.189 1.00 94.50 407 THR A N 1
ATOM 3286 C CA . THR A 1 407 ? -18.412 -12.870 7.636 1.00 94.50 407 THR A CA 1
ATOM 3287 C C . THR A 1 407 ? -19.836 -12.838 8.203 1.00 94.50 407 THR A C 1
ATOM 3289 O O . THR A 1 407 ? -20.079 -13.300 9.319 1.00 94.50 407 THR A O 1
ATOM 3292 N N . GLY A 1 408 ? -20.797 -12.325 7.429 1.00 93.75 408 GLY A N 1
ATOM 3293 C CA . GLY A 1 408 ? -22.214 -12.205 7.780 1.00 93.75 408 GLY A CA 1
ATOM 3294 C C . GLY A 1 408 ? -23.089 -13.404 7.404 1.00 93.75 408 GLY A C 1
ATOM 3295 O O . GLY A 1 408 ? -24.311 -13.320 7.534 1.00 93.75 408 GLY A O 1
ATOM 3296 N N . PHE A 1 409 ? -22.516 -14.509 6.920 1.00 93.69 409 PHE A N 1
ATOM 3297 C CA . PHE A 1 409 ? -23.273 -15.730 6.623 1.00 93.69 409 PHE A CA 1
ATOM 3298 C C . PHE A 1 409 ? -23.887 -16.354 7.883 1.00 93.69 409 PHE A C 1
ATOM 3300 O O . PHE A 1 409 ? -23.318 -16.298 8.973 1.00 93.69 409 PHE A O 1
ATOM 3307 N N . GLU A 1 410 ? -25.034 -17.008 7.709 1.00 94.00 410 GLU A N 1
ATOM 3308 C CA . GLU A 1 410 ? -25.673 -17.774 8.777 1.00 94.00 410 GLU A CA 1
ATOM 3309 C C . GLU A 1 410 ? -24.790 -18.963 9.198 1.00 94.00 410 GLU A C 1
ATOM 3311 O O . GLU A 1 410 ? -24.206 -19.675 8.370 1.00 94.00 410 GLU A O 1
ATOM 3316 N N . GLY A 1 411 ? -24.658 -19.141 10.510 1.00 93.06 411 GLY A N 1
ATOM 3317 C CA . GLY A 1 411 ? -23.731 -20.065 11.155 1.00 93.06 411 GLY A CA 1
ATOM 3318 C C . GLY A 1 411 ? -22.258 -19.659 11.062 1.00 93.06 411 GLY A C 1
ATOM 3319 O O . GLY A 1 411 ? -21.412 -20.462 11.431 1.00 93.06 411 GLY A O 1
ATOM 3320 N N . GLY A 1 412 ? -21.945 -18.472 10.531 1.00 95.00 412 GLY A N 1
ATOM 3321 C CA . GLY A 1 412 ? -20.578 -17.974 10.384 1.00 95.00 412 GLY A CA 1
ATOM 3322 C C . GLY A 1 412 ? -20.071 -17.180 11.589 1.00 95.00 412 GLY A C 1
ATOM 3323 O O . GLY A 1 412 ? -20.756 -16.998 12.603 1.00 95.00 412 GLY A O 1
ATOM 3324 N N . ILE A 1 413 ? -18.856 -16.649 11.446 1.00 95.75 413 ILE A N 1
ATOM 3325 C CA . ILE A 1 413 ? -18.124 -15.979 12.526 1.00 95.75 413 ILE A CA 1
ATOM 3326 C C . ILE A 1 413 ? -18.845 -14.740 13.070 1.00 95.75 413 ILE A C 1
ATOM 3328 O O . ILE A 1 413 ? -18.806 -14.493 14.275 1.00 95.75 413 ILE A O 1
ATOM 3332 N N . GLY A 1 414 ? -19.560 -13.985 12.228 1.00 96.50 414 GLY A N 1
ATOM 3333 C CA . GLY A 1 414 ? -20.331 -12.822 12.671 1.00 96.50 414 GLY A CA 1
ATOM 3334 C C . GLY A 1 414 ? -21.471 -13.187 13.627 1.00 96.50 414 GLY A C 1
ATOM 3335 O O . GLY A 1 414 ? -21.651 -12.538 14.659 1.00 96.50 414 GLY A O 1
ATOM 3336 N N . GLN A 1 415 ? -22.204 -14.267 13.341 1.00 96.75 415 GLN A N 1
ATOM 3337 C CA . GLN A 1 415 ? -23.267 -14.746 14.227 1.00 96.75 415 GLN A CA 1
ATOM 3338 C C . GLN A 1 415 ? -22.695 -15.289 15.542 1.00 96.75 415 GLN A C 1
ATOM 3340 O O . GLN A 1 415 ? -23.258 -15.042 16.610 1.00 96.75 415 GLN A O 1
ATOM 3345 N N . GLU A 1 416 ? -21.554 -15.979 15.485 1.00 95.50 416 GLU A N 1
ATOM 3346 C CA . GLU A 1 416 ? -20.895 -16.506 16.680 1.00 95.50 416 GLU A CA 1
ATOM 3347 C C . GLU A 1 416 ? -20.366 -15.389 17.595 1.00 95.50 416 GLU A C 1
ATOM 3349 O O . GLU A 1 416 ? -20.573 -15.436 18.810 1.00 95.50 416 GLU A O 1
ATOM 3354 N N . LEU A 1 417 ? -19.753 -14.343 17.028 1.00 94.69 417 LEU A N 1
ATOM 3355 C CA . LEU A 1 417 ? -19.361 -13.141 17.774 1.00 94.69 417 LEU A CA 1
ATOM 3356 C C . LEU A 1 417 ? -20.566 -12.496 18.467 1.00 94.69 417 LEU A C 1
ATOM 3358 O O . LEU A 1 417 ? -20.491 -12.167 19.653 1.00 94.69 417 LEU A O 1
ATOM 3362 N N . SER A 1 418 ? -21.685 -12.367 17.747 1.00 96.69 418 SER A N 1
ATOM 3363 C CA . SER A 1 418 ? -22.932 -11.813 18.281 1.00 96.69 418 SER A CA 1
ATOM 3364 C C . SER A 1 418 ? -23.435 -12.628 19.472 1.00 96.69 418 SER A C 1
ATOM 3366 O O . SER A 1 418 ? -23.747 -12.067 20.522 1.00 96.69 418 SER A O 1
ATOM 3368 N N . ARG A 1 419 ? -23.449 -13.960 19.350 1.00 95.12 419 ARG A N 1
ATOM 3369 C CA . ARG A 1 419 ? -23.878 -14.877 20.411 1.00 95.12 419 ARG A CA 1
ATOM 3370 C C . ARG A 1 419 ? -22.996 -14.781 21.654 1.00 95.12 419 ARG A C 1
ATOM 3372 O O . ARG A 1 419 ? -23.508 -14.704 22.765 1.00 95.12 419 ARG A O 1
ATOM 3379 N N . LEU A 1 420 ? -21.676 -14.807 21.477 1.00 91.62 420 LEU A N 1
ATOM 3380 C CA . LEU A 1 420 ? -20.718 -14.877 22.585 1.00 91.62 420 LEU A CA 1
ATOM 3381 C C . LEU A 1 420 ? -20.621 -13.587 23.399 1.00 91.62 420 LEU A C 1
ATOM 3383 O O . LEU A 1 420 ? -20.391 -13.640 24.610 1.00 91.62 420 LEU A O 1
ATOM 3387 N N . LEU A 1 421 ? -20.759 -12.441 22.735 1.00 92.12 421 LEU A N 1
ATOM 3388 C CA . LEU A 1 421 ? -20.667 -11.124 23.364 1.00 92.12 421 LEU A CA 1
ATOM 3389 C C . LEU A 1 421 ? -22.041 -10.544 23.730 1.00 92.12 421 LEU A C 1
ATOM 3391 O O . LEU A 1 421 ? -22.100 -9.465 24.308 1.00 92.12 421 LEU A O 1
ATOM 3395 N N . GLY A 1 422 ? -23.139 -11.223 23.372 1.00 94.00 422 GLY A N 1
ATOM 3396 C CA . GLY A 1 422 ? -24.481 -10.638 23.445 1.00 94.00 422 GLY A CA 1
ATOM 3397 C C . GLY A 1 422 ? -24.605 -9.372 22.589 1.00 94.00 422 GLY A C 1
ATOM 3398 O O . GLY A 1 422 ? -25.380 -8.484 22.925 1.00 94.00 422 GLY A O 1
ATOM 3399 N N . ALA A 1 423 ? -23.795 -9.276 21.535 1.00 95.56 423 ALA A N 1
ATOM 3400 C CA . ALA A 1 423 ? -23.542 -8.071 20.760 1.00 95.56 423 ALA A CA 1
ATOM 3401 C C . ALA A 1 423 ? -24.473 -7.943 19.554 1.00 95.56 423 ALA A C 1
ATOM 3403 O O . ALA A 1 423 ? -24.921 -8.952 18.994 1.00 95.56 423 ALA A O 1
ATOM 3404 N N . THR A 1 424 ? -24.655 -6.709 19.090 1.00 97.94 424 THR A N 1
ATOM 3405 C CA . THR A 1 424 ? -25.122 -6.439 17.727 1.00 97.94 424 THR A CA 1
ATOM 3406 C C . THR A 1 424 ? -23.937 -6.578 16.778 1.00 97.94 424 THR A C 1
ATOM 3408 O O . THR A 1 424 ? -22.952 -5.865 16.926 1.00 97.94 424 THR A O 1
ATOM 3411 N N . VAL A 1 425 ? -23.994 -7.484 15.803 1.00 98.06 425 VAL A N 1
ATOM 3412 C CA . VAL A 1 425 ? -22.960 -7.636 14.768 1.00 98.06 425 VAL A CA 1
ATOM 3413 C C . VAL A 1 425 ? -23.539 -7.266 13.412 1.00 98.06 425 VAL A C 1
ATOM 3415 O O . VAL A 1 425 ? -24.525 -7.863 12.984 1.00 98.06 425 VAL A O 1
ATOM 3418 N N . ILE A 1 426 ? -22.896 -6.323 12.725 1.00 97.88 426 ILE A N 1
ATOM 3419 C CA . ILE A 1 426 ? -23.217 -5.901 11.361 1.00 97.88 426 ILE A CA 1
ATOM 3420 C C . ILE A 1 426 ? -22.079 -6.361 10.448 1.00 97.88 426 ILE A C 1
ATOM 3422 O O . ILE A 1 426 ? -20.926 -5.982 10.655 1.00 97.88 426 ILE A O 1
ATOM 3426 N N . ALA A 1 427 ? -22.379 -7.222 9.478 1.00 96.81 427 ALA A N 1
ATOM 3427 C CA . ALA A 1 427 ? -21.362 -7.885 8.660 1.00 96.81 427 ALA A CA 1
ATOM 3428 C C . ALA A 1 427 ? -21.852 -8.153 7.227 1.00 96.81 427 ALA A C 1
ATOM 3430 O O . ALA A 1 427 ? -23.053 -8.366 7.026 1.00 96.81 427 ALA A O 1
ATOM 3431 N N . PRO A 1 428 ? -20.959 -8.206 6.223 1.00 94.94 428 PRO A N 1
ATOM 3432 C CA . PRO A 1 428 ? -21.344 -8.510 4.855 1.00 94.94 428 PRO A CA 1
ATOM 3433 C C . PRO A 1 428 ? -21.385 -10.025 4.590 1.00 94.94 428 PRO A C 1
ATOM 3435 O O . PRO A 1 428 ? -20.556 -10.795 5.071 1.00 94.94 428 PRO A O 1
ATOM 3438 N N . LYS A 1 429 ? -22.338 -10.464 3.770 1.00 93.31 429 LYS A N 1
ATOM 3439 C CA . LYS A 1 429 ? -22.540 -11.844 3.289 1.00 93.31 429 LYS A CA 1
ATOM 3440 C C . LYS A 1 429 ? -21.795 -12.140 1.983 1.00 93.31 429 LYS A C 1
ATOM 3442 O O . LYS A 1 429 ? -21.916 -13.235 1.460 1.00 93.31 429 LYS A O 1
ATOM 3447 N N . GLN A 1 430 ? -21.089 -11.169 1.421 1.00 90.31 430 GLN A N 1
ATOM 3448 C CA . GLN A 1 430 ? -20.306 -11.328 0.195 1.00 90.31 430 GLN A CA 1
ATOM 3449 C C . GLN A 1 430 ? -19.117 -10.371 0.217 1.00 90.31 430 GLN A C 1
ATOM 3451 O O . GLN A 1 430 ? -18.914 -9.654 1.202 1.00 90.31 430 GLN A O 1
ATOM 3456 N N . ASP A 1 431 ? -18.324 -10.389 -0.845 1.00 87.44 431 ASP A N 1
ATOM 3457 C CA . ASP A 1 431 ? -17.137 -9.555 -0.969 1.00 87.44 431 ASP A CA 1
ATOM 3458 C C . ASP A 1 431 ? -17.535 -8.090 -1.190 1.00 87.44 431 ASP A C 1
ATOM 3460 O O . ASP A 1 431 ? -18.161 -7.755 -2.191 1.00 87.44 431 ASP A O 1
ATOM 3464 N N . THR A 1 432 ? -17.219 -7.219 -0.228 1.00 89.88 432 THR A N 1
ATOM 3465 C CA . THR A 1 432 ? -17.536 -5.782 -0.270 1.00 89.88 432 THR A CA 1
ATOM 3466 C C . THR A 1 432 ? -16.761 -5.020 0.809 1.00 89.88 432 THR A C 1
ATOM 3468 O O . THR A 1 432 ? -16.308 -5.606 1.791 1.00 89.88 432 THR A O 1
ATOM 3471 N N . ASN A 1 433 ? -16.672 -3.698 0.654 1.00 88.44 433 ASN A N 1
ATOM 3472 C CA . ASN A 1 433 ? -16.177 -2.758 1.664 1.00 88.44 433 ASN A CA 1
ATOM 3473 C C . ASN A 1 433 ? -17.311 -1.899 2.238 1.00 88.44 433 ASN A C 1
ATOM 3475 O O . ASN A 1 433 ? -18.441 -1.935 1.733 1.00 88.44 433 ASN A O 1
ATOM 3479 N N . ILE A 1 434 ? -17.010 -1.141 3.297 1.00 93.25 434 ILE A N 1
ATOM 3480 C CA . ILE A 1 434 ? -17.942 -0.163 3.863 1.00 93.25 434 ILE A CA 1
ATOM 3481 C C . ILE A 1 434 ? -18.036 1.027 2.915 1.00 93.25 434 ILE A C 1
ATOM 3483 O O . ILE A 1 434 ? -17.027 1.593 2.510 1.00 93.25 434 ILE A O 1
ATOM 3487 N N . LYS A 1 435 ? -19.267 1.431 2.619 1.00 93.94 435 LYS A N 1
ATOM 3488 C CA . LYS A 1 435 ? -19.576 2.659 1.893 1.00 93.94 435 LYS A CA 1
ATOM 3489 C C . LYS A 1 435 ? -19.900 3.803 2.849 1.00 93.94 435 LYS A C 1
ATOM 3491 O O . LYS A 1 435 ? -19.451 4.922 2.627 1.00 93.94 435 LYS A O 1
ATOM 3496 N N . LYS A 1 436 ? -20.670 3.530 3.908 1.00 95.88 436 LYS A N 1
ATOM 3497 C CA . LYS A 1 436 ? -21.129 4.551 4.858 1.00 95.88 436 LYS A CA 1
ATOM 3498 C C . LYS A 1 436 ? -21.363 3.972 6.248 1.00 95.88 436 LYS A C 1
ATOM 3500 O O . LYS A 1 436 ? -21.790 2.825 6.379 1.00 95.88 436 LYS A O 1
ATOM 3505 N N . ILE A 1 437 ? -21.127 4.788 7.273 1.00 97.44 437 ILE A N 1
ATOM 3506 C CA . ILE A 1 437 ? -21.512 4.506 8.657 1.00 97.44 437 ILE A CA 1
ATOM 3507 C C . ILE A 1 437 ? -22.286 5.714 9.187 1.00 97.44 437 ILE A C 1
ATOM 3509 O O . ILE A 1 437 ? -21.781 6.835 9.177 1.00 97.44 437 ILE A O 1
ATOM 3513 N N . GLU A 1 438 ? -23.505 5.479 9.652 1.00 97.44 438 GLU A N 1
ATOM 3514 C CA . GLU A 1 438 ? -24.353 6.468 10.311 1.00 97.44 438 GLU A CA 1
ATOM 3515 C C . GLU A 1 438 ? -24.514 6.104 11.782 1.00 97.44 438 GLU A C 1
ATOM 3517 O O . GLU A 1 438 ? -24.687 4.932 12.122 1.00 97.44 438 GLU A O 1
ATOM 3522 N N . THR A 1 439 ? -24.477 7.109 12.653 1.00 97.19 439 THR A N 1
ATOM 3523 C CA . THR A 1 439 ? -24.624 6.908 14.095 1.00 97.19 439 THR A CA 1
ATOM 3524 C C . THR A 1 439 ? -25.804 7.676 14.663 1.00 97.19 439 THR A C 1
ATOM 3526 O O . THR A 1 439 ? -26.042 8.825 14.293 1.00 97.19 439 THR A O 1
ATOM 3529 N N . GLN A 1 440 ? -26.499 7.062 15.616 1.00 96.00 440 GLN A N 1
ATOM 3530 C CA . GLN A 1 440 ? -27.471 7.723 16.484 1.00 96.00 440 GLN A CA 1
ATOM 3531 C C . GLN A 1 440 ? -27.052 7.498 17.933 1.00 96.00 440 GLN A C 1
ATOM 3533 O O . GLN A 1 440 ? -26.745 6.371 18.311 1.00 96.00 440 GLN A O 1
ATOM 3538 N N . ILE A 1 441 ? -27.002 8.564 18.729 1.00 94.38 441 ILE A N 1
ATOM 3539 C CA . ILE A 1 441 ? -26.594 8.499 20.135 1.00 94.38 441 ILE A CA 1
ATOM 3540 C C . ILE A 1 441 ? -27.812 8.813 20.995 1.00 94.38 441 ILE A C 1
ATOM 3542 O O . ILE A 1 441 ? -28.458 9.845 20.804 1.00 94.38 441 ILE A O 1
ATOM 3546 N N . ASP A 1 442 ? -28.112 7.920 21.931 1.00 92.12 442 ASP A N 1
ATOM 3547 C CA . ASP A 1 442 ? -29.172 8.081 22.918 1.00 92.12 442 ASP A CA 1
ATOM 3548 C C . ASP A 1 442 ? -28.694 7.672 24.323 1.00 92.12 442 ASP A C 1
ATOM 3550 O O . ASP A 1 442 ? -27.503 7.476 24.570 1.00 92.12 442 ASP A O 1
ATOM 3554 N N . GLU A 1 443 ? -29.625 7.585 25.273 1.00 86.56 443 GLU A N 1
ATOM 3555 C CA . GLU A 1 443 ? -29.338 7.211 26.663 1.00 86.56 443 GLU A CA 1
ATOM 3556 C C . GLU A 1 443 ? -28.804 5.779 26.835 1.00 86.56 443 GLU A C 1
ATOM 3558 O O . GLU A 1 443 ? -28.167 5.487 27.846 1.00 86.56 443 GLU A O 1
ATOM 3563 N N . ASN A 1 444 ? -29.028 4.901 25.852 1.00 82.44 444 ASN A N 1
ATOM 3564 C CA . ASN A 1 444 ? -28.570 3.512 25.853 1.00 82.44 444 ASN A CA 1
ATOM 3565 C C . ASN A 1 444 ? -27.221 3.338 25.137 1.00 82.44 444 ASN A C 1
ATOM 3567 O O . ASN A 1 444 ? -26.690 2.229 25.104 1.00 82.44 444 ASN A O 1
ATOM 3571 N N . GLY A 1 445 ? -26.659 4.413 24.575 1.00 88.56 445 GLY A N 1
ATOM 3572 C CA . GLY A 1 445 ? -25.347 4.421 23.939 1.00 88.56 445 GLY A CA 1
ATOM 3573 C C . GLY A 1 445 ? -25.400 4.821 22.468 1.00 88.56 445 GLY A C 1
ATOM 3574 O O . GLY A 1 445 ? -26.195 5.663 22.053 1.00 88.56 445 GLY A O 1
ATOM 3575 N N . VAL A 1 446 ? -24.486 4.255 21.679 1.00 94.31 446 VAL A N 1
ATOM 3576 C CA . VAL A 1 4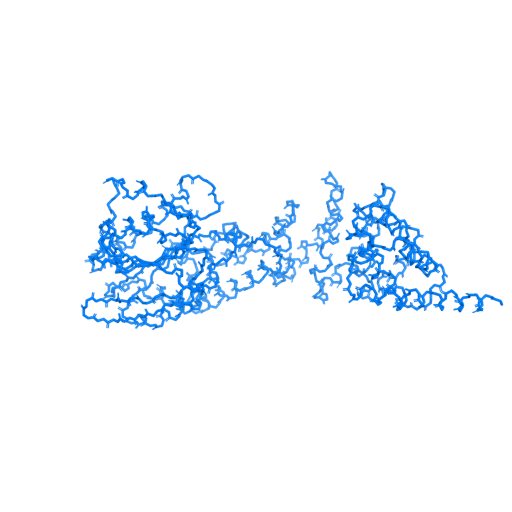46 ? -24.344 4.549 20.249 1.00 94.31 446 VAL A CA 1
ATOM 3577 C C . VAL A 1 446 ? -24.882 3.399 19.397 1.00 94.31 446 VAL A C 1
ATOM 3579 O O . VAL A 1 446 ? -24.475 2.247 19.544 1.00 94.31 446 VAL A O 1
ATOM 3582 N N . HIS A 1 447 ? -25.765 3.740 18.463 1.00 95.12 447 HIS A N 1
ATOM 3583 C CA . HIS A 1 447 ? -26.389 2.834 17.500 1.00 95.12 447 HIS A CA 1
ATOM 3584 C C . HIS A 1 447 ? -25.849 3.097 16.101 1.00 95.12 447 HIS A C 1
ATOM 3586 O O . HIS A 1 447 ? -25.593 4.247 15.742 1.00 95.12 447 HIS A O 1
ATOM 3592 N N . PHE A 1 448 ? -25.708 2.040 15.300 1.00 97.25 448 PHE A N 1
ATOM 3593 C CA . PHE A 1 448 ? -25.047 2.108 13.997 1.00 97.25 448 PHE A CA 1
ATOM 3594 C C . PHE A 1 448 ? -25.944 1.625 12.858 1.00 97.25 448 PHE A C 1
ATOM 3596 O O . PHE A 1 448 ? -26.458 0.506 12.886 1.00 97.25 448 PHE A O 1
ATOM 3603 N N . GLY A 1 449 ? -26.048 2.443 11.812 1.00 96.19 449 GLY A N 1
ATOM 3604 C CA . GLY A 1 449 ? -26.438 2.026 10.468 1.00 96.19 449 GLY A CA 1
ATOM 3605 C C . GLY A 1 449 ? -25.189 1.890 9.598 1.00 96.19 449 GLY A C 1
ATOM 3606 O O . GLY A 1 449 ? -24.362 2.797 9.565 1.00 96.19 449 GLY A O 1
ATOM 3607 N N . VAL A 1 450 ? -25.021 0.763 8.904 1.00 96.25 450 VAL A N 1
ATOM 3608 C CA . VAL A 1 450 ? -23.852 0.522 8.041 1.00 96.25 450 VAL A CA 1
ATOM 3609 C C . VAL A 1 450 ? -24.327 0.167 6.648 1.00 96.25 450 VAL A C 1
ATOM 3611 O O . VAL A 1 450 ? -25.104 -0.767 6.481 1.00 96.25 450 VAL A O 1
ATOM 3614 N N . GLU A 1 451 ? -23.821 0.882 5.653 1.00 95.00 451 GLU A N 1
ATOM 3615 C CA . GLU A 1 451 ? -24.014 0.566 4.244 1.00 95.00 451 GLU A CA 1
ATOM 3616 C C . GLU A 1 451 ? -22.707 0.007 3.680 1.00 95.00 451 GLU A C 1
ATOM 3618 O O . GLU A 1 451 ? -21.638 0.606 3.833 1.00 95.00 451 GLU A O 1
ATOM 3623 N N . TYR A 1 452 ? -22.792 -1.135 3.006 1.00 94.12 452 TYR A N 1
ATOM 3624 C CA . TYR A 1 452 ? -21.698 -1.698 2.220 1.00 94.12 452 TYR A CA 1
ATOM 3625 C C . TYR A 1 452 ? -21.878 -1.322 0.744 1.00 94.12 452 TYR A C 1
ATOM 3627 O O . TYR A 1 452 ? -23.004 -1.099 0.305 1.00 94.12 452 TYR A O 1
ATOM 3635 N N . PHE A 1 453 ? -20.788 -1.252 -0.028 1.00 91.19 453 PHE A N 1
ATOM 3636 C CA . PHE A 1 453 ? -20.855 -0.913 -1.460 1.00 91.19 453 PHE A CA 1
ATOM 3637 C C . PHE A 1 453 ? -21.786 -1.831 -2.250 1.00 91.19 453 PHE A C 1
ATOM 3639 O O . PHE A 1 453 ? -22.512 -1.368 -3.127 1.00 91.19 453 PHE A O 1
ATOM 3646 N N . GLU A 1 454 ? -21.764 -3.117 -1.926 1.00 89.94 454 GLU A N 1
ATOM 3647 C CA . GLU A 1 454 ? -22.595 -4.108 -2.579 1.00 89.94 454 GLU A CA 1
ATOM 3648 C C . GLU A 1 454 ? -23.984 -4.178 -1.933 1.00 89.94 454 GLU A C 1
ATOM 3650 O O . GLU A 1 454 ? -24.129 -4.446 -0.733 1.00 89.94 454 GLU A O 1
ATOM 3655 N N . GLU A 1 455 ? -25.025 -3.951 -2.730 1.00 86.94 455 GLU A N 1
ATOM 3656 C CA . GLU A 1 455 ? -26.399 -3.891 -2.236 1.00 86.94 455 GLU A CA 1
ATOM 3657 C C . GLU A 1 455 ? -26.855 -5.226 -1.629 1.00 86.94 455 GLU A C 1
ATOM 3659 O O . GLU A 1 455 ? -26.510 -6.310 -2.095 1.00 86.94 455 GLU A O 1
ATOM 3664 N N . LYS A 1 456 ? -27.684 -5.163 -0.575 1.00 84.00 456 LYS A N 1
ATOM 3665 C CA . LYS A 1 456 ? -28.275 -6.339 0.110 1.00 84.00 456 LYS A CA 1
ATOM 3666 C C . LYS A 1 456 ? -27.257 -7.351 0.660 1.00 84.00 456 LYS A C 1
ATOM 3668 O O . LYS A 1 456 ? -27.650 -8.429 1.129 1.00 84.00 456 LYS A O 1
ATOM 3673 N N . SER A 1 457 ? -25.977 -6.987 0.687 1.00 86.81 457 SER A N 1
ATOM 3674 C CA . SER A 1 457 ? -24.893 -7.785 1.255 1.00 86.81 457 SER A CA 1
ATOM 3675 C C . SER A 1 457 ? -24.924 -7.823 2.782 1.00 86.81 457 SER A C 1
ATOM 3677 O O . SER A 1 457 ? -24.390 -8.752 3.370 1.00 86.81 457 SER A O 1
ATOM 3679 N N . GLN A 1 458 ? -25.596 -6.888 3.447 1.00 93.81 458 GLN A N 1
ATOM 3680 C CA . GLN A 1 458 ? -25.621 -6.799 4.906 1.00 93.81 458 GLN A CA 1
ATOM 3681 C C . GLN A 1 458 ? -26.388 -7.953 5.584 1.00 93.81 458 GLN A C 1
ATOM 3683 O O . GLN A 1 458 ? -27.444 -8.408 5.121 1.00 93.81 458 GLN A O 1
ATOM 3688 N N . ALA A 1 459 ? -25.860 -8.392 6.723 1.00 93.88 459 ALA A N 1
ATOM 3689 C CA . ALA A 1 459 ? -26.544 -9.159 7.754 1.00 93.88 459 ALA A CA 1
ATOM 3690 C C . ALA A 1 459 ? -26.370 -8.462 9.109 1.00 93.88 459 ALA A C 1
ATOM 3692 O O . ALA A 1 459 ? -25.303 -7.916 9.396 1.00 93.88 459 ALA A O 1
ATOM 3693 N N . VAL A 1 460 ? -27.420 -8.502 9.930 1.00 96.38 460 VAL A N 1
ATOM 3694 C CA . VAL A 1 460 ? -27.406 -8.001 11.305 1.00 96.38 460 VAL A CA 1
ATOM 3695 C C . VAL A 1 460 ? -27.799 -9.142 12.235 1.00 96.38 460 VAL A C 1
ATOM 3697 O O . VAL A 1 460 ? -28.811 -9.810 12.014 1.00 96.38 460 VAL A O 1
ATOM 3700 N N . TYR A 1 461 ? -26.988 -9.371 13.261 1.00 95.94 461 TYR A N 1
ATOM 3701 C CA . TYR A 1 461 ? -27.242 -10.354 14.309 1.00 95.94 461 TYR A CA 1
ATOM 3702 C C . TYR A 1 461 ? -27.268 -9.668 15.671 1.00 95.94 461 TYR A C 1
ATOM 3704 O O . TYR A 1 461 ? -26.434 -8.809 15.929 1.00 95.94 461 TYR A O 1
ATOM 3712 N N . TYR A 1 462 ? -28.169 -10.080 16.556 1.00 95.94 462 TYR A N 1
ATOM 3713 C CA . TYR A 1 462 ? -28.189 -9.686 17.964 1.00 95.94 462 TYR A CA 1
ATOM 3714 C C . TYR A 1 462 ? -28.273 -10.930 18.846 1.00 95.94 462 TYR A C 1
ATOM 3716 O O . TYR A 1 462 ? -29.155 -11.768 18.653 1.00 95.94 462 TYR A O 1
ATOM 3724 N N . ALA A 1 463 ? -27.336 -11.075 19.788 1.00 92.56 463 ALA A N 1
ATOM 3725 C CA . ALA A 1 463 ? -27.214 -12.255 20.650 1.00 92.56 463 ALA A CA 1
ATOM 3726 C C . ALA A 1 463 ? -27.295 -13.601 19.882 1.00 92.56 463 ALA A C 1
ATOM 3728 O O . ALA A 1 463 ? -27.839 -14.592 20.370 1.00 92.56 463 ALA A O 1
ATOM 3729 N N . GLY A 1 464 ? -26.759 -13.638 18.656 1.00 90.88 464 GLY A N 1
ATOM 3730 C CA . GLY A 1 464 ? -26.765 -14.813 17.782 1.00 90.88 464 GLY A CA 1
ATOM 3731 C C . GLY A 1 464 ? -28.056 -15.034 16.985 1.00 90.88 464 GLY A C 1
ATOM 3732 O O . GLY A 1 464 ? -28.134 -16.014 16.249 1.00 90.88 464 GLY A O 1
ATOM 3733 N N . GLN A 1 465 ? -29.053 -14.154 17.092 1.00 91.81 465 GLN A N 1
ATOM 3734 C CA . GLN A 1 465 ? -30.288 -14.194 16.302 1.00 91.81 465 GLN A CA 1
ATOM 3735 C C . GLN A 1 465 ? -30.235 -13.165 15.177 1.00 91.81 465 GLN A C 1
ATOM 3737 O O . GLN A 1 465 ? -29.833 -12.024 15.394 1.00 91.81 465 GLN A O 1
ATOM 3742 N N . LYS A 1 466 ? -30.646 -13.559 13.972 1.00 92.12 466 LYS A N 1
ATOM 3743 C CA . LYS A 1 466 ? -30.735 -12.651 12.823 1.00 92.12 466 LYS A CA 1
ATOM 3744 C C . LYS A 1 466 ? -31.877 -11.650 13.034 1.00 92.12 466 LYS A C 1
ATOM 3746 O O . LYS A 1 466 ? -32.953 -12.063 13.463 1.00 92.12 466 LYS A O 1
ATOM 3751 N N . GLN A 1 467 ? -31.621 -10.373 12.754 1.00 88.94 467 GLN A N 1
ATOM 3752 C CA . GLN A 1 467 ? -32.604 -9.283 12.831 1.00 88.94 467 GLN A CA 1
ATOM 3753 C C . GLN A 1 467 ? -33.308 -9.052 11.493 1.00 88.94 467 GLN A C 1
ATOM 3755 O O . GLN A 1 467 ? -32.663 -9.272 10.435 1.00 88.94 467 GLN A O 1
#

Secondary structure (DSSP, 8-state):
-HHHHHHHHHHHHHHHHHHHHHHHTT-HHHHTT-HHHHHHHHHHHHHHHSTT---HHHHHHHHHHHHHHHHS-S-HHHHHHHHHHHHHTHHHHHTTTTT-HHHHHHHHHHHHHHHHHS-HHHHHHHHHHHHHTHHHHHHHIIIIIHHHHHHHHHHHHHHSTTS--HHHHHHHHHHHHH-TT-HHHHHHHHH-SSHHHHHHHHHHHHHHHHHTT--HHHHHHHHHTT-SS-HHHHHHHHHHHHHHHHHHHHHSTTHHHHHHHHH----GGGS-HHHHHHHHHTTT--SS-EEEEEEES--TT-GGGGGHHHHHHHHHHTTTT-EEEEEEESSHHHHHHHHHHHHHHTTTT--EEEEEEESEE-SSEEE-SS--SGGGEEEHHHHH-TT---GGGEEEEEEEEEESTTTTSTTSHHHHHHHHHT-EEEEESSS--EEEEEEEEETTEEEEEEEESSTT-EEEEETTEE-

Sequence (467 aa):
MEGVEQRRQLDRFLEAWNQANHLLGLDYKKINEQPELVAEVLEAIQNVIGPKLKSEKSFMDALFILNPLAEYYDSPDTMVAATDVLSKNLGVIEQHVGNIMDINRQCFLAANNLISFGSNVEKEAGKHLLETHIDEIIDGMERGRSYEFIPFLEKIMTIDPEHPNEEAEIKISEYLKEHPRDFRSIAFCLMSSYKPMRDMGEKTLENRIAEYGLPPTKSVEAWVASTKKFEADLATILYNTLFTLEGIEEARPGIARFLYTKFGILDFNRYSPELLIRQYDEYENKELPYGVIFYPRADHNGAFYQNQQALSELSQQLQGQFAIRIGEGESKLDIVRLLRKLNKQYGNAHKISFAIIGGHGTKDSIQFGNKAGDRYQLHIEDLQDPRVNKQSYFEEHPTLILVSCSTGFEGGIGQELSRLLGATVIAPKQDTNIKKIETQIDENGVHFGVEYFEEKSQAVYYAGQKQ

Radius of gyration: 29.1 Å; chains: 1; bounding box: 61×42×96 Å

Foldseek 3Di:
DVVVVLVVLVVLLVVLLVVVCVVVVPDPVVVVVPVVSLVSNLVSLLVALPPNDDDPVSNLSSLVVLLCQLPPDPDLVSNASSLVSLQVNLVSLLVCQPPDLSSNLSSLSSLLSLLPNNDPVSNVSSLVSLVVCLVSLLVSLVVVNVLSSLVSLVSQQPSDVVDGDVVSLVSLLVSCQVCLLQLLLLLCQCPDPDPSSNVSSLVSCCVVCVLLVHHSVLLSVLLNLLAADDSVSSSVQVNQQSVLSVVLCVVPPNLSVVCCVQFVDSRSLLEHSVLSNQLVVCVLPQQAAEAEEEAFSGNNHNQSSLCHVQRHVVCVQCPPHYRYHYHYYQFPVSVVVNLVSCCVRHVVRYAHQEYEYEAADAQFWGAGHDDDDDRRIDGLVVLVPPVDPPLSRYDQAHEYEYQYAQNQDQVGPQLSVQQSNLYKYKYFNGDWGWPHWDWDQDPVGIDIDTDTPDPPRIWIYGNSHTD

Organism: NCBI:txid1798338